Protein AF-A0A2B4SPK2-F1 (afdb_monomer)

pLDDT: mean 70.7, std 15.65, range [29.95, 94.12]

Solvent-accessible surface area (backbone atoms only — not comparable to full-atom values): 32880 Å² total; per-residue (Å²): 144,83,69,70,67,62,54,56,54,51,56,56,54,61,64,68,67,70,82,67,76,73,64,58,62,56,53,53,52,52,55,53,52,59,53,64,71,72,57,80,86,67,84,78,52,84,50,51,77,58,70,80,48,57,71,71,57,49,47,52,50,54,50,73,42,56,50,55,57,51,17,53,50,16,66,75,28,71,66,37,14,53,52,49,52,54,35,64,71,36,79,70,31,50,74,58,72,45,81,90,84,80,86,91,55,89,82,56,76,42,71,68,50,50,53,54,51,51,52,50,46,39,52,51,28,29,27,49,13,40,17,52,35,40,46,34,65,89,47,55,72,73,56,41,49,52,55,50,51,58,52,52,61,70,37,52,78,48,48,61,50,36,30,78,72,66,34,58,69,52,40,54,50,24,53,48,38,16,50,52,42,36,55,58,90,56,55,69,71,56,50,48,54,50,48,54,72,70,47,84,71,58,65,69,70,59,43,55,40,69,89,38,99,62,22,70,63,70,77,62,41,45,70,58,18,53,51,49,43,56,56,59,74,49,31,88,43,99,89,39,36,65,69,56,51,48,50,53,51,50,48,62,46,44,52,97,52,63,46,34,57,36,40,54,22,46,39,36,62,67,39,31,71,70,54,38,41,51,56,50,33,52,32,51,72,70,65,38,43,67,63,46,16,51,39,49,45,35,32,45,48,54,28,30,50,50,22,67,77,70,73,42,73,57,36,53,50,50,49,51,53,44,51,50,54,41,54,70,69,39,94,42,74,66,55,45,52,49,38,54,52,43,27,33,48,47,51,26,55,56,50,51,52,54,54,50,57,74,71,45,99,69,91,87,72,60,73,66,57,55,49,50,51,49,52,50,50,52,50,36,47,54,51,51,51,52,50,49,51,65,69,40,39,82,77,44,67,88,68,56,96,56,50,71,46,69,42,30,54,30,47,54,52,37,50,54,51,51,49,55,37,57,78,66,62,66,66,47,87,50,57,28,75,98,42,89,99,40,36,60,62,60,48,49,54,55,51,53,52,50,52,51,52,38,49,72,71,71,37,46,77,48,78,48,78,45,76,52,82,61,55,55,55,65,37,50,56,72,63,39,54,53,51,40,44,74,74,68,44,52,71,69,64,39,52,49,54,50,54,75,56,46,94,39,67,49,64,54,73,58,97,88,45,69,48,79,74,40,77,49,84,45,27,47,62,84,92,38,64,35,30,62,56,55,49,51,65,62,54,48,63,79,56,74,86,55,92,63,59,65,40,51,43,61,53,82,78,83,80,84,84,77,97,67,86,49,47,32,39,37,39,45,41,79,49,79,84,75,128

Mean predicted aligned error: 20.48 Å

Secondary structure (DSSP, 8-state):
--SHHHHHHHHHHHHHGGG-TTTHHHHHHHHHHHHHHH-TT----TTGGGGGS-HHHHHHHHHHS-HHHHHHHHTS-HHHHHHHHHHHHSGGGHHHHS-------GGG-SHHHHHHHHHHHHHHHHHHHHHHHHHTTTS-HHHHHHHHHHHHHHHHHHHHHHHHHH-HHHHHHHHHHHHHHHHTT--HHHHHHHHHHH-TT--HHHHTS-SSTT-S-HHHHHHHHHHHHHHHHTTTBTTB-HHHHHHHHHHHHHSSSPPPHHHHHHHHHHH-HHHHHHHHHHHHHTT-HHHHHHHHHHHHHHHHHHHHHHS--HHHHHHHHHHHHHHHHSS-HHHHHHHHHHHHHHHHHHHHHHHHHTTS--SSS-HHHHHHHHHHHHHHHHHHHHHHHHHSHHHHTTS-TTHHHHSSHHHHHHHHHHHHHHHTT-S-TTB-TTSTT--HHHHHHHHHHHHHHHHHTT-EEEEEEEE-TTTTTT--HHHHHHHHHHTT--HHHHHHHHHHHSS-EE--EETTEEPPPEE--S-PPTT-SHHHHHHHHHTTTTTTT--SEEEEEEEPPPSSS----EEEEEEEEEE----

InterPro domains:
  IPR000477 Reverse transcriptase domain [PF00078] (410-550)
  IPR000477 Reverse transcriptase domain [PS50878] (385-579)
  IPR036047 F-box-like domain superfamily [SSF81383] (40-81)
  IPR038946 F-box only protein 47 [PTHR34098] (26-198)
  IPR056622 FBXO47, ARM repeats region [PF24467] (219-356)

Radius of gyration: 41.14 Å; Cα contacts (8 Å, |Δi|>4): 568; chains: 1; bounding box: 104×42×143 Å

Organism: Stylophora pistillata (NCBI:txid50429)

Nearest PDB structures (foldseek):
  8ibz-assembly1_C  TM=7.208E-01  e=2.500E-02  Bombyx mori
  8gh6-assembly1_A  TM=3.670E-01  e=8.214E-03  Bombyx mori
  5k7v-assembly1_B  TM=2.434E-01  e=2.716E-01  synthetic construct
  4a1s-assembly1_B  TM=2.429E-01  e=2.716E-01  Drosophila melanogaster
  5vju-assembly1_A  TM=2.795E-01  e=5.148E+00  synthetic construct

Structure (mmCIF, N/CA/C/O backbone):
data_AF-A0A2B4SPK2-F1
#
_entry.id   AF-A0A2B4SPK2-F1
#
loop_
_atom_site.group_PDB
_atom_site.id
_atom_site.type_symbol
_atom_site.label_atom_id
_atom_site.label_alt_id
_atom_site.label_comp_id
_atom_site.label_asym_id
_atom_site.label_entity_id
_atom_site.label_seq_id
_atom_site.pdbx_PDB_ins_code
_atom_site.Cartn_x
_atom_site.Cartn_y
_atom_site.Cartn_z
_atom_site.occupancy
_atom_site.B_iso_or_equiv
_atom_site.auth_seq_id
_atom_site.auth_comp_id
_atom_site.auth_asym_id
_atom_site.auth_atom_id
_atom_site.pdbx_PDB_model_num
ATOM 1 N N . MET A 1 1 ? 28.216 20.676 -61.290 1.00 45.53 1 MET A N 1
ATOM 2 C CA . MET A 1 1 ? 28.957 20.331 -62.527 1.00 45.53 1 MET A CA 1
ATOM 3 C C . MET A 1 1 ? 30.497 20.389 -62.354 1.00 45.53 1 MET A C 1
ATOM 5 O O . MET A 1 1 ? 31.182 20.948 -63.193 1.00 45.53 1 MET A O 1
ATOM 9 N N . SER A 1 2 ? 31.107 19.755 -61.333 1.00 43.44 2 SER A N 1
ATOM 10 C CA . SER A 1 2 ? 32.595 19.683 -61.243 1.00 43.44 2 SER A CA 1
ATOM 11 C C . SER A 1 2 ? 33.184 18.391 -60.641 1.00 43.44 2 SER A C 1
ATOM 13 O O . SER A 1 2 ? 34.337 18.371 -60.224 1.00 43.44 2 SER A O 1
ATOM 15 N N . ARG A 1 3 ? 32.443 17.271 -60.633 1.00 35.19 3 ARG A N 1
ATOM 16 C CA . ARG A 1 3 ? 32.979 15.950 -60.220 1.00 35.19 3 ARG A CA 1
ATOM 17 C C . ARG A 1 3 ? 33.032 14.893 -61.332 1.00 35.19 3 ARG A C 1
ATOM 19 O O . ARG A 1 3 ? 33.661 13.857 -61.148 1.00 35.19 3 ARG A O 1
ATOM 26 N N . SER A 1 4 ? 32.466 15.161 -62.509 1.00 41.94 4 SER A N 1
ATOM 27 C CA . SER A 1 4 ? 32.469 14.228 -63.648 1.00 41.94 4 SER A CA 1
ATOM 28 C C . SER A 1 4 ? 33.742 14.288 -64.512 1.00 41.94 4 SER A C 1
ATOM 30 O O . SER A 1 4 ? 34.087 13.301 -65.156 1.00 41.94 4 SER A O 1
ATOM 32 N N . VAL A 1 5 ? 34.501 15.391 -64.488 1.00 43.84 5 VAL A N 1
ATOM 33 C CA . VAL A 1 5 ? 35.719 15.554 -65.315 1.00 43.84 5 VAL A CA 1
ATOM 34 C C . VAL A 1 5 ? 36.943 14.846 -64.705 1.00 43.84 5 VAL A C 1
ATOM 36 O O . VAL A 1 5 ? 37.802 14.343 -65.433 1.00 43.84 5 VAL A O 1
ATOM 39 N N . THR A 1 6 ? 37.004 14.716 -63.377 1.00 43.03 6 THR A N 1
ATOM 40 C CA . THR A 1 6 ? 38.120 14.061 -62.666 1.00 43.03 6 THR A CA 1
ATOM 41 C C . THR A 1 6 ? 38.068 12.532 -62.791 1.00 43.03 6 THR A C 1
ATOM 43 O O . THR A 1 6 ? 39.099 11.891 -62.998 1.00 43.03 6 THR A O 1
ATOM 46 N N . MET A 1 7 ? 36.864 11.946 -62.785 1.00 37.00 7 MET A N 1
ATOM 47 C CA . MET A 1 7 ? 36.647 10.501 -62.960 1.00 37.00 7 MET A CA 1
ATOM 48 C C . MET A 1 7 ? 37.015 10.033 -64.383 1.00 37.00 7 MET A C 1
ATOM 50 O O . MET A 1 7 ? 37.648 8.990 -64.558 1.00 37.00 7 MET A O 1
ATOM 54 N N . TYR A 1 8 ? 36.705 10.842 -65.408 1.00 37.97 8 TYR A N 1
ATOM 55 C CA . TYR A 1 8 ? 37.015 10.522 -66.809 1.00 37.97 8 TYR A CA 1
ATOM 56 C C . TYR A 1 8 ? 38.527 10.563 -67.105 1.00 37.97 8 TYR A C 1
ATOM 58 O O . TYR A 1 8 ? 39.040 9.743 -67.869 1.00 37.97 8 TYR A O 1
ATOM 66 N N . ARG A 1 9 ? 39.281 11.461 -66.447 1.00 41.50 9 ARG A N 1
ATOM 67 C CA . ARG A 1 9 ? 40.754 11.515 -66.548 1.00 41.50 9 ARG A CA 1
ATOM 68 C C . ARG A 1 9 ? 41.438 10.347 -65.825 1.00 41.50 9 ARG A C 1
ATOM 70 O O . ARG A 1 9 ? 42.398 9.794 -66.361 1.00 41.50 9 ARG A O 1
ATOM 77 N N . TYR A 1 10 ? 40.910 9.907 -64.680 1.00 40.97 10 TYR A N 1
ATOM 78 C CA . TYR A 1 10 ? 41.439 8.749 -63.949 1.00 40.97 10 TYR A CA 1
ATOM 79 C C . TYR A 1 10 ? 41.212 7.429 -64.709 1.00 40.97 10 TYR A C 1
ATOM 81 O O . TYR A 1 10 ? 42.141 6.641 -64.887 1.00 40.97 10 TYR A O 1
ATOM 89 N N . MET A 1 11 ? 40.022 7.220 -65.286 1.00 37.53 11 MET A N 1
ATOM 90 C CA . MET A 1 11 ? 39.736 6.008 -66.069 1.00 37.53 11 MET A CA 1
ATOM 91 C C . MET A 1 11 ? 40.542 5.909 -67.379 1.00 37.53 11 MET A C 1
ATOM 93 O O . MET A 1 11 ? 40.867 4.803 -67.820 1.00 37.53 11 MET A O 1
ATOM 97 N N . ARG A 1 12 ? 40.937 7.042 -67.984 1.00 38.56 12 ARG A N 1
ATOM 98 C CA . ARG A 1 12 ? 41.811 7.063 -69.175 1.00 38.56 12 ARG A CA 1
ATOM 99 C C . ARG A 1 12 ? 43.282 6.774 -68.834 1.00 38.56 12 ARG A C 1
ATOM 101 O O . ARG A 1 12 ? 43.974 6.167 -69.649 1.00 38.56 12 ARG A O 1
ATOM 108 N N . SER A 1 13 ? 43.729 7.128 -67.624 1.00 40.25 13 SER A N 1
ATOM 109 C CA . SER A 1 13 ? 45.048 6.762 -67.076 1.00 40.25 13 SER A CA 1
ATOM 110 C C . SER A 1 13 ? 45.158 5.249 -66.822 1.00 40.25 13 SER A C 1
ATOM 112 O O . SER A 1 13 ? 46.114 4.603 -67.253 1.00 40.25 13 SER A O 1
ATOM 114 N N . VAL A 1 14 ? 44.112 4.636 -66.256 1.00 42.94 14 VAL A N 1
ATOM 115 C CA . VAL A 1 14 ? 44.085 3.191 -65.957 1.00 42.94 14 VAL A CA 1
ATOM 116 C C . VAL A 1 14 ? 44.035 2.319 -67.226 1.00 42.94 14 VAL A C 1
ATOM 118 O O . VAL A 1 14 ? 44.583 1.216 -67.236 1.00 42.94 14 VAL A O 1
ATOM 121 N N . LYS A 1 15 ? 43.458 2.806 -68.338 1.00 38.84 15 LYS A N 1
ATOM 122 C CA . LYS A 1 15 ? 43.468 2.079 -69.625 1.00 38.84 15 LYS A CA 1
ATOM 123 C C . LYS A 1 15 ? 44.820 2.110 -70.361 1.00 38.84 15 LYS A C 1
ATOM 125 O O . LYS A 1 15 ? 45.075 1.188 -71.129 1.00 38.84 15 LYS A O 1
ATOM 130 N N . LYS A 1 16 ? 45.705 3.089 -70.111 1.00 39.69 16 LYS A N 1
ATOM 131 C CA . LYS A 1 16 ? 47.047 3.146 -70.737 1.00 39.69 16 LYS A CA 1
ATOM 132 C C . LYS A 1 16 ? 48.098 2.252 -70.058 1.00 39.69 16 LYS A C 1
ATOM 134 O O . LYS A 1 16 ? 49.048 1.852 -70.718 1.00 39.69 16 LYS A O 1
ATOM 139 N N . ASN A 1 17 ? 47.887 1.833 -68.807 1.00 36.00 17 ASN A N 1
ATOM 140 C CA . ASN A 1 17 ? 48.816 0.951 -68.077 1.00 36.00 17 ASN A CA 1
ATOM 141 C C . ASN A 1 17 ? 48.529 -0.559 -68.218 1.00 36.00 17 ASN A C 1
ATOM 143 O O . ASN A 1 17 ? 49.108 -1.376 -67.501 1.00 36.00 17 ASN A O 1
ATOM 147 N N . LYS A 1 18 ? 47.662 -0.970 -69.156 1.00 40.81 18 LYS A N 1
ATOM 148 C CA . LYS A 1 18 ? 47.345 -2.392 -69.395 1.00 40.81 18 LYS A CA 1
ATOM 149 C C . LYS A 1 18 ? 48.315 -3.144 -70.326 1.00 40.81 18 LYS A C 1
ATOM 151 O O . LYS A 1 18 ? 48.119 -4.339 -70.503 1.00 40.81 18 LYS A O 1
ATOM 156 N N . PHE A 1 19 ? 49.383 -2.520 -70.835 1.00 42.12 19 PHE A N 1
ATOM 157 C CA . PHE A 1 19 ? 50.341 -3.170 -71.755 1.00 42.12 19 PHE A CA 1
ATOM 158 C C . PHE A 1 19 ? 51.736 -3.506 -71.181 1.00 42.12 19 PHE A C 1
ATOM 160 O O . PHE A 1 19 ? 52.626 -3.875 -71.934 1.00 42.12 19 PHE A O 1
ATOM 167 N N . SER A 1 20 ? 51.940 -3.485 -69.855 1.00 43.94 20 SER A N 1
ATOM 168 C CA . SER A 1 20 ? 53.234 -3.861 -69.228 1.00 43.94 20 SER A CA 1
ATOM 169 C C . SER A 1 20 ? 53.117 -4.996 -68.185 1.00 43.94 20 SER A C 1
ATOM 171 O O . SER A 1 20 ? 53.851 -5.079 -67.205 1.00 43.94 20 SER A O 1
ATOM 173 N N . LYS A 1 21 ? 52.150 -5.912 -68.354 1.00 46.25 21 LYS A N 1
ATOM 174 C CA . LYS A 1 21 ? 51.814 -6.948 -67.350 1.00 46.25 21 LYS A CA 1
ATOM 175 C C . LYS A 1 21 ? 52.439 -8.337 -67.562 1.00 46.25 21 LYS A C 1
ATOM 177 O O . LYS A 1 21 ? 51.967 -9.299 -66.964 1.00 46.25 21 LYS A O 1
ATOM 182 N N . HIS A 1 22 ? 53.503 -8.480 -68.355 1.00 42.19 22 HIS A N 1
ATOM 183 C CA . HIS A 1 22 ? 54.199 -9.777 -68.502 1.00 42.19 22 HIS A CA 1
ATOM 184 C C . HIS A 1 22 ? 55.619 -9.836 -67.913 1.00 42.19 22 HIS A C 1
ATOM 186 O O . HIS A 1 22 ? 56.083 -10.929 -67.600 1.00 42.19 22 HIS A O 1
ATOM 192 N N . GLY A 1 23 ? 56.271 -8.699 -67.637 1.00 40.03 23 GLY A N 1
ATOM 193 C CA . GLY A 1 23 ? 57.573 -8.673 -66.946 1.00 40.03 23 GLY A CA 1
ATOM 194 C C . GLY A 1 23 ? 57.468 -8.715 -65.413 1.00 40.03 23 GLY A C 1
ATOM 195 O O . GLY A 1 23 ? 58.182 -9.466 -64.752 1.00 40.03 23 GLY A O 1
ATOM 196 N N . ALA A 1 24 ? 56.518 -7.971 -64.834 1.00 43.28 24 ALA A N 1
ATOM 197 C CA . ALA A 1 24 ? 56.406 -7.806 -63.378 1.00 43.28 24 ALA A CA 1
ATOM 198 C C . ALA A 1 24 ? 55.885 -9.056 -62.635 1.00 43.28 24 ALA A C 1
ATOM 200 O O . ALA A 1 24 ? 56.231 -9.277 -61.477 1.00 43.28 24 ALA A O 1
ATOM 201 N N . LEU A 1 25 ? 55.099 -9.915 -63.297 1.00 44.38 25 LEU A N 1
ATOM 202 C CA . LEU A 1 25 ? 54.556 -11.137 -62.684 1.00 44.38 25 LEU A CA 1
ATOM 203 C C . LEU A 1 25 ? 55.590 -12.271 -62.562 1.00 44.38 25 LEU A C 1
ATOM 205 O O . LEU A 1 25 ? 55.452 -13.117 -61.681 1.00 44.38 25 LEU A O 1
ATOM 209 N N . LYS A 1 26 ? 56.635 -12.284 -63.404 1.00 44.81 26 LYS A N 1
ATOM 210 C CA . LYS A 1 26 ? 57.759 -13.230 -63.273 1.00 44.81 26 LYS A CA 1
ATOM 211 C C . LYS A 1 26 ? 58.747 -12.791 -62.191 1.00 44.81 26 LYS A C 1
ATOM 213 O O . LYS A 1 26 ? 59.196 -13.635 -61.425 1.00 44.81 26 LYS A O 1
ATOM 218 N N . SER A 1 27 ? 59.000 -11.485 -62.072 1.00 41.22 27 SER A N 1
ATOM 219 C CA . SER A 1 27 ? 59.807 -10.917 -60.985 1.00 41.22 27 SER A CA 1
ATOM 220 C C . SER A 1 27 ? 59.162 -11.168 -59.615 1.00 41.22 27 SER A C 1
ATOM 222 O O . SER A 1 27 ? 59.820 -11.730 -58.750 1.00 41.22 27 SER A O 1
ATOM 224 N N . ALA A 1 28 ? 57.858 -10.907 -59.450 1.00 46.81 28 ALA A N 1
ATOM 225 C CA . ALA A 1 28 ? 57.167 -11.124 -58.174 1.00 46.81 28 ALA A CA 1
ATOM 226 C C . ALA A 1 28 ? 57.064 -12.608 -57.759 1.00 46.81 28 ALA A C 1
ATOM 228 O O . ALA A 1 28 ? 57.104 -12.912 -56.569 1.00 46.81 28 ALA A O 1
ATOM 229 N N . LYS A 1 29 ? 56.967 -13.547 -58.717 1.00 45.47 29 LYS A N 1
ATOM 230 C CA . LYS A 1 29 ? 57.002 -14.996 -58.428 1.00 45.47 29 LYS A CA 1
ATOM 231 C C . LYS A 1 29 ? 58.395 -15.490 -58.026 1.00 45.47 29 LYS A C 1
ATOM 233 O O . LYS A 1 29 ? 58.480 -16.382 -57.188 1.00 45.47 29 LYS A O 1
ATOM 238 N N . ALA A 1 30 ? 59.461 -14.912 -58.583 1.00 44.03 30 ALA A N 1
ATOM 239 C CA . ALA A 1 30 ? 60.829 -15.216 -58.165 1.00 44.03 30 ALA A CA 1
ATOM 240 C C . ALA A 1 30 ? 61.093 -14.713 -56.734 1.00 44.03 30 ALA A C 1
ATOM 242 O O . ALA A 1 30 ? 61.578 -15.472 -55.902 1.00 44.03 30 ALA A O 1
ATOM 243 N N . THR A 1 31 ? 60.640 -13.498 -56.396 1.00 49.75 31 THR A N 1
ATOM 244 C CA . THR A 1 31 ? 60.799 -12.943 -55.039 1.00 49.75 31 THR A CA 1
ATOM 245 C C . THR A 1 31 ? 59.979 -13.700 -53.986 1.00 49.75 31 THR A C 1
ATOM 247 O O . THR A 1 31 ? 60.435 -13.852 -52.858 1.00 49.75 31 THR A O 1
ATOM 250 N N . LEU A 1 32 ? 58.793 -14.224 -54.332 1.00 45.28 32 LEU A N 1
ATOM 251 C CA . LEU A 1 32 ? 57.977 -15.018 -53.399 1.00 45.28 32 LEU A CA 1
ATOM 252 C C . LEU A 1 32 ? 58.596 -16.394 -53.090 1.00 45.28 32 LEU A C 1
ATOM 254 O O . LEU A 1 32 ? 58.477 -16.888 -51.970 1.00 45.28 32 LEU A O 1
ATOM 258 N N . ASN A 1 33 ? 59.265 -17.008 -54.070 1.00 43.09 33 ASN A N 1
ATOM 259 C CA . ASN A 1 33 ? 59.943 -18.291 -53.879 1.00 43.09 33 ASN A CA 1
ATOM 260 C C . ASN A 1 33 ? 61.265 -18.140 -53.105 1.00 43.09 33 ASN A C 1
ATOM 262 O O . ASN A 1 33 ? 61.563 -18.998 -52.275 1.00 43.09 33 ASN A O 1
ATOM 266 N N . ASP A 1 34 ? 61.986 -17.026 -53.274 1.00 44.31 34 ASP A N 1
ATOM 267 C CA . ASP A 1 34 ? 63.177 -16.707 -52.470 1.00 44.31 34 ASP A CA 1
ATOM 268 C C . ASP A 1 34 ? 62.840 -16.391 -50.999 1.00 44.31 34 ASP A C 1
ATOM 270 O O . ASP A 1 34 ? 63.615 -16.716 -50.096 1.00 44.31 34 ASP A O 1
ATOM 274 N N . ILE A 1 35 ? 61.658 -15.820 -50.727 1.00 49.25 35 ILE A N 1
ATOM 275 C CA . ILE A 1 35 ? 61.154 -15.616 -49.355 1.00 49.25 35 ILE A CA 1
ATOM 276 C C . ILE A 1 35 ? 60.765 -16.956 -48.707 1.00 49.25 35 ILE A C 1
ATOM 278 O O . ILE A 1 35 ? 61.028 -17.170 -47.523 1.00 49.25 35 ILE A O 1
ATOM 282 N N . ASN A 1 36 ? 60.205 -17.891 -49.481 1.00 44.50 36 ASN A N 1
ATOM 283 C CA . ASN A 1 36 ? 59.768 -19.192 -48.968 1.00 44.50 36 ASN A CA 1
ATOM 284 C C . ASN A 1 36 ? 60.918 -20.166 -48.657 1.00 44.50 36 ASN A C 1
ATOM 286 O O . ASN A 1 36 ? 60.741 -21.030 -47.801 1.00 44.50 36 ASN A O 1
ATOM 290 N N . GLN A 1 37 ? 62.093 -20.039 -49.288 1.00 43.03 37 GLN A N 1
ATOM 291 C CA . GLN A 1 37 ? 63.235 -20.925 -49.004 1.00 43.03 37 GLN A CA 1
ATOM 292 C C . GLN A 1 37 ? 64.166 -20.436 -47.881 1.00 43.03 37 GLN A C 1
ATOM 294 O O . GLN A 1 37 ? 64.918 -21.242 -47.340 1.00 43.03 37 GLN A O 1
ATOM 299 N N . LYS A 1 38 ? 64.103 -19.160 -47.470 1.00 42.66 38 LYS A N 1
ATOM 300 C CA . LYS A 1 38 ? 64.951 -18.614 -46.385 1.00 42.66 38 LYS A CA 1
ATOM 301 C C . LYS A 1 38 ? 64.248 -18.394 -45.038 1.00 42.66 38 LYS A C 1
ATOM 303 O O . LYS A 1 38 ? 64.900 -17.963 -44.094 1.00 42.66 38 LYS A O 1
ATOM 308 N N . GLN A 1 39 ? 62.959 -18.715 -44.905 1.00 41.84 39 GLN A N 1
ATOM 309 C CA . GLN A 1 39 ? 62.208 -18.578 -43.643 1.00 41.84 39 GLN A CA 1
ATOM 310 C C . GLN A 1 39 ? 61.685 -19.913 -43.084 1.00 41.84 39 GLN A C 1
ATOM 312 O O . GLN A 1 39 ? 60.576 -19.995 -42.557 1.00 41.84 39 GLN A O 1
ATOM 317 N N . SER A 1 40 ? 62.494 -20.974 -43.127 1.00 43.00 40 SER A N 1
ATOM 318 C CA . SER A 1 40 ? 62.318 -22.073 -42.174 1.00 43.00 40 SER A CA 1
ATOM 319 C C . SER A 1 40 ? 62.896 -21.642 -40.817 1.00 43.00 40 SER A C 1
ATOM 321 O O . SER A 1 40 ? 64.101 -21.441 -40.711 1.00 43.00 40 SER A O 1
ATOM 323 N N . MET A 1 41 ? 62.036 -21.531 -39.798 1.00 38.38 41 MET A N 1
ATOM 324 C CA . MET A 1 41 ? 62.323 -21.162 -38.394 1.00 38.38 41 MET A CA 1
ATOM 325 C C . MET A 1 41 ? 62.380 -19.669 -38.019 1.00 38.38 41 MET A C 1
ATOM 327 O O . MET A 1 41 ? 63.292 -19.221 -37.332 1.00 38.38 41 MET A O 1
ATOM 331 N N . HIS A 1 42 ? 61.307 -18.923 -38.282 1.00 42.00 42 HIS A N 1
ATOM 332 C CA . HIS A 1 42 ? 60.868 -17.922 -37.303 1.00 42.00 42 HIS A CA 1
ATOM 333 C C . HIS A 1 42 ? 59.430 -18.231 -36.894 1.00 42.00 42 HIS A C 1
ATOM 335 O O . HIS A 1 42 ? 58.549 -18.352 -37.743 1.00 42.00 42 HIS A O 1
ATOM 341 N N . LYS A 1 43 ? 59.211 -18.414 -35.584 1.00 43.44 43 LYS A N 1
ATOM 342 C CA . LYS A 1 43 ? 57.890 -18.529 -34.951 1.00 43.44 43 LYS A CA 1
ATOM 343 C C . LYS A 1 43 ? 56.954 -17.497 -35.588 1.00 43.44 43 LYS A C 1
ATOM 345 O O . LYS A 1 43 ? 57.159 -16.302 -35.389 1.00 43.44 43 LYS A O 1
ATOM 350 N N . ARG A 1 44 ? 55.949 -17.939 -36.355 1.00 51.03 44 ARG A N 1
ATOM 351 C CA . ARG A 1 44 ? 54.852 -17.055 -36.774 1.00 51.03 44 ARG A CA 1
ATOM 352 C C . ARG A 1 44 ? 54.280 -16.465 -35.489 1.00 51.03 44 ARG A C 1
ATOM 354 O O . ARG A 1 44 ? 53.824 -17.218 -34.632 1.00 51.03 44 ARG A O 1
ATOM 361 N N . SER A 1 45 ? 54.396 -15.152 -35.310 1.00 60.97 45 SER A N 1
ATOM 362 C CA . SER A 1 45 ? 53.803 -14.489 -34.152 1.00 60.97 45 SER A CA 1
ATOM 363 C C . SER A 1 45 ? 52.300 -14.788 -34.137 1.00 60.97 45 SER A C 1
ATOM 365 O O . SER A 1 45 ? 51.685 -14.958 -35.193 1.00 60.97 45 SER A O 1
ATOM 367 N N . SER A 1 46 ? 51.676 -14.810 -32.960 1.00 60.44 46 SER A N 1
ATOM 368 C CA . SER A 1 46 ? 50.209 -14.904 -32.822 1.00 60.44 46 SER A CA 1
ATOM 369 C C . SER A 1 46 ? 49.463 -13.708 -33.445 1.00 60.44 46 SER A C 1
ATOM 371 O O . SER A 1 46 ? 48.236 -13.666 -33.458 1.00 60.44 46 SER A O 1
ATOM 373 N N . PHE A 1 47 ? 50.215 -12.747 -33.986 1.00 65.81 47 PHE A N 1
ATOM 374 C CA . PHE A 1 47 ? 49.769 -11.577 -34.728 1.00 65.81 47 PHE A CA 1
ATOM 375 C C . PHE A 1 47 ? 49.833 -11.777 -36.260 1.00 65.81 47 PHE A C 1
ATOM 377 O O . PHE A 1 47 ? 49.400 -10.922 -37.028 1.00 65.81 47 PHE A O 1
ATOM 384 N N . GLY A 1 48 ? 50.373 -12.905 -36.738 1.00 72.31 48 GLY A N 1
ATOM 385 C CA . GLY A 1 48 ? 50.429 -13.251 -38.159 1.00 72.31 48 GLY A CA 1
ATOM 386 C C . GLY A 1 48 ? 51.157 -12.207 -39.017 1.00 72.31 48 GLY A C 1
ATOM 387 O O . GLY A 1 48 ? 52.149 -11.609 -38.602 1.00 72.31 48 GLY A O 1
ATOM 388 N N . LEU A 1 49 ? 50.650 -11.970 -40.232 1.00 69.69 49 LEU A N 1
ATOM 389 C CA . LEU A 1 49 ? 51.210 -10.983 -41.168 1.00 69.69 49 LEU A CA 1
ATOM 390 C C . LEU A 1 49 ? 51.039 -9.528 -40.694 1.00 69.69 49 LEU A C 1
ATOM 392 O O . LEU A 1 49 ? 51.770 -8.659 -41.165 1.00 69.69 49 LEU A O 1
ATOM 396 N N . PHE A 1 50 ? 50.147 -9.252 -39.731 1.00 74.44 50 PHE A N 1
ATOM 397 C CA . PHE A 1 50 ? 50.012 -7.914 -39.140 1.00 74.44 50 PHE A CA 1
ATOM 398 C C . PHE A 1 50 ? 51.267 -7.492 -38.364 1.00 74.44 50 PHE A C 1
ATOM 400 O O . PHE A 1 50 ? 51.492 -6.296 -38.186 1.00 74.44 50 PHE A O 1
ATOM 407 N N . ALA A 1 51 ? 52.123 -8.440 -37.960 1.00 74.62 51 ALA A N 1
ATOM 408 C CA . ALA A 1 51 ? 53.386 -8.134 -37.281 1.00 74.62 51 ALA A CA 1
ATOM 409 C C . ALA A 1 51 ? 54.383 -7.398 -38.183 1.00 74.62 51 ALA A C 1
ATOM 411 O O . ALA A 1 51 ? 55.287 -6.738 -37.682 1.00 74.62 51 ALA A O 1
ATOM 412 N N . LEU A 1 52 ? 54.208 -7.501 -39.503 1.00 78.25 52 LEU A N 1
ATOM 413 C CA . LEU A 1 52 ? 55.051 -6.843 -40.499 1.00 78.25 52 LEU A CA 1
ATOM 414 C C . LEU A 1 52 ? 54.585 -5.414 -40.816 1.00 78.25 52 LEU A C 1
ATOM 416 O O . LEU A 1 52 ? 55.285 -4.688 -41.518 1.00 78.25 52 LEU A O 1
ATOM 420 N N . LEU A 1 53 ? 53.404 -5.011 -40.337 1.00 81.12 53 LEU A N 1
ATOM 421 C CA . LEU A 1 53 ? 52.803 -3.712 -40.632 1.00 81.12 53 LEU A CA 1
ATOM 422 C C . LEU A 1 53 ? 52.993 -2.741 -39.460 1.00 81.12 53 LEU A C 1
ATOM 424 O O . LEU A 1 53 ? 52.710 -3.127 -38.325 1.00 81.12 53 LEU A O 1
ATOM 428 N N . PRO A 1 54 ? 53.378 -1.474 -39.703 1.00 85.75 54 PRO A N 1
ATOM 429 C CA . PRO A 1 54 ? 53.326 -0.418 -38.691 1.00 85.75 54 PRO A CA 1
ATOM 430 C C . PRO A 1 54 ? 51.907 -0.221 -38.142 1.00 85.75 54 PRO A C 1
ATOM 432 O O . PRO A 1 54 ? 50.923 -0.444 -38.856 1.00 85.75 54 PRO A O 1
ATOM 435 N N . ARG A 1 55 ? 51.790 0.225 -36.886 1.00 83.25 55 ARG A N 1
ATOM 436 C CA . ARG A 1 55 ? 50.500 0.392 -36.189 1.00 83.25 55 ARG A CA 1
ATOM 437 C C . ARG A 1 55 ? 49.540 1.301 -36.956 1.00 83.25 55 ARG A C 1
ATOM 439 O O . ARG A 1 55 ? 48.356 0.996 -37.064 1.00 83.25 55 ARG A O 1
ATOM 446 N N . GLU A 1 56 ? 50.062 2.351 -37.575 1.00 84.56 56 GLU A N 1
ATOM 447 C CA . GLU A 1 56 ? 49.309 3.311 -38.382 1.00 84.56 56 GLU A CA 1
ATOM 448 C C . GLU A 1 56 ? 48.656 2.633 -39.594 1.00 84.56 56 GLU 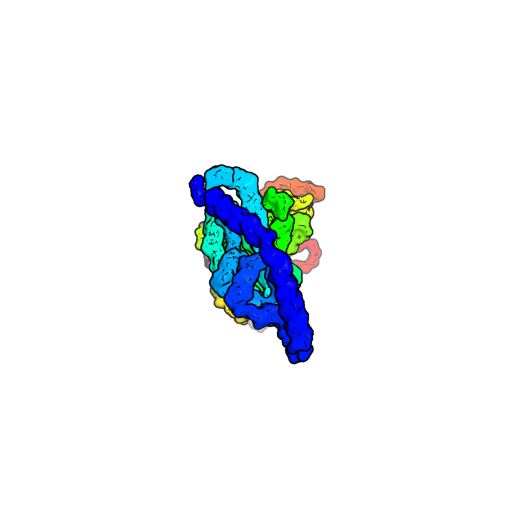A C 1
ATOM 450 O O . GLU A 1 56 ? 47.507 2.916 -39.933 1.00 84.56 56 GLU A O 1
ATOM 455 N N . MET A 1 57 ? 49.362 1.696 -40.239 1.00 82.31 57 MET A N 1
ATOM 456 C CA . MET A 1 57 ? 48.812 0.921 -41.353 1.00 82.31 57 MET A CA 1
ATOM 457 C C . MET A 1 57 ? 47.757 -0.077 -40.877 1.00 82.31 57 MET A C 1
ATOM 459 O O . MET A 1 57 ? 46.750 -0.256 -41.559 1.00 82.31 57 MET A O 1
ATOM 463 N N . ARG A 1 58 ? 47.941 -0.686 -39.700 1.00 86.06 58 ARG A N 1
ATOM 464 C CA . ARG A 1 58 ? 46.937 -1.587 -39.112 1.00 86.06 58 ARG A CA 1
ATOM 465 C C . ARG A 1 58 ? 45.639 -0.850 -38.803 1.00 86.06 58 ARG A C 1
ATOM 467 O O . ARG A 1 58 ? 44.576 -1.305 -39.206 1.00 86.06 58 ARG A O 1
ATOM 474 N N . PHE A 1 59 ? 45.727 0.328 -38.190 1.00 89.38 59 PHE A N 1
ATOM 475 C CA . PHE A 1 59 ? 44.557 1.150 -37.868 1.00 89.38 59 PHE A CA 1
ATOM 476 C C . PHE A 1 59 ? 43.852 1.662 -39.129 1.00 89.38 59 PHE A C 1
ATOM 478 O O . PHE A 1 59 ? 42.623 1.693 -39.181 1.00 89.38 59 PHE A O 1
ATOM 485 N N . ARG A 1 60 ? 44.604 1.970 -40.197 1.00 83.81 60 ARG A N 1
ATOM 486 C CA . ARG A 1 60 ? 44.019 2.255 -41.519 1.00 83.81 60 ARG A CA 1
ATOM 487 C C . ARG A 1 60 ? 43.255 1.057 -42.075 1.00 83.81 60 ARG A C 1
ATOM 489 O O . ARG A 1 60 ? 42.158 1.245 -42.584 1.00 83.81 60 ARG A O 1
ATOM 496 N N . ILE A 1 61 ? 43.816 -0.151 -41.984 1.00 85.94 61 ILE A N 1
ATOM 497 C CA . ILE A 1 61 ? 43.147 -1.383 -42.429 1.00 85.94 61 ILE A CA 1
ATOM 498 C C . ILE A 1 61 ? 41.860 -1.603 -41.631 1.00 85.94 61 ILE A C 1
ATOM 500 O O . ILE A 1 61 ? 40.814 -1.842 -42.232 1.00 85.94 61 ILE A O 1
ATOM 504 N N . PHE A 1 62 ? 41.906 -1.449 -40.305 1.00 89.31 62 PHE A N 1
ATOM 505 C CA . PHE A 1 62 ? 40.721 -1.560 -39.453 1.00 89.31 62 PHE A CA 1
ATOM 506 C C . PHE A 1 62 ? 39.640 -0.548 -39.840 1.00 89.31 62 PHE A C 1
ATOM 508 O O . PHE A 1 62 ? 38.480 -0.926 -39.939 1.00 89.31 62 PHE A O 1
ATOM 515 N N . GLY A 1 63 ? 40.015 0.687 -40.185 1.00 83.50 63 GLY A N 1
ATOM 516 C CA . GLY A 1 63 ? 39.071 1.709 -40.652 1.00 83.50 63 GLY A CA 1
ATOM 517 C C . GLY A 1 63 ? 38.375 1.415 -41.986 1.00 83.50 63 GLY A C 1
ATOM 518 O O . GLY A 1 63 ? 37.344 2.019 -42.268 1.00 83.50 63 GLY A O 1
ATOM 519 N N . PHE A 1 64 ? 38.899 0.495 -42.803 1.00 84.94 64 PHE A N 1
ATOM 520 C CA . PHE A 1 64 ? 38.242 0.014 -44.029 1.00 84.94 64 PHE A CA 1
ATOM 521 C C . PHE A 1 64 ? 37.586 -1.362 -43.866 1.00 84.94 64 PHE A C 1
ATOM 523 O O . PHE A 1 64 ? 36.969 -1.858 -44.808 1.00 84.94 64 PHE A O 1
ATOM 530 N N . THR A 1 65 ? 37.728 -1.986 -42.697 1.00 87.25 65 THR A N 1
ATOM 531 C CA . THR A 1 65 ? 37.158 -3.301 -42.408 1.00 87.25 65 THR A CA 1
ATOM 532 C C . THR A 1 65 ? 35.746 -3.116 -41.845 1.00 87.25 65 THR A C 1
ATOM 534 O O . THR A 1 65 ? 35.572 -2.303 -40.935 1.00 87.25 65 THR A O 1
ATOM 537 N N . PRO A 1 66 ? 34.727 -3.839 -42.345 1.00 89.44 66 PRO A N 1
ATOM 538 C CA . PRO A 1 66 ? 33.394 -3.817 -41.746 1.00 89.44 66 PRO A CA 1
ATOM 539 C C . PRO A 1 66 ? 33.443 -4.135 -40.246 1.00 89.44 66 PRO A C 1
ATOM 541 O O . PRO A 1 66 ? 34.226 -4.978 -39.812 1.00 89.44 66 PRO A O 1
ATOM 544 N N . LEU A 1 67 ? 32.593 -3.487 -39.442 1.00 90.19 67 LEU A N 1
ATOM 545 C CA . LEU A 1 67 ? 32.598 -3.651 -37.978 1.00 90.19 67 LEU A CA 1
ATOM 546 C C . LEU A 1 67 ? 32.374 -5.113 -37.552 1.00 90.19 67 LEU A C 1
ATOM 548 O O . LEU A 1 67 ? 32.998 -5.597 -36.607 1.00 90.19 67 LEU A O 1
ATOM 552 N N . SER A 1 68 ? 31.533 -5.839 -38.289 1.00 85.94 68 SER A N 1
ATOM 553 C CA . SER A 1 68 ? 31.269 -7.264 -38.088 1.00 85.94 68 SER A CA 1
ATOM 554 C C . SER A 1 68 ? 32.520 -8.132 -38.290 1.00 85.94 68 SER A C 1
ATOM 556 O O . SER A 1 68 ? 32.802 -8.993 -37.450 1.00 85.94 68 SER A O 1
ATOM 558 N N . ASP A 1 69 ? 33.285 -7.871 -39.352 1.00 88.50 69 ASP A N 1
ATOM 559 C CA . ASP A 1 69 ? 34.530 -8.567 -39.702 1.00 88.50 69 ASP A CA 1
ATOM 560 C C . ASP A 1 69 ? 35.664 -8.197 -38.742 1.00 88.50 69 ASP A C 1
ATOM 562 O O . ASP A 1 69 ? 36.435 -9.059 -38.321 1.00 88.50 69 ASP A O 1
ATOM 566 N N . LEU A 1 70 ? 35.728 -6.934 -38.311 1.00 89.81 70 LEU A N 1
ATOM 567 C CA . LEU A 1 70 ? 36.668 -6.484 -37.286 1.00 89.81 70 LEU A CA 1
ATOM 568 C C . LEU A 1 70 ? 36.414 -7.201 -35.950 1.00 89.81 70 LEU A C 1
ATOM 570 O O . LEU A 1 70 ? 37.355 -7.590 -35.259 1.00 89.81 70 LEU A O 1
ATOM 574 N N . GLY A 1 71 ? 35.144 -7.452 -35.625 1.00 86.94 71 GLY A N 1
ATOM 575 C CA . GLY A 1 71 ? 34.763 -8.268 -34.477 1.00 86.94 71 GLY A CA 1
ATOM 576 C C . GLY A 1 71 ? 35.128 -9.745 -34.639 1.00 86.94 71 GLY A C 1
ATOM 577 O O . GLY A 1 71 ? 35.426 -10.403 -33.653 1.00 86.94 71 GLY A O 1
ATOM 578 N N . GLN A 1 72 ? 35.118 -10.303 -35.853 1.00 86.31 72 GLN A N 1
ATOM 579 C CA . GLN A 1 72 ? 35.630 -11.666 -36.070 1.00 86.31 72 GLN A CA 1
ATOM 580 C C . GLN A 1 72 ? 37.151 -11.712 -35.922 1.00 86.31 72 GLN A C 1
ATOM 582 O O . GLN A 1 72 ? 37.682 -12.634 -35.306 1.00 86.31 72 GLN A O 1
ATOM 587 N N . LEU A 1 73 ? 37.846 -10.696 -36.437 1.00 85.19 73 LEU A N 1
ATOM 588 C CA . LEU A 1 73 ? 39.294 -10.579 -36.335 1.00 85.19 73 LEU A CA 1
ATOM 589 C C . LEU A 1 73 ? 39.755 -10.505 -34.873 1.00 85.19 73 LEU A C 1
ATOM 591 O O . LEU A 1 73 ? 40.739 -11.155 -34.521 1.00 85.19 73 LEU A O 1
ATOM 595 N N . SER A 1 74 ? 39.027 -9.788 -34.010 1.00 87.81 74 SER A N 1
ATOM 596 C CA . SER A 1 74 ? 39.364 -9.686 -32.584 1.00 87.81 74 SER A CA 1
ATOM 597 C C . SER A 1 74 ? 39.277 -11.020 -31.836 1.00 87.81 74 SER A C 1
ATOM 599 O O . SER A 1 74 ? 39.956 -11.174 -30.828 1.00 87.81 74 SER A O 1
ATOM 601 N N . LEU A 1 75 ? 38.526 -12.008 -32.337 1.00 83.31 75 LEU A N 1
ATOM 602 C CA . LEU A 1 75 ? 38.439 -13.348 -31.738 1.00 83.31 75 LEU A CA 1
ATOM 603 C C . LEU A 1 75 ? 39.597 -14.273 -32.134 1.00 83.31 75 LEU A C 1
ATOM 605 O O . LEU A 1 75 ? 39.749 -15.348 -31.559 1.00 83.31 75 LEU A O 1
ATOM 609 N N . THR A 1 76 ? 40.407 -13.897 -33.128 1.00 83.44 76 THR A N 1
ATOM 610 C CA . THR A 1 76 ? 41.434 -14.797 -33.680 1.00 83.44 76 THR A CA 1
ATOM 611 C C . THR A 1 76 ? 42.663 -14.947 -32.783 1.00 83.44 76 THR A C 1
ATOM 613 O O . THR A 1 76 ? 43.296 -16.003 -32.786 1.00 83.44 76 THR A O 1
ATOM 616 N N . SER A 1 77 ? 43.020 -13.917 -32.009 1.00 82.56 77 SER A N 1
ATOM 617 C CA . SER A 1 77 ? 44.075 -13.990 -30.996 1.00 82.56 77 SER A CA 1
ATOM 618 C C . SER A 1 77 ? 43.972 -12.843 -29.996 1.00 82.56 77 SER A C 1
ATOM 620 O O . SER A 1 77 ? 43.549 -11.748 -30.356 1.00 82.56 77 SER A O 1
ATOM 622 N N . ARG A 1 78 ? 44.458 -13.060 -28.764 1.00 83.06 78 ARG A N 1
ATOM 623 C CA . ARG A 1 78 ? 44.484 -12.028 -27.711 1.00 83.06 78 ARG A CA 1
ATOM 624 C C . ARG A 1 78 ? 45.215 -10.753 -28.141 1.00 83.06 78 ARG A C 1
ATOM 626 O O . ARG A 1 78 ? 44.744 -9.663 -27.864 1.00 83.06 78 ARG A O 1
ATOM 633 N N . LEU A 1 79 ? 46.321 -10.880 -28.880 1.00 83.88 79 LEU A N 1
ATOM 634 C CA . LEU A 1 79 ? 47.052 -9.714 -29.386 1.00 83.88 79 LEU A CA 1
ATOM 635 C C . LEU A 1 79 ? 46.217 -8.898 -30.382 1.00 83.88 79 LEU A C 1
ATOM 637 O O . LEU A 1 79 ? 46.299 -7.674 -30.386 1.00 83.88 79 LEU A O 1
ATOM 641 N N . LEU A 1 80 ? 45.423 -9.557 -31.233 1.00 85.31 80 LEU A N 1
ATOM 642 C CA . LEU A 1 80 ? 44.505 -8.866 -32.140 1.00 85.31 80 LEU A CA 1
ATOM 643 C C . LEU A 1 80 ? 43.304 -8.285 -31.393 1.00 85.31 80 LEU A C 1
ATOM 645 O O . LEU A 1 80 ? 42.868 -7.195 -31.747 1.00 85.31 80 LEU A O 1
ATOM 649 N N . THR A 1 81 ? 42.813 -8.950 -30.344 1.00 88.06 81 THR A N 1
ATOM 650 C CA . THR A 1 81 ? 41.818 -8.378 -29.428 1.00 88.06 81 THR A CA 1
ATOM 651 C C . THR A 1 81 ? 42.322 -7.060 -28.842 1.00 88.06 81 THR A C 1
ATOM 653 O O . THR A 1 81 ? 41.672 -6.029 -29.009 1.00 88.06 81 THR A O 1
ATOM 656 N N . ASP A 1 82 ? 43.517 -7.074 -28.248 1.00 88.06 82 ASP A N 1
ATOM 657 C CA . ASP A 1 82 ? 44.135 -5.905 -27.620 1.00 88.06 82 ASP A CA 1
ATOM 658 C C . ASP A 1 82 ? 44.374 -4.787 -28.647 1.00 88.06 82 ASP A C 1
ATOM 660 O O . ASP A 1 82 ? 44.098 -3.617 -28.385 1.00 88.06 82 ASP A O 1
ATOM 664 N N . GLU A 1 83 ? 44.836 -5.124 -29.855 1.00 89.19 83 GLU A N 1
ATOM 665 C CA . GLU A 1 83 ? 45.060 -4.140 -30.916 1.00 89.19 83 GLU A CA 1
ATOM 666 C C . GLU A 1 83 ? 43.749 -3.523 -31.441 1.00 89.19 83 GLU A C 1
ATOM 668 O O . GLU A 1 83 ? 43.713 -2.327 -31.739 1.00 89.19 83 GLU A O 1
ATOM 673 N N . VAL A 1 84 ? 42.665 -4.302 -31.528 1.00 90.50 84 VAL A N 1
ATOM 674 C CA . VAL A 1 84 ? 41.332 -3.806 -31.911 1.00 90.50 84 VAL A CA 1
ATOM 675 C C . VAL A 1 84 ? 40.751 -2.903 -30.822 1.00 90.50 84 VAL A C 1
ATOM 677 O O . VAL A 1 84 ? 40.217 -1.846 -31.151 1.00 90.50 84 VAL A O 1
ATOM 680 N N . VAL A 1 85 ? 40.901 -3.242 -29.538 1.00 89.56 85 VAL A N 1
ATOM 681 C CA . VAL A 1 85 ? 40.492 -2.366 -28.421 1.00 89.56 85 VAL A CA 1
ATOM 682 C C . VAL A 1 85 ? 41.303 -1.066 -28.433 1.00 89.56 85 VAL A C 1
ATOM 684 O O . VAL A 1 85 ? 40.740 0.028 -28.405 1.00 89.56 85 VAL A O 1
ATOM 687 N N . ASN A 1 86 ? 42.621 -1.158 -28.624 1.00 90.50 86 ASN A N 1
ATOM 688 C CA . ASN A 1 86 ? 43.498 0.003 -28.786 1.00 90.50 86 ASN A CA 1
ATOM 689 C C . ASN A 1 86 ? 43.110 0.881 -29.988 1.00 90.50 86 ASN A C 1
ATOM 691 O O . ASN A 1 86 ? 43.248 2.107 -29.938 1.00 90.50 86 ASN A O 1
ATOM 695 N N . TYR A 1 87 ? 42.642 0.274 -31.081 1.00 90.81 87 TYR A N 1
ATOM 696 C CA . TYR A 1 87 ? 42.079 1.003 -32.211 1.00 90.81 87 TYR A CA 1
ATOM 697 C C . TYR A 1 87 ? 40.783 1.707 -31.814 1.00 90.81 87 TYR A C 1
ATOM 699 O O . TYR A 1 87 ? 40.687 2.914 -32.029 1.00 90.81 87 TYR A O 1
ATOM 707 N N . ILE A 1 88 ? 39.842 1.006 -31.171 1.00 89.81 88 ILE A N 1
ATOM 708 C CA . ILE A 1 88 ? 38.573 1.568 -30.680 1.00 89.81 88 ILE A CA 1
ATOM 709 C C . ILE A 1 88 ? 38.821 2.762 -29.761 1.00 89.81 88 ILE A C 1
ATOM 711 O O . ILE A 1 88 ? 38.071 3.727 -29.844 1.00 89.81 88 ILE A O 1
ATOM 715 N N . HIS A 1 89 ? 39.882 2.765 -28.948 1.00 88.38 89 HIS A N 1
ATOM 716 C CA . HIS A 1 89 ? 40.267 3.901 -28.097 1.00 88.38 89 HIS A CA 1
ATOM 717 C C . HIS A 1 89 ? 40.885 5.070 -28.873 1.00 88.38 89 HIS A C 1
ATOM 719 O O . HIS A 1 89 ? 40.715 6.225 -28.481 1.00 88.38 89 HIS A O 1
ATOM 725 N N . SER A 1 90 ? 41.515 4.819 -30.019 1.00 88.94 90 SER A N 1
ATOM 726 C CA . SER A 1 90 ? 42.171 5.847 -30.836 1.00 88.94 90 SER A CA 1
ATOM 727 C C . SER A 1 90 ? 41.194 6.828 -31.507 1.00 88.94 90 SER A C 1
ATOM 729 O O . SER A 1 90 ? 40.001 6.556 -31.678 1.00 88.94 90 SER A O 1
ATOM 731 N N . LYS A 1 91 ? 41.708 7.983 -31.949 1.00 82.44 91 LYS A N 1
ATOM 732 C CA . LYS A 1 91 ? 40.942 8.932 -32.779 1.00 82.44 91 LYS A CA 1
ATOM 733 C C . LYS A 1 91 ? 40.674 8.389 -34.190 1.00 82.44 91 LYS A C 1
ATOM 735 O O . LYS A 1 91 ? 39.690 8.784 -34.806 1.00 82.44 91 LYS A O 1
ATOM 740 N N . ASP A 1 92 ? 41.489 7.451 -34.675 1.00 81.06 92 ASP A N 1
ATOM 741 C CA . ASP A 1 92 ? 41.342 6.850 -36.008 1.00 81.06 92 ASP A CA 1
ATOM 742 C C . ASP A 1 92 ? 40.078 5.983 -36.127 1.00 81.06 92 ASP A C 1
ATOM 744 O O . ASP A 1 92 ? 39.535 5.819 -37.222 1.00 81.06 92 ASP A O 1
ATOM 748 N N . ALA A 1 93 ? 39.565 5.472 -35.003 1.00 83.25 93 ALA A N 1
ATOM 749 C CA . ALA A 1 93 ? 38.316 4.713 -34.967 1.00 83.25 93 ALA A CA 1
ATOM 750 C C . ALA A 1 93 ? 37.054 5.564 -35.124 1.00 83.25 93 ALA A C 1
ATOM 752 O O . ALA A 1 93 ? 35.988 5.002 -35.364 1.00 83.25 93 ALA A O 1
ATOM 753 N N . LEU A 1 94 ? 37.144 6.899 -35.060 1.00 77.81 94 LEU A N 1
ATOM 754 C CA . LEU A 1 94 ? 35.977 7.770 -35.241 1.00 77.81 94 LEU A CA 1
ATOM 755 C C . LEU A 1 94 ? 35.278 7.518 -36.581 1.00 77.81 94 LEU A C 1
ATOM 757 O O . LEU A 1 94 ? 34.056 7.487 -36.625 1.00 77.81 94 LEU A O 1
ATOM 761 N N . LEU A 1 95 ? 36.036 7.271 -37.654 1.00 73.12 95 LEU A N 1
ATOM 762 C CA . LEU A 1 95 ? 35.478 7.024 -38.989 1.00 73.12 95 LEU A CA 1
ATOM 763 C C . LEU A 1 95 ? 34.748 5.679 -39.114 1.00 73.12 95 LEU A C 1
ATOM 765 O O . LEU A 1 95 ? 33.897 5.541 -39.988 1.00 73.12 95 LEU A O 1
ATOM 769 N N . ALA A 1 96 ? 35.094 4.704 -38.272 1.00 79.69 96 ALA A N 1
ATOM 770 C CA . ALA A 1 96 ? 34.459 3.390 -38.255 1.00 79.69 96 ALA A CA 1
ATOM 771 C C . ALA A 1 96 ? 33.276 3.344 -37.275 1.00 79.69 96 ALA A C 1
ATOM 773 O O . ALA A 1 96 ? 32.244 2.753 -37.577 1.00 79.69 96 ALA A O 1
ATOM 774 N N . ILE A 1 97 ? 33.411 3.986 -36.110 1.00 81.81 97 ILE A N 1
ATOM 775 C CA . ILE A 1 97 ? 32.391 4.009 -35.054 1.00 81.81 97 ILE A CA 1
ATOM 776 C C . ILE A 1 97 ? 31.229 4.927 -35.443 1.00 81.81 97 ILE A C 1
ATOM 778 O O . ILE A 1 97 ? 30.070 4.550 -35.275 1.00 81.81 97 ILE A O 1
ATOM 782 N N . VAL A 1 98 ? 31.518 6.112 -35.988 1.00 81.56 98 VAL A N 1
ATOM 783 C CA . VAL A 1 98 ? 30.491 7.092 -36.348 1.00 81.56 98 VAL A CA 1
ATOM 784 C C . VAL A 1 98 ? 29.847 6.714 -37.689 1.00 81.56 98 VAL A C 1
ATOM 786 O O . VAL A 1 98 ? 30.539 6.723 -38.711 1.00 81.56 98 VAL A O 1
ATOM 789 N N . PRO A 1 99 ? 28.532 6.421 -37.739 1.00 79.75 99 PRO A N 1
ATOM 790 C CA . PRO A 1 99 ? 27.834 6.169 -38.997 1.00 79.75 99 PRO A CA 1
ATOM 791 C C . PRO A 1 99 ? 27.907 7.387 -39.924 1.00 79.75 99 PRO A C 1
ATOM 793 O O . PRO A 1 99 ? 27.648 8.527 -39.529 1.00 79.75 99 PRO A O 1
ATOM 796 N N . ASN A 1 100 ? 28.226 7.148 -41.195 1.00 75.44 100 ASN A N 1
ATOM 797 C CA . ASN A 1 100 ? 28.355 8.213 -42.184 1.00 75.44 100 ASN A CA 1
ATOM 798 C C . ASN A 1 100 ? 26.994 8.556 -42.805 1.00 75.44 100 ASN A C 1
ATOM 800 O O . ASN A 1 100 ? 26.589 7.979 -43.815 1.00 75.44 100 ASN A O 1
ATOM 804 N N . ILE A 1 101 ? 26.293 9.516 -42.204 1.00 67.94 101 ILE A N 1
ATOM 805 C CA . ILE A 1 101 ? 24.973 9.961 -42.655 1.00 67.94 101 ILE A CA 1
ATOM 806 C C . ILE A 1 101 ? 25.128 11.316 -43.361 1.00 67.94 101 ILE A C 1
ATOM 808 O O . ILE A 1 101 ? 25.300 12.348 -42.718 1.00 67.94 101 ILE A O 1
ATOM 812 N N . GLN A 1 102 ? 25.101 11.330 -44.698 1.00 63.12 102 GLN A N 1
ATOM 813 C CA . GLN A 1 102 ? 25.123 12.565 -45.503 1.00 63.12 102 GLN A CA 1
ATOM 814 C C . GLN A 1 102 ? 23.824 12.717 -46.310 1.00 63.12 102 GLN A C 1
ATOM 816 O O . GLN A 1 102 ? 23.384 11.771 -46.966 1.00 63.12 102 GLN A O 1
ATOM 821 N N . PHE A 1 103 ? 23.233 13.916 -46.314 1.00 56.03 103 PHE A N 1
ATOM 822 C CA . PHE A 1 103 ? 22.262 14.358 -47.327 1.00 56.03 103 PHE A CA 1
ATOM 823 C C . PHE A 1 103 ? 22.989 15.213 -48.363 1.00 56.03 103 PHE A C 1
ATOM 825 O O . PHE A 1 103 ? 23.721 16.130 -47.992 1.00 56.03 103 PHE A O 1
ATOM 832 N N . LYS A 1 104 ? 22.838 14.901 -49.656 1.00 50.88 104 LYS A N 1
ATOM 833 C CA . LYS A 1 104 ? 23.512 15.660 -50.726 1.00 50.88 104 LYS A CA 1
ATOM 834 C C . LYS A 1 104 ? 22.573 16.456 -51.629 1.00 50.88 104 LYS A C 1
ATOM 836 O O . LYS A 1 104 ? 23.084 17.226 -52.438 1.00 50.88 104 LYS A O 1
ATOM 841 N N . SER A 1 105 ? 21.246 16.348 -51.501 1.00 52.16 105 SER A N 1
ATOM 842 C CA . SER A 1 105 ? 20.319 17.251 -52.206 1.00 52.16 105 SER A CA 1
ATOM 843 C C . SER A 1 105 ? 18.893 17.244 -51.642 1.00 52.16 105 SER A C 1
ATOM 845 O O . SER A 1 105 ? 18.470 16.255 -51.052 1.00 52.16 105 SER A O 1
AT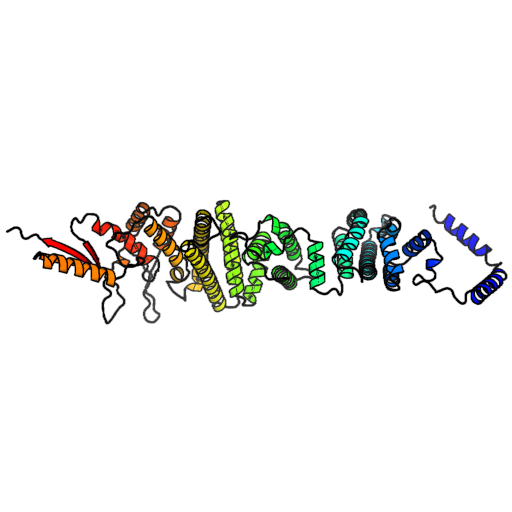OM 847 N N . GLU A 1 106 ? 18.125 18.298 -51.936 1.00 51.78 106 GLU A N 1
ATOM 848 C CA . GLU A 1 106 ? 16.686 18.440 -51.633 1.00 51.78 106 GLU A CA 1
ATOM 849 C C . GLU A 1 106 ? 15.795 17.347 -52.263 1.00 51.78 106 GLU A C 1
ATOM 851 O O . GLU A 1 106 ? 14.659 17.157 -51.841 1.00 51.78 106 GLU A O 1
ATOM 856 N N . ARG A 1 107 ? 16.299 16.575 -53.242 1.00 49.53 107 ARG A N 1
ATOM 857 C CA . ARG A 1 107 ? 15.574 15.433 -53.837 1.00 49.53 107 ARG A CA 1
ATOM 858 C C . ARG A 1 107 ? 15.657 14.145 -53.008 1.00 49.53 107 ARG A C 1
ATOM 860 O O . ARG A 1 107 ? 14.944 13.199 -53.313 1.00 49.53 107 ARG A O 1
ATOM 867 N N . GLU A 1 108 ? 16.512 14.091 -51.985 1.00 51.41 108 GLU A N 1
ATOM 868 C CA . GLU A 1 108 ? 16.710 12.909 -51.125 1.00 51.41 108 GLU A CA 1
ATOM 869 C C . GLU A 1 108 ? 15.834 12.925 -49.858 1.00 51.41 108 GLU A C 1
ATOM 871 O O . GLU A 1 108 ? 15.933 12.011 -49.045 1.00 51.41 108 GLU A O 1
ATOM 876 N N . SER A 1 109 ? 14.957 13.921 -49.690 1.00 52.75 109 SER A N 1
ATOM 877 C CA . SER A 1 109 ? 14.001 14.015 -48.572 1.00 52.75 109 SER A CA 1
ATOM 878 C C . SER A 1 109 ? 12.765 13.116 -48.740 1.00 52.75 109 SER A C 1
ATOM 880 O O . SER A 1 109 ? 11.826 13.191 -47.952 1.00 52.75 109 SER A O 1
ATOM 882 N N . SER A 1 110 ? 12.722 12.275 -49.780 1.00 60.56 110 SER A N 1
ATOM 883 C CA . SER A 1 110 ? 11.626 11.324 -49.991 1.00 60.56 110 SER A CA 1
ATOM 884 C C . SER A 1 110 ? 11.625 10.242 -48.904 1.00 60.56 110 SER A C 1
ATOM 886 O O . SER A 1 110 ? 12.681 9.743 -48.514 1.00 60.56 110 SER A O 1
ATOM 888 N N . GLN A 1 111 ? 10.436 9.798 -48.488 1.00 61.47 111 GLN A N 1
ATOM 889 C CA . GLN A 1 111 ? 10.229 8.789 -47.436 1.00 61.47 111 GLN A CA 1
ATOM 890 C C . GLN A 1 111 ? 11.026 7.484 -47.665 1.00 61.47 111 GLN A C 1
ATOM 892 O O . GLN A 1 111 ? 11.517 6.868 -46.720 1.00 61.47 111 GLN A O 1
ATOM 897 N N . ILE A 1 112 ? 11.254 7.112 -48.931 1.00 65.31 112 ILE A N 1
ATOM 898 C CA . ILE A 1 112 ? 12.082 5.962 -49.329 1.00 65.31 112 ILE A CA 1
ATOM 899 C C . ILE A 1 112 ? 13.541 6.133 -48.874 1.00 65.31 112 ILE A C 1
ATOM 901 O O . ILE A 1 112 ? 14.112 5.223 -48.279 1.00 65.31 112 ILE A O 1
ATOM 905 N N . PHE A 1 113 ? 14.152 7.299 -49.092 1.00 64.06 113 PHE A N 1
ATOM 906 C CA . PHE A 1 113 ? 15.545 7.547 -48.707 1.00 64.06 113 PHE A CA 1
ATOM 907 C C . PHE A 1 113 ? 15.726 7.634 -47.191 1.00 64.06 113 PHE A C 1
ATOM 909 O O . PHE A 1 113 ? 16.762 7.201 -46.683 1.00 64.06 113 PHE A O 1
ATOM 916 N N . ILE A 1 114 ? 14.714 8.131 -46.473 1.00 66.62 114 ILE A N 1
ATOM 917 C CA . ILE A 1 114 ? 14.679 8.108 -45.006 1.00 66.62 114 ILE A CA 1
ATOM 918 C C . ILE A 1 114 ? 14.671 6.653 -44.523 1.00 66.62 114 ILE A C 1
ATOM 920 O O . ILE A 1 114 ? 15.544 6.278 -43.748 1.00 66.62 114 ILE A O 1
ATOM 924 N N . SER A 1 115 ? 13.795 5.799 -45.068 1.00 70.00 115 SER A N 1
ATOM 925 C CA . SER A 1 115 ? 13.722 4.380 -44.678 1.00 70.00 115 SER A CA 1
ATOM 926 C C . SER A 1 115 ? 15.031 3.609 -44.921 1.00 70.00 115 SER A C 1
ATOM 928 O O . SER A 1 115 ? 15.482 2.855 -44.059 1.00 70.00 115 SER A O 1
ATOM 930 N N . VAL A 1 116 ? 15.704 3.853 -46.053 1.00 73.56 116 VAL A N 1
ATOM 931 C CA . VAL A 1 116 ? 16.989 3.215 -46.386 1.00 73.56 116 VAL A CA 1
ATOM 932 C C . VAL A 1 116 ? 18.102 3.684 -45.443 1.00 73.56 116 VAL A C 1
ATOM 934 O O . VAL A 1 116 ? 18.919 2.874 -45.002 1.00 73.56 116 VAL A O 1
ATOM 937 N N . LYS A 1 117 ? 18.137 4.977 -45.095 1.00 74.38 117 LYS A N 1
ATOM 938 C CA . LYS A 1 117 ? 19.123 5.531 -44.153 1.00 74.38 117 LYS A CA 1
ATOM 939 C C . LYS A 1 117 ? 18.879 5.068 -42.718 1.00 74.38 117 LYS A C 1
ATOM 941 O O . LYS A 1 117 ? 19.848 4.757 -42.026 1.00 74.38 117 LYS A O 1
ATOM 946 N N . THR A 1 118 ? 17.621 4.954 -42.300 1.00 77.75 118 THR A N 1
ATOM 947 C CA . THR A 1 118 ? 17.233 4.346 -41.022 1.00 77.75 118 THR A CA 1
ATOM 948 C C . THR A 1 118 ? 17.710 2.895 -40.946 1.00 77.75 118 THR A C 1
ATOM 950 O O . THR A 1 118 ? 18.394 2.529 -39.993 1.00 77.75 118 THR A O 1
ATOM 953 N N . GLY A 1 119 ? 17.473 2.098 -41.996 1.00 79.19 119 GLY A N 1
ATOM 954 C CA . GLY A 1 119 ? 17.961 0.717 -42.076 1.00 79.19 119 GLY A CA 1
ATOM 955 C C . GLY A 1 119 ? 19.491 0.601 -42.034 1.00 79.19 119 GLY A C 1
ATOM 956 O O . GLY A 1 119 ? 20.025 -0.272 -41.350 1.00 79.19 119 GLY A O 1
ATOM 957 N N . TYR A 1 120 ? 20.214 1.504 -42.707 1.00 84.81 120 TYR A N 1
ATOM 958 C CA . TYR A 1 120 ? 21.677 1.576 -42.609 1.00 84.81 120 TYR A CA 1
ATOM 959 C C . TYR A 1 120 ? 22.142 1.866 -41.175 1.00 84.81 120 TYR A C 1
ATOM 961 O O . TYR A 1 120 ? 23.017 1.163 -40.671 1.00 84.81 120 TYR A O 1
ATOM 969 N N . CYS A 1 121 ? 21.542 2.851 -40.497 1.00 83.25 121 CYS A N 1
ATOM 970 C CA . CYS A 1 121 ? 21.919 3.204 -39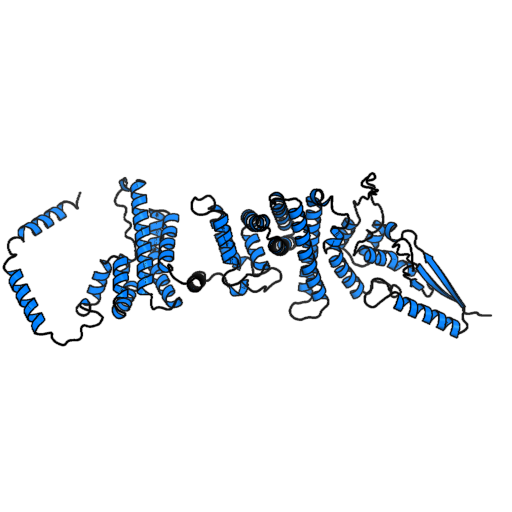.127 1.00 83.25 121 CYS A CA 1
ATOM 971 C C . CYS A 1 121 ? 21.643 2.056 -38.152 1.00 83.25 121 CYS A C 1
ATOM 973 O O . CYS A 1 121 ? 22.504 1.725 -37.341 1.00 83.25 121 CYS A O 1
ATOM 975 N N . TRP A 1 122 ? 20.494 1.387 -38.269 1.00 83.81 122 TRP A N 1
ATOM 976 C CA . TRP A 1 122 ? 20.177 0.221 -37.443 1.00 83.81 122 TRP A CA 1
ATOM 977 C C . TRP A 1 122 ? 21.201 -0.902 -37.602 1.00 83.81 122 TRP A C 1
ATOM 979 O O . TRP A 1 122 ? 21.678 -1.442 -36.603 1.00 83.81 122 TRP A O 1
ATOM 989 N N . ASN A 1 123 ? 21.572 -1.228 -38.843 1.00 85.94 123 ASN A N 1
ATOM 990 C CA . ASN A 1 123 ? 22.578 -2.253 -39.109 1.00 85.94 123 ASN A CA 1
ATOM 991 C C . ASN A 1 123 ? 23.961 -1.836 -38.595 1.00 85.94 123 ASN A C 1
ATOM 993 O O . ASN A 1 123 ? 24.641 -2.640 -37.965 1.00 85.94 123 ASN A O 1
ATOM 997 N N . HIS A 1 124 ? 24.342 -0.568 -38.766 1.00 89.94 124 HIS A N 1
ATOM 998 C CA . HIS A 1 124 ? 25.617 -0.047 -38.269 1.00 89.94 124 HIS A CA 1
ATOM 999 C C . HIS A 1 124 ? 25.732 -0.150 -36.743 1.00 89.94 124 HIS A C 1
ATOM 1001 O O . HIS A 1 124 ? 26.730 -0.650 -36.232 1.00 89.94 124 HIS A O 1
ATOM 1007 N N . PHE A 1 125 ? 24.701 0.261 -35.998 1.00 88.88 125 PHE A N 1
ATOM 1008 C CA . PHE A 1 125 ? 24.696 0.162 -34.533 1.00 88.88 125 PHE A CA 1
ATOM 1009 C C . PHE A 1 125 ? 24.629 -1.292 -34.039 1.00 88.88 125 PHE A C 1
ATOM 1011 O O . PHE A 1 125 ? 25.272 -1.634 -33.045 1.00 88.88 125 PHE A O 1
ATOM 1018 N N . LYS A 1 126 ? 23.922 -2.176 -34.754 1.00 88.00 126 LYS A N 1
ATOM 1019 C CA . LYS A 1 126 ? 23.939 -3.625 -34.498 1.00 88.00 126 LYS A CA 1
ATOM 1020 C C . LYS A 1 126 ? 25.344 -4.218 -34.668 1.00 88.00 126 LYS A C 1
ATOM 1022 O O . LYS A 1 126 ? 25.809 -4.974 -33.808 1.00 88.00 126 LYS A O 1
ATOM 1027 N N . ASP A 1 127 ? 26.036 -3.866 -35.749 1.00 91.00 127 ASP A N 1
ATOM 1028 C CA . ASP A 1 127 ? 27.394 -4.344 -36.019 1.00 91.00 127 ASP A CA 1
ATOM 1029 C C . ASP A 1 127 ? 28.404 -3.763 -35.023 1.00 91.00 127 ASP A C 1
ATOM 1031 O O . ASP A 1 127 ? 29.308 -4.471 -34.580 1.00 91.00 127 ASP A O 1
ATOM 1035 N N . LEU A 1 128 ? 28.205 -2.516 -34.587 1.00 91.62 128 LEU A N 1
ATOM 1036 C CA . LEU A 1 128 ? 28.988 -1.888 -33.523 1.00 91.62 128 LEU A CA 1
ATOM 1037 C C . LEU A 1 128 ? 28.822 -2.616 -32.179 1.00 91.62 128 LEU A C 1
ATOM 1039 O O . LEU A 1 128 ? 29.811 -2.882 -31.494 1.00 91.62 128 LEU A O 1
ATOM 1043 N N . GLY A 1 129 ? 27.591 -2.998 -31.822 1.00 85.75 129 GLY A N 1
ATOM 1044 C CA . GLY A 1 129 ? 27.325 -3.795 -30.619 1.00 85.75 129 GLY A CA 1
ATOM 1045 C C . GLY A 1 129 ? 27.968 -5.181 -30.705 1.00 85.75 129 GLY A C 1
ATOM 1046 O O . GLY A 1 129 ? 28.571 -5.660 -29.744 1.00 85.75 129 GLY A O 1
ATOM 1047 N N . THR A 1 130 ? 27.933 -5.792 -31.893 1.00 87.62 130 THR A N 1
ATOM 1048 C CA . THR A 1 130 ? 28.584 -7.082 -32.172 1.00 87.62 130 THR A CA 1
ATOM 1049 C C . THR A 1 130 ? 30.111 -6.994 -32.075 1.00 87.62 130 THR A C 1
ATOM 1051 O O . THR A 1 130 ? 30.740 -7.891 -31.510 1.00 87.62 130 THR A O 1
ATOM 1054 N N . LEU A 1 131 ? 30.717 -5.919 -32.589 1.00 93.06 131 LEU A N 1
ATOM 1055 C CA . LEU A 1 131 ? 32.151 -5.653 -32.471 1.00 93.06 131 LEU A CA 1
ATOM 1056 C C . LEU A 1 131 ? 32.571 -5.572 -31.003 1.00 93.06 131 LEU A C 1
ATOM 1058 O O . LEU A 1 131 ? 33.466 -6.313 -30.598 1.00 93.06 131 LEU A O 1
ATOM 1062 N N . LEU A 1 132 ? 31.910 -4.727 -30.202 1.00 90.56 132 LEU A N 1
ATOM 1063 C CA . LEU A 1 132 ? 32.234 -4.588 -28.779 1.00 90.56 132 LEU A CA 1
ATOM 1064 C C . LEU A 1 132 ? 32.020 -5.891 -28.021 1.00 90.56 132 LEU A C 1
ATOM 1066 O O . LEU A 1 132 ? 32.871 -6.270 -27.219 1.00 90.56 132 LEU A O 1
ATOM 1070 N N . LYS A 1 133 ? 30.940 -6.624 -28.304 1.00 86.75 133 LYS A N 1
ATOM 1071 C CA . LYS A 1 133 ? 30.692 -7.928 -27.682 1.00 86.75 133 LYS A CA 1
ATOM 1072 C C . LYS A 1 133 ? 31.867 -8.882 -27.891 1.00 86.75 133 LYS A C 1
ATOM 1074 O O . LYS A 1 133 ? 32.295 -9.535 -26.945 1.00 86.75 133 LYS A O 1
ATOM 1079 N N . ARG A 1 134 ? 32.385 -8.962 -29.120 1.00 89.12 134 ARG A N 1
ATOM 1080 C CA . ARG A 1 134 ? 33.485 -9.867 -29.482 1.00 89.12 134 ARG A CA 1
ATOM 1081 C C . ARG A 1 134 ? 34.837 -9.370 -28.975 1.00 89.12 134 ARG A C 1
ATOM 1083 O O . ARG A 1 134 ? 35.587 -10.147 -28.397 1.00 89.12 134 ARG A O 1
ATOM 1090 N N . ALA A 1 135 ? 35.126 -8.079 -29.128 1.00 88.75 135 ALA A N 1
ATOM 1091 C CA . ALA A 1 135 ? 36.378 -7.476 -28.671 1.00 88.75 135 ALA A CA 1
ATOM 1092 C C . ALA A 1 135 ? 36.531 -7.491 -27.140 1.00 88.75 135 ALA A C 1
ATOM 1094 O O . ALA A 1 135 ? 37.649 -7.516 -26.644 1.00 88.75 135 ALA A O 1
ATOM 1095 N N . THR A 1 136 ? 35.425 -7.522 -26.395 1.00 86.69 136 THR A N 1
ATOM 1096 C CA . THR A 1 136 ? 35.431 -7.511 -24.923 1.00 86.69 136 THR A CA 1
ATOM 1097 C C . THR A 1 136 ? 35.027 -8.851 -24.302 1.00 86.69 136 THR A C 1
ATOM 1099 O O . THR A 1 136 ? 34.740 -8.923 -23.113 1.00 86.69 136 THR A O 1
ATOM 1102 N N . CYS A 1 137 ? 34.991 -9.938 -25.080 1.00 83.06 137 CYS A N 1
ATOM 1103 C CA . CYS A 1 137 ? 34.494 -11.237 -24.607 1.00 83.06 137 CYS A CA 1
ATOM 1104 C C . CYS A 1 137 ? 35.276 -11.836 -23.423 1.00 83.06 137 CYS A C 1
ATOM 1106 O O . CYS A 1 137 ? 34.721 -12.641 -22.685 1.00 83.06 137 CYS A O 1
ATOM 1108 N N . LEU A 1 138 ? 36.540 -11.447 -23.238 1.00 80.81 138 LEU A N 1
ATOM 1109 C CA . LEU A 1 138 ? 37.400 -11.906 -22.140 1.00 80.81 138 LEU A CA 1
ATOM 1110 C C . LEU A 1 138 ? 37.445 -10.924 -20.959 1.00 80.81 138 LEU A C 1
ATOM 1112 O O . LEU A 1 138 ? 38.202 -11.140 -20.016 1.00 80.81 138 LEU A O 1
ATOM 1116 N N . PHE A 1 139 ? 36.707 -9.816 -21.035 1.00 79.25 139 PHE A N 1
ATOM 1117 C CA . PHE A 1 139 ? 36.713 -8.770 -20.016 1.00 79.25 139 PHE A CA 1
ATOM 1118 C C . PHE A 1 139 ? 35.673 -9.079 -18.940 1.00 79.25 139 PHE A C 1
ATOM 1120 O O . PHE A 1 139 ? 34.628 -9.667 -19.222 1.00 79.25 139 PHE A O 1
ATOM 1127 N N . SER A 1 140 ? 35.918 -8.617 -17.714 1.00 74.75 140 SER A N 1
ATOM 1128 C CA . SER A 1 140 ? 34.874 -8.607 -16.686 1.00 74.75 140 SER A CA 1
ATOM 1129 C C . SER A 1 140 ? 33.714 -7.696 -17.101 1.00 74.75 140 SER A C 1
ATOM 1131 O O . SER A 1 140 ? 33.916 -6.719 -17.822 1.00 74.75 140 SER A O 1
ATOM 1133 N N . THR A 1 141 ? 32.499 -7.933 -16.601 1.00 69.75 141 THR A N 1
ATOM 1134 C CA . THR A 1 141 ? 31.316 -7.094 -16.890 1.00 69.75 141 THR A CA 1
ATOM 1135 C C . THR A 1 141 ? 31.596 -5.597 -16.702 1.00 69.75 141 THR A C 1
ATOM 1137 O O . THR A 1 141 ? 31.241 -4.781 -17.548 1.00 69.75 141 THR A O 1
ATOM 1140 N N . LYS A 1 142 ? 32.330 -5.231 -15.644 1.00 69.38 142 LYS A N 1
ATOM 1141 C CA . LYS A 1 142 ? 32.728 -3.846 -15.349 1.00 69.38 142 LYS A CA 1
ATOM 1142 C C . LYS A 1 142 ? 33.640 -3.241 -16.423 1.00 69.38 142 LYS A C 1
ATOM 1144 O O . LYS A 1 142 ? 33.485 -2.078 -16.789 1.00 69.38 142 LYS A O 1
ATOM 1149 N N . GLU A 1 143 ? 34.602 -4.009 -16.921 1.00 76.31 143 GLU A N 1
ATOM 1150 C CA . GLU A 1 143 ? 35.510 -3.578 -17.989 1.00 76.31 143 GLU A CA 1
ATOM 1151 C C . GLU A 1 143 ? 34.783 -3.497 -19.334 1.00 76.31 143 GLU A C 1
ATOM 1153 O O . GLU A 1 143 ? 34.952 -2.523 -20.060 1.00 76.31 143 GLU A O 1
ATOM 1158 N N . ARG A 1 144 ? 33.886 -4.448 -19.621 1.00 80.31 144 ARG A N 1
ATOM 1159 C CA . ARG A 1 144 ? 33.019 -4.429 -20.810 1.00 80.31 144 ARG A CA 1
ATOM 1160 C C . ARG A 1 144 ? 32.180 -3.147 -20.881 1.00 80.31 144 ARG A C 1
ATOM 1162 O O . ARG A 1 144 ? 32.042 -2.561 -21.950 1.00 80.31 144 ARG A O 1
ATOM 1169 N N . LEU A 1 145 ? 31.666 -2.671 -19.747 1.00 77.00 145 LEU A N 1
ATOM 1170 C CA . LEU A 1 145 ? 30.882 -1.432 -19.669 1.00 77.00 145 LEU A CA 1
ATOM 1171 C C . LEU A 1 145 ? 31.722 -0.158 -19.805 1.00 77.00 145 LEU A C 1
ATOM 1173 O O . LEU A 1 145 ? 31.256 0.815 -20.397 1.00 77.00 145 LEU A O 1
ATOM 1177 N N . LYS A 1 146 ? 32.974 -0.158 -19.325 1.00 78.62 146 LYS A N 1
ATOM 1178 C CA . LYS A 1 146 ? 33.909 0.951 -19.593 1.00 78.62 146 LYS A CA 1
ATOM 1179 C C . LYS A 1 146 ? 34.110 1.159 -21.093 1.00 78.62 146 LYS A C 1
ATOM 1181 O O . LYS A 1 146 ? 34.091 2.296 -21.558 1.00 78.62 146 LYS A O 1
ATOM 1186 N N . GLU A 1 147 ? 34.242 0.070 -21.844 1.00 82.50 147 GLU A N 1
ATOM 1187 C CA . GLU A 1 147 ? 34.388 0.114 -23.302 1.00 82.50 147 GLU A CA 1
ATOM 1188 C C . GLU A 1 147 ? 33.147 0.686 -23.996 1.00 82.50 147 GLU A C 1
ATOM 1190 O O . GLU A 1 147 ? 33.264 1.509 -24.908 1.00 82.50 147 GLU A O 1
ATOM 1195 N N . VAL A 1 148 ? 31.950 0.328 -23.518 1.00 82.75 148 VAL A N 1
ATOM 1196 C CA . VAL A 1 148 ? 30.694 0.940 -23.979 1.00 82.75 148 VAL A CA 1
ATOM 1197 C C . VAL A 1 148 ? 30.701 2.449 -23.735 1.00 82.75 148 VAL A C 1
ATOM 1199 O O . VAL A 1 148 ? 30.390 3.207 -24.652 1.00 82.75 148 VAL A O 1
ATOM 1202 N N . GLY A 1 149 ? 31.117 2.900 -22.549 1.00 77.38 149 GLY A N 1
ATOM 1203 C CA . GLY A 1 149 ? 31.221 4.325 -22.224 1.00 77.38 149 GLY A CA 1
ATOM 1204 C C . GLY A 1 149 ? 32.132 5.100 -23.184 1.00 77.38 149 GLY A C 1
ATOM 1205 O O . GLY A 1 149 ? 31.754 6.169 -23.661 1.00 77.38 149 GLY A O 1
ATOM 1206 N N . ILE A 1 150 ? 33.292 4.534 -23.541 1.00 8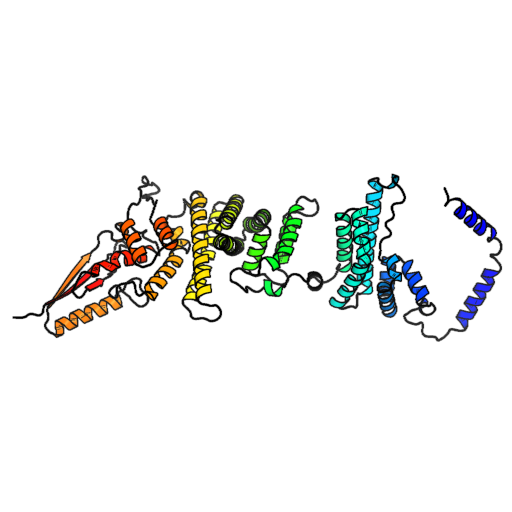3.62 150 ILE A N 1
ATOM 1207 C CA . ILE A 1 150 ? 34.235 5.139 -24.501 1.00 83.62 150 ILE A CA 1
ATOM 1208 C C . ILE A 1 150 ? 33.604 5.272 -25.894 1.00 83.62 150 ILE A C 1
ATOM 1210 O O . ILE A 1 150 ? 33.783 6.289 -26.570 1.00 83.62 150 ILE A O 1
ATOM 1214 N N . VAL A 1 151 ? 32.858 4.259 -26.341 1.00 85.19 151 VAL A N 1
ATOM 1215 C CA . VAL A 1 151 ? 32.172 4.296 -27.641 1.00 85.19 151 VAL A CA 1
ATOM 1216 C C . VAL A 1 151 ? 31.018 5.299 -27.637 1.00 85.19 151 VAL A C 1
ATOM 1218 O O . VAL A 1 151 ? 30.880 6.061 -28.595 1.00 85.19 151 VAL A O 1
ATOM 1221 N N . LEU A 1 152 ? 30.226 5.358 -26.565 1.00 84.12 152 LEU A N 1
ATOM 1222 C CA . LEU A 1 152 ? 29.137 6.329 -26.429 1.00 84.12 152 LEU A CA 1
ATOM 1223 C C . LEU A 1 152 ? 29.652 7.773 -26.397 1.00 84.12 152 LEU A C 1
ATOM 1225 O O . LEU A 1 152 ? 29.050 8.640 -27.029 1.00 84.12 152 LEU A O 1
ATOM 1229 N N . ASP A 1 153 ? 30.790 8.027 -25.746 1.00 82.12 153 ASP A N 1
ATOM 1230 C CA . ASP A 1 153 ? 31.429 9.347 -25.727 1.00 82.12 153 ASP A CA 1
ATOM 1231 C C . ASP A 1 153 ? 31.778 9.833 -27.143 1.00 82.12 153 ASP A C 1
ATOM 1233 O O . ASP A 1 153 ? 31.456 10.958 -27.526 1.00 82.12 153 ASP A O 1
ATOM 1237 N N . LYS A 1 154 ? 32.310 8.937 -27.982 1.00 83.94 154 LYS A N 1
ATOM 1238 C CA . LYS A 1 154 ? 32.606 9.216 -29.400 1.00 83.94 154 LYS A CA 1
ATOM 1239 C C . LYS A 1 154 ? 31.361 9.422 -30.261 1.00 83.94 154 LYS A C 1
ATOM 1241 O O . LYS A 1 154 ? 31.444 10.025 -31.331 1.00 83.94 154 LYS A O 1
ATOM 1246 N N . LEU A 1 155 ? 30.211 8.925 -29.815 1.00 82.44 155 LEU A N 1
ATOM 1247 C CA . LEU A 1 155 ? 28.933 9.057 -30.507 1.00 82.44 155 LEU A CA 1
ATOM 1248 C C . LEU A 1 155 ? 28.141 10.308 -30.095 1.00 82.44 155 LEU A C 1
ATOM 1250 O O . LEU A 1 155 ? 27.140 10.597 -30.750 1.00 82.44 155 LEU A O 1
ATOM 1254 N N . LYS A 1 156 ? 28.577 11.083 -29.089 1.00 78.06 156 LYS A N 1
ATOM 1255 C CA . LYS A 1 156 ? 27.861 12.281 -28.596 1.00 78.06 156 LYS A CA 1
ATOM 1256 C C . LYS A 1 156 ? 27.518 13.279 -29.707 1.00 78.06 156 LYS A C 1
ATOM 1258 O O . LYS A 1 156 ? 26.353 13.624 -29.894 1.00 78.06 156 LYS A O 1
ATOM 1263 N N . ASP A 1 157 ? 28.499 13.653 -30.526 1.00 71.62 157 ASP A N 1
ATOM 1264 C CA . ASP A 1 157 ? 28.296 14.582 -31.652 1.00 71.62 157 ASP A CA 1
ATOM 1265 C C . ASP A 1 157 ? 27.448 13.982 -32.783 1.00 71.62 157 ASP A C 1
ATOM 1267 O O . ASP A 1 157 ? 26.902 14.689 -33.635 1.00 71.62 157 ASP A O 1
ATOM 1271 N N . THR A 1 158 ? 27.358 12.654 -32.820 1.00 72.50 158 THR A N 1
ATOM 1272 C CA . THR A 1 158 ? 26.580 11.916 -33.816 1.00 72.50 158 THR A CA 1
ATOM 1273 C C . THR A 1 158 ? 25.115 11.836 -33.413 1.00 72.50 158 THR A C 1
ATOM 1275 O O . THR A 1 158 ? 24.257 11.916 -34.285 1.00 72.50 158 THR A O 1
ATOM 1278 N N . HIS A 1 159 ? 24.820 11.760 -32.113 1.00 76.69 159 HIS A N 1
ATOM 1279 C CA . HIS A 1 159 ? 23.458 11.752 -31.585 1.00 76.69 159 HIS A CA 1
ATOM 1280 C C . HIS A 1 159 ? 22.656 12.952 -32.106 1.00 76.69 159 HIS A C 1
ATOM 1282 O O . HIS A 1 159 ? 21.632 12.775 -32.759 1.00 76.69 159 HIS A O 1
ATOM 1288 N N . SER A 1 160 ? 23.187 14.170 -31.938 1.00 75.31 160 SER A N 1
ATOM 1289 C CA . SER A 1 160 ? 22.548 15.401 -32.431 1.00 75.31 160 SER A CA 1
ATOM 1290 C C . SER A 1 160 ? 22.319 15.378 -33.952 1.00 75.31 160 SER A C 1
ATOM 1292 O O . SER A 1 160 ? 21.259 15.773 -34.444 1.00 75.31 160 SER A O 1
ATOM 1294 N N . LYS A 1 161 ? 23.267 14.822 -34.718 1.00 74.50 161 LYS A N 1
ATOM 1295 C CA . LYS A 1 161 ? 23.123 14.650 -36.173 1.00 74.50 161 LYS A CA 1
ATOM 1296 C C . LYS A 1 161 ? 22.041 13.634 -36.529 1.00 74.50 161 LYS A C 1
ATOM 1298 O O . LYS A 1 161 ? 21.260 13.907 -37.429 1.00 74.50 161 LYS A O 1
ATOM 1303 N N . ILE A 1 162 ? 21.954 12.493 -35.848 1.00 74.38 162 ILE A N 1
ATOM 1304 C CA . ILE A 1 162 ? 20.912 11.489 -36.112 1.00 74.38 162 ILE A CA 1
ATOM 1305 C C . ILE A 1 162 ? 19.537 12.062 -35.763 1.00 74.38 162 ILE A C 1
ATOM 1307 O O . ILE A 1 162 ? 18.634 11.970 -36.589 1.00 74.38 162 ILE A O 1
ATOM 1311 N N . CYS A 1 163 ? 19.397 12.732 -34.617 1.00 76.50 163 CYS A N 1
ATOM 1312 C CA . CYS A 1 163 ? 18.138 13.350 -34.200 1.00 76.50 163 CYS A CA 1
ATOM 1313 C C . CYS A 1 163 ? 17.651 14.404 -35.204 1.00 76.50 163 CYS A C 1
ATOM 1315 O O . CYS A 1 163 ? 16.493 14.380 -35.607 1.00 76.50 163 CYS A O 1
ATOM 1317 N N . THR A 1 164 ? 18.542 15.283 -35.675 1.00 76.12 164 THR A N 1
ATOM 1318 C CA . THR A 1 164 ? 18.200 16.315 -36.676 1.00 76.12 164 THR A CA 1
ATOM 1319 C C . THR A 1 164 ? 17.909 15.751 -38.070 1.00 76.12 164 THR A C 1
ATOM 1321 O O . THR A 1 164 ? 17.208 16.383 -38.854 1.00 76.12 164 THR A O 1
ATOM 1324 N N . THR A 1 165 ? 18.440 14.570 -38.394 1.00 70.94 165 THR A N 1
ATOM 1325 C CA . THR A 1 165 ? 18.439 14.001 -39.754 1.00 70.94 165 THR A CA 1
ATOM 1326 C C . THR A 1 165 ? 17.385 12.905 -39.948 1.00 70.94 165 THR A C 1
ATOM 1328 O O . THR A 1 165 ? 16.849 12.764 -41.044 1.00 70.94 165 THR A O 1
ATOM 1331 N N . LEU A 1 166 ? 17.115 12.106 -38.912 1.00 74.56 166 LEU A N 1
ATOM 1332 C CA . LEU A 1 166 ? 16.271 10.901 -38.941 1.00 74.56 166 LEU A CA 1
ATOM 1333 C C . LEU A 1 166 ? 15.238 10.854 -37.795 1.00 74.56 166 LEU A C 1
ATOM 1335 O O . LEU A 1 166 ? 14.460 9.902 -37.728 1.00 74.56 166 LEU A O 1
ATOM 1339 N N . GLY A 1 167 ? 15.225 11.853 -36.905 1.00 76.12 167 GLY A N 1
ATOM 1340 C CA . GLY A 1 167 ? 14.344 11.919 -35.736 1.00 76.12 167 GLY A CA 1
ATOM 1341 C C . GLY A 1 167 ? 14.951 11.310 -34.467 1.00 76.12 167 GLY A C 1
ATOM 1342 O O . GLY A 1 167 ? 15.830 10.444 -34.524 1.00 76.12 167 GLY A O 1
ATOM 1343 N N . SER A 1 168 ? 14.469 11.776 -33.311 1.00 74.06 168 SER A N 1
ATOM 1344 C CA . SER A 1 168 ? 14.852 11.289 -31.977 1.00 74.06 168 SER A CA 1
ATOM 1345 C C . SER A 1 168 ? 14.598 9.794 -31.819 1.00 74.06 168 SER A C 1
ATOM 1347 O O . SER A 1 168 ? 15.469 9.062 -31.355 1.00 74.06 168 SER A O 1
ATOM 1349 N N . ASP A 1 169 ? 13.448 9.319 -32.287 1.00 71.88 169 ASP A N 1
ATOM 1350 C CA . ASP A 1 169 ? 13.000 7.938 -32.076 1.00 71.88 169 ASP A CA 1
ATOM 1351 C C . ASP A 1 169 ? 13.909 6.952 -32.813 1.00 71.88 169 ASP A C 1
ATOM 1353 O O . ASP A 1 169 ? 14.300 5.908 -32.282 1.00 71.88 169 ASP A O 1
ATOM 1357 N N . THR A 1 170 ? 14.349 7.332 -34.016 1.00 73.62 170 THR A N 1
ATOM 1358 C CA . THR A 1 170 ? 15.347 6.582 -34.780 1.00 73.62 170 THR A CA 1
ATOM 1359 C C . THR A 1 170 ? 16.695 6.568 -34.063 1.00 73.62 170 THR A C 1
ATOM 1361 O O . THR A 1 170 ? 17.360 5.529 -34.050 1.00 73.62 170 THR A O 1
ATOM 1364 N N . ALA A 1 171 ? 17.107 7.686 -33.455 1.00 74.12 171 ALA A N 1
ATOM 1365 C CA . ALA A 1 171 ? 18.354 7.762 -32.703 1.00 74.12 171 ALA A CA 1
ATOM 1366 C C . ALA A 1 171 ? 18.334 6.804 -31.507 1.00 74.12 171 ALA A C 1
ATOM 1368 O O . ALA A 1 171 ? 19.208 5.943 -31.410 1.00 74.12 171 ALA A O 1
ATOM 1369 N N . TYR A 1 172 ? 17.313 6.881 -30.652 1.00 78.00 172 TYR A N 1
ATOM 1370 C CA . TYR A 1 172 ? 17.175 5.987 -29.499 1.00 78.00 172 TYR A CA 1
ATOM 1371 C C . TYR A 1 172 ? 17.045 4.518 -29.919 1.00 78.00 172 TYR A C 1
ATOM 1373 O O . TYR A 1 172 ? 17.710 3.659 -29.339 1.00 78.00 172 TYR A O 1
ATOM 1381 N N . SER A 1 173 ? 16.319 4.228 -31.004 1.00 74.75 173 SER A N 1
ATOM 1382 C CA . SER A 1 173 ? 16.238 2.877 -31.578 1.00 74.75 173 SER A CA 1
ATOM 1383 C C . SER A 1 173 ? 17.604 2.337 -32.019 1.00 74.75 173 SER A C 1
ATOM 1385 O O . SER A 1 173 ? 17.895 1.154 -31.833 1.00 74.75 173 SER A O 1
ATOM 1387 N N . CYS A 1 174 ? 18.480 3.185 -32.570 1.00 79.19 174 CYS A N 1
ATOM 1388 C CA . CYS A 1 174 ? 19.849 2.797 -32.917 1.00 79.19 174 CYS A CA 1
ATOM 1389 C C . CYS A 1 174 ? 20.655 2.402 -31.669 1.00 79.19 174 CYS A C 1
ATOM 1391 O O . CYS A 1 174 ? 21.289 1.345 -31.661 1.00 79.19 174 CYS A O 1
ATOM 1393 N N . TYR A 1 175 ? 20.596 3.200 -30.598 1.00 82.25 175 TYR A N 1
ATOM 1394 C CA . TYR A 1 175 ? 21.262 2.865 -29.332 1.00 82.25 175 TYR A CA 1
ATOM 1395 C C . TYR A 1 175 ? 20.684 1.594 -28.698 1.00 82.25 175 TYR A C 1
ATOM 1397 O O . TYR A 1 175 ? 21.449 0.753 -28.226 1.00 82.25 175 TYR A O 1
ATOM 1405 N N . GLY A 1 176 ? 19.366 1.391 -28.783 1.00 74.06 176 GLY A N 1
ATOM 1406 C CA . GLY A 1 176 ? 18.709 0.150 -28.372 1.00 74.06 176 GLY A CA 1
ATOM 1407 C C . GLY A 1 176 ? 19.230 -1.070 -29.137 1.00 74.06 176 GLY A C 1
ATOM 1408 O O . GLY A 1 176 ? 19.608 -2.068 -28.526 1.00 74.06 176 GLY A O 1
ATOM 1409 N N . LYS A 1 177 ? 19.357 -0.989 -30.472 1.00 79.69 177 LYS A N 1
ATOM 1410 C CA . LYS A 1 177 ? 19.938 -2.072 -31.295 1.00 79.69 177 LYS A CA 1
ATOM 1411 C C . LYS A 1 177 ? 21.401 -2.355 -30.957 1.00 79.69 177 LYS A C 1
ATOM 1413 O O . LYS A 1 177 ? 21.809 -3.520 -30.977 1.00 79.69 177 LYS A O 1
ATOM 1418 N N . PHE A 1 178 ? 22.176 -1.322 -30.641 1.00 85.00 178 PHE A N 1
ATOM 1419 C CA . PHE A 1 178 ? 23.554 -1.462 -30.180 1.00 85.00 178 PHE A CA 1
ATOM 1420 C C . PHE A 1 178 ? 23.637 -2.204 -28.843 1.00 85.00 178 PHE A C 1
ATOM 1422 O O . PHE A 1 178 ? 24.317 -3.229 -28.770 1.00 85.00 178 PHE A O 1
ATOM 1429 N N . LEU A 1 179 ? 22.901 -1.744 -27.825 1.00 81.75 179 LEU A N 1
ATOM 1430 C CA . LEU A 1 179 ? 22.897 -2.361 -26.497 1.00 81.75 179 LEU A CA 1
ATOM 1431 C C . LEU A 1 179 ? 22.392 -3.799 -26.560 1.00 81.75 179 LEU A C 1
ATOM 1433 O O . LEU A 1 179 ? 23.084 -4.699 -26.094 1.00 81.75 179 LEU A O 1
ATOM 1437 N N . HIS A 1 180 ? 21.262 -4.034 -27.230 1.00 80.06 180 HIS A N 1
ATOM 1438 C CA . HIS A 1 180 ? 20.694 -5.368 -27.417 1.00 80.06 180 HIS A CA 1
ATOM 1439 C C . HIS A 1 180 ? 21.704 -6.338 -28.049 1.00 80.06 180 HIS A C 1
ATOM 1441 O O . HIS A 1 180 ? 21.874 -7.462 -27.587 1.00 80.06 180 HIS A O 1
ATOM 1447 N N . SER A 1 181 ? 22.426 -5.907 -29.089 1.00 83.38 181 SER A N 1
ATOM 1448 C CA . SER A 1 181 ? 23.431 -6.753 -29.753 1.00 83.38 181 SER A CA 1
ATOM 1449 C C . SER A 1 181 ? 24.660 -7.015 -28.876 1.00 83.38 181 SER A C 1
ATOM 1451 O O . SER A 1 181 ? 25.280 -8.074 -28.987 1.00 83.38 181 SER A O 1
ATOM 1453 N N . PHE A 1 182 ? 25.004 -6.068 -28.003 1.00 85.19 182 PHE A N 1
ATOM 1454 C CA . PHE A 1 182 ? 26.124 -6.171 -27.076 1.00 85.19 182 PHE A CA 1
ATOM 1455 C C . PHE A 1 182 ? 25.855 -7.150 -25.920 1.00 85.19 182 PHE A C 1
ATOM 1457 O O . PHE A 1 182 ? 26.698 -8.009 -25.637 1.00 85.19 182 PHE A O 1
ATOM 1464 N N . VAL A 1 183 ? 24.670 -7.058 -25.303 1.00 80.44 183 VAL A N 1
ATOM 1465 C CA . VAL A 1 183 ? 24.251 -7.913 -24.172 1.00 80.44 183 VAL A CA 1
ATOM 1466 C C . VAL A 1 183 ? 23.650 -9.253 -24.601 1.00 80.44 183 VAL A C 1
ATOM 1468 O O . VAL A 1 183 ? 23.412 -10.124 -23.769 1.00 80.44 183 VAL A O 1
ATOM 1471 N N . ALA A 1 184 ? 23.401 -9.456 -25.899 1.00 79.12 184 ALA A N 1
ATOM 1472 C CA . ALA A 1 184 ? 22.829 -10.700 -26.405 1.00 79.12 184 ALA A CA 1
ATOM 1473 C C . ALA A 1 184 ? 23.644 -11.920 -25.940 1.00 79.12 184 ALA A C 1
ATOM 1475 O O . ALA A 1 184 ? 24.849 -11.994 -26.197 1.00 79.12 184 ALA A O 1
ATOM 1476 N N . GLY A 1 185 ? 22.987 -12.903 -25.322 1.00 71.94 185 GLY A N 1
ATOM 1477 C CA . GLY A 1 185 ? 23.617 -14.138 -24.838 1.00 71.94 185 GLY A CA 1
ATOM 1478 C C . GLY A 1 185 ? 24.418 -14.003 -23.540 1.00 71.94 185 GLY A C 1
ATOM 1479 O O . GLY A 1 185 ? 25.167 -14.919 -23.223 1.00 71.94 185 GLY A O 1
ATOM 1480 N N . TRP A 1 186 ? 24.308 -12.879 -22.830 1.00 76.81 186 TRP A N 1
ATOM 1481 C CA . TRP A 1 186 ? 24.712 -12.802 -21.424 1.00 76.81 186 TRP A CA 1
ATOM 1482 C C . TRP A 1 186 ? 23.682 -13.546 -20.568 1.00 76.81 186 TRP A C 1
ATOM 1484 O O . TRP A 1 186 ? 22.509 -13.617 -20.948 1.00 76.81 186 TRP A O 1
ATOM 1494 N N . GLU A 1 187 ? 24.113 -14.076 -19.428 1.00 72.12 187 GLU A N 1
ATOM 1495 C CA . GLU A 1 187 ? 23.200 -14.588 -18.401 1.00 72.12 187 GLU A CA 1
ATOM 1496 C C . GLU A 1 187 ? 22.413 -13.427 -17.774 1.00 72.12 187 GLU A C 1
ATOM 1498 O O . GLU A 1 187 ? 22.870 -12.278 -17.790 1.00 72.12 187 GLU A O 1
ATOM 1503 N N . ASP A 1 188 ? 21.222 -13.701 -17.243 1.00 66.94 188 ASP A N 1
ATOM 1504 C CA . ASP A 1 188 ? 20.324 -12.648 -16.749 1.00 66.94 188 ASP A CA 1
ATOM 1505 C C . ASP A 1 188 ? 20.943 -11.864 -15.577 1.00 66.94 188 ASP A C 1
ATOM 1507 O O . ASP A 1 188 ? 20.883 -10.633 -15.565 1.00 66.94 188 ASP A O 1
ATOM 1511 N N . ASP A 1 189 ? 21.716 -12.530 -14.713 1.00 57.91 189 ASP A N 1
ATOM 1512 C CA . ASP A 1 189 ? 22.521 -11.894 -13.659 1.00 57.91 189 ASP A CA 1
ATOM 1513 C C . ASP A 1 189 ? 23.572 -10.911 -14.204 1.00 57.91 189 ASP A C 1
ATOM 1515 O O . ASP A 1 189 ? 23.868 -9.878 -13.594 1.00 57.91 189 ASP A O 1
ATOM 1519 N N . GLU A 1 190 ? 24.179 -11.213 -15.355 1.00 59.75 190 GLU A N 1
ATOM 1520 C CA . GLU A 1 190 ? 25.156 -10.325 -15.986 1.00 59.75 190 GLU A CA 1
ATOM 1521 C C . GLU A 1 190 ? 24.480 -9.133 -16.661 1.00 59.75 190 GLU A C 1
ATOM 1523 O O . GLU A 1 190 ? 25.004 -8.017 -16.582 1.00 59.75 190 GLU A O 1
ATOM 1528 N N . LYS A 1 191 ? 23.323 -9.343 -17.307 1.00 66.75 191 LYS A N 1
ATOM 1529 C CA . LYS A 1 191 ? 22.511 -8.254 -17.875 1.00 66.75 191 LYS A CA 1
ATOM 1530 C C . LYS A 1 191 ? 22.056 -7.302 -16.777 1.00 66.75 191 LYS A C 1
ATOM 1532 O O . LYS A 1 191 ? 22.165 -6.089 -16.952 1.00 66.75 191 LYS A O 1
ATOM 1537 N N . PHE A 1 192 ? 21.635 -7.845 -15.637 1.00 61.69 192 PHE A N 1
ATOM 1538 C CA . PHE A 1 192 ? 21.234 -7.075 -14.470 1.00 61.69 192 PHE A CA 1
ATOM 1539 C C . PHE A 1 192 ? 22.402 -6.251 -13.904 1.00 61.69 192 PHE A C 1
ATOM 1541 O O . PHE A 1 192 ? 22.286 -5.037 -13.749 1.00 61.69 192 PHE A O 1
ATOM 1548 N N . LYS A 1 193 ? 23.591 -6.847 -13.725 1.00 60.56 193 LYS A N 1
ATOM 1549 C CA . LYS A 1 193 ? 24.812 -6.103 -13.340 1.00 60.56 193 LYS A CA 1
ATOM 1550 C C . LYS A 1 193 ? 25.182 -5.006 -14.344 1.00 60.56 193 LYS A C 1
ATOM 1552 O O . LYS A 1 193 ? 25.653 -3.942 -13.941 1.00 60.56 193 LYS A O 1
ATOM 1557 N N . ALA A 1 194 ? 24.979 -5.249 -15.640 1.00 57.50 194 ALA A N 1
ATOM 1558 C CA . ALA A 1 194 ? 25.166 -4.244 -16.685 1.00 57.50 194 ALA A CA 1
ATOM 1559 C C . ALA A 1 194 ? 24.187 -3.081 -16.545 1.00 57.50 194 ALA A C 1
ATOM 1561 O O . ALA A 1 194 ? 24.598 -1.924 -16.597 1.00 57.50 194 ALA A O 1
ATOM 1562 N N . TYR A 1 195 ? 22.913 -3.395 -16.337 1.00 63.78 195 TYR A N 1
ATOM 1563 C CA . TYR A 1 195 ? 21.861 -2.417 -16.129 1.00 63.78 195 TYR A CA 1
ATOM 1564 C C . TYR A 1 195 ? 22.132 -1.554 -14.893 1.00 63.78 195 TYR A C 1
ATOM 1566 O O . TYR A 1 195 ? 22.134 -0.333 -15.015 1.00 63.78 195 TYR A O 1
ATOM 1574 N N . LEU A 1 196 ? 22.485 -2.157 -13.753 1.00 56.47 196 LEU A N 1
ATOM 1575 C CA . LEU A 1 196 ? 22.864 -1.443 -12.527 1.00 56.47 196 LEU A CA 1
ATOM 1576 C C . LEU A 1 196 ? 24.022 -0.462 -12.732 1.00 56.47 196 LEU A C 1
ATOM 1578 O O . LEU A 1 196 ? 23.988 0.671 -12.263 1.00 56.47 196 LEU A O 1
ATOM 1582 N N . ALA A 1 197 ? 25.057 -0.889 -13.453 1.00 55.75 197 ALA A N 1
ATOM 1583 C CA . ALA A 1 197 ? 26.233 -0.065 -13.703 1.00 55.75 197 ALA A CA 1
ATOM 1584 C C . ALA A 1 197 ? 26.004 1.032 -14.764 1.00 55.75 197 ALA A C 1
ATOM 1586 O O . ALA A 1 197 ? 26.771 1.992 -14.811 1.00 55.75 197 ALA A O 1
ATOM 1587 N N . ILE A 1 198 ? 24.969 0.905 -15.603 1.00 53.31 198 ILE A N 1
ATOM 1588 C CA . ILE A 1 198 ? 24.535 1.941 -16.556 1.00 53.31 198 ILE A CA 1
ATOM 1589 C C . ILE A 1 198 ? 23.549 2.916 -15.890 1.00 53.31 198 ILE A C 1
ATOM 1591 O O . ILE A 1 198 ? 23.607 4.118 -16.141 1.00 53.31 198 ILE A O 1
ATOM 1595 N N . LYS A 1 199 ? 22.666 2.412 -15.026 1.00 57.09 199 LYS A N 1
ATOM 1596 C CA . LYS A 1 199 ? 21.588 3.144 -14.355 1.00 57.09 199 LYS A CA 1
ATOM 1597 C C . LYS A 1 199 ? 22.022 3.608 -12.967 1.00 57.09 199 LYS A C 1
ATOM 1599 O O . LYS A 1 199 ? 21.373 3.292 -11.973 1.00 57.09 199 LYS A O 1
ATOM 1604 N N . GLY A 1 200 ? 23.132 4.343 -12.897 1.00 54.16 200 GLY A N 1
ATOM 1605 C CA . GLY A 1 200 ? 23.672 4.911 -11.656 1.00 54.16 200 GLY A CA 1
ATOM 1606 C C . GLY A 1 200 ? 22.788 5.986 -11.000 1.00 54.16 200 GLY A C 1
ATOM 1607 O O . GLY A 1 200 ? 23.318 7.004 -10.573 1.00 54.16 200 GLY A O 1
ATOM 1608 N N . THR A 1 201 ? 21.469 5.792 -10.955 1.00 54.75 201 THR A N 1
ATOM 1609 C CA . THR A 1 201 ? 20.473 6.726 -10.417 1.00 54.75 201 THR A CA 1
ATOM 1610 C C . THR A 1 201 ? 19.518 6.098 -9.400 1.00 54.75 201 THR A C 1
ATOM 1612 O O . THR A 1 201 ? 18.863 6.842 -8.685 1.00 54.75 201 THR A O 1
ATOM 1615 N N . VAL A 1 202 ? 19.468 4.764 -9.260 1.00 54.81 202 VAL A N 1
ATOM 1616 C CA . VAL A 1 202 ? 18.599 4.084 -8.278 1.00 54.81 202 VAL A CA 1
ATOM 1617 C C . VAL A 1 202 ? 19.442 3.192 -7.367 1.00 54.81 202 VAL A C 1
ATOM 1619 O O . VAL A 1 202 ? 20.174 2.332 -7.863 1.00 54.81 202 VAL A O 1
ATOM 1622 N N . ASP A 1 203 ? 19.356 3.388 -6.048 1.00 65.00 203 ASP A N 1
ATOM 1623 C CA . ASP A 1 203 ? 19.974 2.493 -5.064 1.00 65.00 203 ASP A CA 1
ATOM 1624 C C . ASP A 1 203 ? 19.069 1.280 -4.817 1.00 65.00 203 ASP A C 1
ATOM 1626 O O . ASP A 1 203 ? 18.139 1.295 -4.026 1.00 65.00 203 ASP A O 1
ATOM 1630 N N . TRP A 1 204 ? 19.334 0.183 -5.514 1.00 65.88 204 TRP A N 1
ATOM 1631 C CA . TRP A 1 204 ? 18.507 -1.024 -5.426 1.00 65.88 204 TRP A CA 1
ATOM 1632 C C . TRP A 1 204 ? 18.551 -1.697 -4.056 1.00 65.88 204 TRP A C 1
ATOM 1634 O O . TRP A 1 204 ? 17.632 -2.438 -3.721 1.00 65.88 204 TRP A O 1
ATOM 1644 N N . ASN A 1 205 ? 19.584 -1.419 -3.254 1.00 67.19 205 ASN A N 1
ATOM 1645 C CA . ASN A 1 205 ? 19.644 -1.912 -1.884 1.00 67.19 205 ASN A CA 1
ATOM 1646 C C . ASN A 1 205 ? 18.685 -1.127 -0.977 1.00 67.19 205 ASN A C 1
ATOM 1648 O O . ASN A 1 205 ? 18.096 -1.717 -0.073 1.00 67.19 205 ASN A O 1
ATOM 1652 N N . SER A 1 206 ? 18.480 0.176 -1.230 1.00 67.69 206 SER A N 1
ATOM 1653 C CA . SER A 1 206 ? 17.501 0.971 -0.478 1.00 67.69 206 SER A CA 1
ATOM 1654 C C . SER A 1 206 ? 16.077 0.488 -0.755 1.00 67.69 206 SER A C 1
ATOM 1656 O O . SER A 1 206 ? 15.273 0.444 0.165 1.00 67.69 206 SER A O 1
ATOM 1658 N N . LEU A 1 207 ? 15.794 -0.004 -1.966 1.00 71.44 207 LEU A N 1
ATOM 1659 C CA . LEU A 1 207 ? 14.471 -0.495 -2.374 1.00 71.44 207 LEU A CA 1
ATOM 1660 C C . LEU A 1 207 ? 14.053 -1.836 -1.744 1.00 71.44 207 LEU A C 1
ATOM 1662 O O . LEU A 1 207 ? 12.855 -2.128 -1.658 1.00 71.44 207 LEU A O 1
ATOM 1666 N N . GLN A 1 208 ? 15.027 -2.615 -1.267 1.00 71.12 208 GLN A N 1
ATOM 1667 C CA . GLN A 1 208 ? 14.826 -3.836 -0.470 1.00 71.12 208 GLN A CA 1
ATOM 1668 C C . GLN A 1 208 ? 14.615 -3.546 1.019 1.00 71.12 208 GLN A C 1
ATOM 1670 O O . GLN A 1 208 ? 14.239 -4.434 1.780 1.00 71.12 208 GLN A O 1
ATOM 1675 N N . SER A 1 209 ? 14.919 -2.325 1.455 1.00 67.06 209 SER A N 1
ATOM 1676 C CA . SER A 1 209 ? 14.759 -1.901 2.840 1.00 67.06 209 SER A CA 1
ATOM 1677 C C . SER A 1 209 ? 13.633 -0.877 2.944 1.00 67.06 209 SER A C 1
ATOM 1679 O O . SER A 1 209 ? 13.277 -0.194 1.985 1.00 67.06 209 SER A O 1
ATOM 1681 N N . CYS A 1 210 ? 13.014 -0.803 4.116 1.00 63.81 210 CYS A N 1
ATOM 1682 C CA . CYS A 1 210 ? 11.992 0.190 4.411 1.00 63.81 210 CYS A CA 1
ATOM 1683 C C . CYS A 1 210 ? 12.601 1.199 5.399 1.00 63.81 210 CYS A C 1
ATOM 1685 O O . CYS A 1 210 ? 12.462 1.020 6.609 1.00 63.81 210 CYS A O 1
ATOM 1687 N N . PRO A 1 211 ? 13.375 2.201 4.927 1.00 55.25 211 PRO A N 1
ATOM 1688 C CA . PRO A 1 211 ? 14.060 3.143 5.817 1.00 55.25 211 PRO A CA 1
ATOM 1689 C C . PRO A 1 211 ? 13.080 4.054 6.568 1.00 55.25 211 PRO A C 1
ATOM 1691 O O . PRO A 1 211 ? 13.414 4.580 7.626 1.00 55.25 211 PRO A O 1
ATOM 1694 N N . THR A 1 212 ? 11.863 4.225 6.042 1.00 60.97 212 THR A N 1
ATOM 1695 C CA . THR A 1 212 ? 10.752 4.920 6.699 1.00 60.97 212 THR A CA 1
ATOM 1696 C C . THR A 1 212 ? 9.473 4.116 6.523 1.00 60.97 212 THR A C 1
ATOM 1698 O O . THR A 1 212 ? 9.355 3.368 5.559 1.00 60.97 212 THR A O 1
ATOM 1701 N N . TYR A 1 213 ? 8.472 4.342 7.376 1.00 63.91 213 TYR A N 1
ATOM 1702 C CA . TYR A 1 213 ? 7.153 3.702 7.267 1.00 63.91 213 TYR A CA 1
ATOM 1703 C C . TYR A 1 213 ? 6.441 3.932 5.911 1.00 63.91 213 TYR A C 1
ATOM 1705 O O . TYR A 1 213 ? 5.481 3.245 5.584 1.00 63.91 213 TYR A O 1
ATOM 1713 N N . PHE A 1 214 ? 6.912 4.894 5.109 1.00 67.38 214 PHE A N 1
ATOM 1714 C CA . PHE A 1 214 ? 6.344 5.263 3.811 1.00 67.38 214 PHE A CA 1
ATOM 1715 C C . PHE A 1 214 ? 7.319 5.028 2.643 1.00 67.38 214 PHE A C 1
ATOM 1717 O O . PHE A 1 214 ? 7.161 5.639 1.583 1.00 67.38 214 PHE A O 1
ATOM 1724 N N . GLY A 1 215 ? 8.345 4.193 2.835 1.00 74.56 215 GLY A N 1
ATOM 1725 C CA . GLY A 1 215 ? 9.343 3.859 1.816 1.00 74.56 215 GLY A CA 1
ATOM 1726 C C . GLY A 1 215 ? 10.407 4.939 1.574 1.00 74.56 215 GLY A C 1
ATOM 1727 O O . GLY A 1 215 ? 10.606 5.841 2.392 1.00 74.56 215 GLY A O 1
ATOM 1728 N N . VAL A 1 216 ? 11.111 4.831 0.446 1.00 81.88 216 VAL A N 1
ATOM 1729 C CA . VAL A 1 216 ? 12.167 5.764 -0.011 1.00 81.88 216 VAL A CA 1
ATOM 1730 C C . VAL A 1 216 ? 11.623 7.144 -0.408 1.00 81.88 216 VAL A C 1
ATOM 1732 O O . VAL A 1 216 ? 10.414 7.308 -0.556 1.00 81.88 216 VAL A O 1
ATOM 1735 N N . GLU A 1 217 ? 12.466 8.164 -0.585 1.00 81.56 217 GLU A N 1
ATOM 1736 C CA . GLU A 1 217 ? 12.005 9.496 -1.018 1.00 81.56 217 GLU A CA 1
ATOM 1737 C C . GLU A 1 217 ? 11.447 9.497 -2.455 1.00 81.56 217 GLU A C 1
ATOM 1739 O O . GLU A 1 217 ? 11.933 8.776 -3.326 1.00 81.56 217 GLU A O 1
ATOM 1744 N N . ASP A 1 218 ? 10.459 10.361 -2.741 1.00 83.00 218 ASP A N 1
ATOM 1745 C CA . ASP A 1 218 ? 9.845 10.474 -4.080 1.00 83.00 218 ASP A CA 1
ATOM 1746 C C . ASP A 1 218 ? 10.896 10.739 -5.179 1.00 83.00 218 ASP A C 1
ATOM 1748 O O . ASP A 1 218 ? 10.766 10.249 -6.302 1.00 83.00 218 ASP A O 1
ATOM 1752 N N . ALA A 1 219 ? 11.961 11.482 -4.853 1.00 79.81 219 ALA A N 1
ATOM 1753 C CA . ALA A 1 219 ? 13.045 11.810 -5.777 1.00 79.81 219 ALA A CA 1
ATOM 1754 C C . ALA A 1 219 ? 13.828 10.576 -6.263 1.00 79.81 219 ALA A C 1
ATOM 1756 O O . ALA A 1 219 ? 14.283 10.571 -7.405 1.00 79.81 219 ALA A O 1
ATOM 1757 N N . GLU A 1 220 ? 13.948 9.526 -5.441 1.00 76.06 220 GLU A N 1
ATOM 1758 C CA . GLU A 1 220 ? 14.681 8.297 -5.788 1.00 76.06 220 GLU A CA 1
ATOM 1759 C C . GLU A 1 220 ? 13.949 7.458 -6.847 1.00 76.06 220 GLU A C 1
ATOM 1761 O O . GLU A 1 220 ? 14.573 6.727 -7.618 1.00 76.06 220 GLU A O 1
ATOM 1766 N N . LEU A 1 221 ? 12.619 7.575 -6.910 1.00 83.25 221 LEU A N 1
ATOM 1767 C CA . LEU A 1 221 ? 11.768 6.795 -7.811 1.00 83.25 221 LEU A CA 1
ATOM 1768 C C . LEU A 1 221 ? 11.227 7.601 -8.997 1.00 83.25 221 LEU A C 1
ATOM 1770 O O . LEU A 1 221 ? 10.708 7.002 -9.940 1.00 83.25 221 LEU A O 1
ATOM 1774 N N . MET A 1 222 ? 11.360 8.931 -8.993 1.00 80.94 222 MET A N 1
ATOM 1775 C CA . MET A 1 222 ? 10.740 9.811 -9.992 1.00 80.94 222 MET A CA 1
ATOM 1776 C C . MET A 1 222 ? 11.171 9.489 -11.430 1.00 80.94 222 MET A C 1
ATOM 1778 O O . MET A 1 222 ? 10.322 9.324 -12.303 1.00 80.94 222 MET A O 1
ATOM 1782 N N . GLU A 1 223 ? 12.475 9.329 -11.680 1.00 74.00 223 GLU A N 1
ATOM 1783 C CA . GLU A 1 223 ? 12.983 9.013 -13.026 1.00 74.00 223 GLU A CA 1
ATOM 1784 C C . GLU A 1 223 ? 12.464 7.662 -13.536 1.00 74.00 223 GLU A C 1
ATOM 1786 O O . GLU A 1 223 ? 12.168 7.496 -14.721 1.00 74.00 223 GLU A O 1
ATOM 1791 N N . LEU A 1 224 ? 12.341 6.685 -12.633 1.00 76.62 224 LEU A N 1
ATOM 1792 C CA . LEU A 1 224 ? 11.815 5.365 -12.956 1.00 76.62 224 LEU A CA 1
ATOM 1793 C C . LEU A 1 224 ? 10.312 5.419 -13.234 1.00 76.62 224 LEU A C 1
ATOM 1795 O O . LEU A 1 224 ? 9.851 4.816 -14.202 1.00 76.62 224 LEU A O 1
ATOM 1799 N N . ALA A 1 225 ? 9.564 6.167 -12.424 1.00 82.44 225 ALA A N 1
ATOM 1800 C CA . ALA A 1 225 ? 8.141 6.384 -12.626 1.00 82.44 225 ALA A CA 1
ATOM 1801 C C . ALA A 1 225 ? 7.867 7.071 -13.971 1.00 82.44 225 ALA A C 1
ATOM 1803 O O . ALA A 1 225 ? 6.979 6.650 -14.708 1.00 82.44 225 ALA A O 1
ATOM 1804 N N . ASP A 1 226 ? 8.654 8.084 -14.336 1.00 76.44 226 ASP A N 1
ATOM 1805 C CA . ASP A 1 226 ? 8.512 8.770 -15.620 1.00 76.44 226 ASP A CA 1
ATOM 1806 C C . ASP A 1 226 ? 8.844 7.853 -16.804 1.00 76.44 226 ASP A C 1
ATOM 1808 O O . ASP A 1 226 ? 8.134 7.869 -17.812 1.00 76.44 226 ASP A O 1
ATOM 1812 N N . ALA A 1 227 ? 9.850 6.984 -16.674 1.00 73.56 227 ALA A N 1
ATOM 1813 C CA . ALA A 1 227 ? 10.135 5.966 -17.682 1.00 73.56 227 ALA A CA 1
ATOM 1814 C C . ALA A 1 227 ? 8.967 4.974 -17.851 1.00 73.56 227 ALA A C 1
ATOM 1816 O O . ALA A 1 227 ? 8.579 4.672 -18.981 1.00 73.56 227 ALA A O 1
ATOM 1817 N N . LEU A 1 228 ? 8.373 4.504 -16.750 1.00 75.69 228 LEU A N 1
ATOM 1818 C CA . LEU A 1 228 ? 7.223 3.596 -16.781 1.00 75.69 228 LEU A CA 1
ATOM 1819 C C . LEU A 1 228 ? 5.975 4.259 -17.375 1.00 75.69 228 LEU A C 1
ATOM 1821 O O . LEU A 1 228 ? 5.291 3.631 -18.177 1.00 75.69 228 LEU A O 1
ATOM 1825 N N . LYS A 1 229 ? 5.713 5.537 -17.073 1.00 80.38 229 LYS A N 1
ATOM 1826 C CA . LYS A 1 229 ? 4.632 6.304 -17.719 1.00 80.38 229 LYS A CA 1
ATOM 1827 C C . LYS A 1 229 ? 4.801 6.349 -19.230 1.00 80.38 229 LYS A C 1
ATOM 1829 O O . LYS A 1 229 ? 3.839 6.139 -19.961 1.00 80.38 229 LYS A O 1
ATOM 1834 N N . ILE A 1 230 ? 6.020 6.622 -19.700 1.00 75.25 230 ILE A N 1
ATOM 1835 C CA . ILE A 1 230 ? 6.320 6.664 -21.133 1.00 75.25 230 ILE A CA 1
ATOM 1836 C C . ILE A 1 230 ? 6.055 5.292 -21.755 1.00 75.25 230 ILE A C 1
ATOM 1838 O O . ILE A 1 230 ? 5.371 5.223 -22.770 1.00 75.25 230 ILE A O 1
ATOM 1842 N N . LEU A 1 231 ? 6.539 4.208 -21.139 1.00 71.19 231 LEU A N 1
ATOM 1843 C CA . LEU A 1 231 ? 6.303 2.844 -21.625 1.00 71.19 231 LEU A CA 1
ATOM 1844 C C . LEU A 1 231 ? 4.812 2.488 -21.668 1.00 71.19 231 LEU A C 1
ATOM 1846 O O . LEU A 1 231 ? 4.357 1.906 -22.649 1.00 71.19 231 LEU A O 1
ATOM 1850 N N . HIS A 1 232 ? 4.050 2.888 -20.649 1.00 81.00 232 HIS A N 1
ATOM 1851 C CA . HIS A 1 232 ? 2.612 2.657 -20.588 1.00 81.00 232 HIS A CA 1
ATOM 1852 C C . HIS A 1 232 ? 1.858 3.374 -21.723 1.00 81.00 232 HIS A C 1
ATOM 1854 O O . HIS A 1 232 ? 0.965 2.796 -22.332 1.00 81.00 232 HIS A O 1
ATOM 1860 N N . VAL A 1 233 ? 2.238 4.611 -22.070 1.00 78.38 233 VAL A N 1
ATOM 1861 C CA . VAL A 1 233 ? 1.604 5.385 -23.162 1.00 78.38 233 VAL A CA 1
ATOM 1862 C C . VAL A 1 233 ? 1.720 4.697 -24.533 1.00 78.38 233 VAL A C 1
ATOM 1864 O O . VAL A 1 233 ? 0.904 4.958 -25.413 1.00 78.38 233 VAL A O 1
ATOM 1867 N N . TYR A 1 234 ? 2.697 3.807 -24.731 1.00 71.00 234 TYR A N 1
ATOM 1868 C CA . TYR A 1 234 ? 2.916 3.112 -26.005 1.00 71.00 234 TYR A CA 1
ATOM 1869 C C . TYR A 1 234 ? 2.321 1.690 -26.074 1.00 71.00 234 TYR A C 1
ATOM 1871 O O . TYR A 1 234 ? 2.596 0.987 -27.049 1.00 71.00 234 TYR A O 1
ATOM 1879 N N . CYS A 1 235 ? 1.499 1.263 -25.102 1.00 68.38 235 CYS A N 1
ATOM 1880 C CA . CYS A 1 235 ? 0.893 -0.086 -25.058 1.00 68.38 235 CYS A CA 1
ATOM 1881 C C . CYS A 1 235 ? -0.088 -0.407 -26.206 1.00 68.38 235 CYS A C 1
ATOM 1883 O O . CYS A 1 235 ? -0.483 -1.554 -26.370 1.00 68.38 235 CYS A O 1
ATOM 1885 N N . ASP A 1 236 ? -0.422 0.559 -27.064 1.00 59.94 236 ASP A N 1
ATOM 1886 C CA . ASP A 1 236 ? -1.272 0.346 -28.247 1.00 59.94 236 ASP A CA 1
ATOM 1887 C C . ASP A 1 236 ? -0.492 -0.092 -29.507 1.00 59.94 236 ASP A C 1
ATOM 1889 O O . ASP A 1 236 ? -1.012 -0.074 -30.630 1.00 59.94 236 ASP A O 1
ATOM 1893 N N . SER A 1 237 ? 0.790 -0.445 -29.369 1.00 63.28 237 SER A N 1
ATOM 1894 C CA . SER A 1 237 ? 1.626 -0.841 -30.503 1.00 63.28 237 SER A CA 1
ATOM 1895 C C . SER A 1 237 ? 1.568 -2.350 -30.768 1.00 63.28 237 SER A C 1
ATOM 1897 O O . SER A 1 237 ? 1.354 -3.166 -29.880 1.00 63.28 237 SER A O 1
ATOM 1899 N N . LYS A 1 238 ? 1.810 -2.758 -32.018 1.00 55.22 238 LYS A N 1
ATOM 1900 C CA . LYS A 1 238 ? 1.718 -4.170 -32.432 1.00 55.22 238 LYS A CA 1
ATOM 1901 C C . LYS A 1 238 ? 2.744 -5.097 -31.751 1.00 55.22 238 LYS A C 1
ATOM 1903 O O . LYS A 1 238 ? 2.555 -6.308 -31.786 1.00 55.22 238 LYS A O 1
ATOM 1908 N N . ASP A 1 239 ? 3.806 -4.525 -31.181 1.00 58.88 239 ASP A N 1
ATOM 1909 C CA . ASP A 1 239 ? 4.955 -5.236 -30.602 1.00 58.88 239 ASP A CA 1
ATOM 1910 C C . ASP A 1 239 ? 5.126 -4.980 -29.084 1.00 58.88 239 ASP A C 1
ATOM 1912 O O . ASP A 1 239 ? 6.108 -5.443 -28.509 1.00 58.88 239 ASP A O 1
ATOM 1916 N N . TRP A 1 240 ? 4.227 -4.211 -28.454 1.00 70.69 240 TRP A N 1
ATOM 1917 C CA . TRP A 1 240 ? 4.264 -3.871 -27.025 1.00 70.69 240 TRP A CA 1
ATOM 1918 C C . TRP A 1 240 ? 2.843 -3.600 -26.529 1.00 70.69 240 TRP A C 1
ATOM 1920 O O . TRP A 1 240 ? 2.245 -2.611 -26.959 1.00 70.69 240 TRP A O 1
ATOM 1930 N N . ASN A 1 241 ? 2.329 -4.480 -25.669 1.00 78.69 241 ASN A N 1
ATOM 1931 C CA . ASN A 1 241 ? 0.969 -4.444 -25.122 1.00 78.69 241 ASN A CA 1
ATOM 1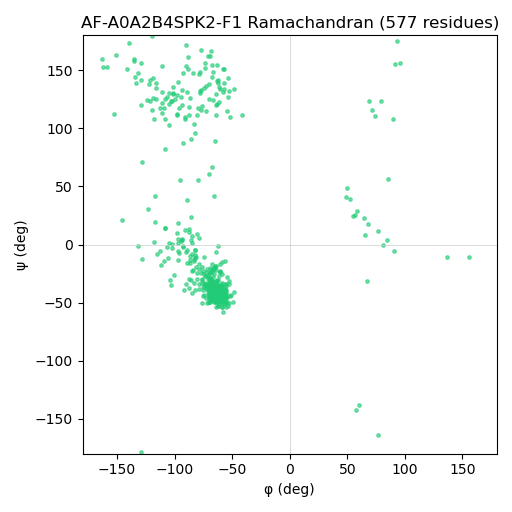932 C C . ASN A 1 241 ? 0.947 -4.315 -23.582 1.00 78.69 241 ASN A C 1
ATOM 1934 O O . ASN A 1 241 ? 1.991 -4.254 -22.931 1.00 78.69 241 ASN A O 1
ATOM 1938 N N . GLU A 1 242 ? -0.255 -4.265 -23.001 1.00 80.12 242 GLU A N 1
ATOM 1939 C CA . GLU A 1 242 ? -0.468 -4.183 -21.546 1.00 80.12 242 GLU A CA 1
ATOM 1940 C C . GLU A 1 242 ? 0.181 -5.360 -20.793 1.00 80.12 242 GLU A C 1
ATOM 1942 O O . GLU A 1 242 ? 0.846 -5.139 -19.783 1.00 80.12 242 GLU A O 1
ATOM 1947 N N . ASP A 1 243 ? 0.099 -6.591 -21.310 1.00 79.88 243 ASP A N 1
ATOM 1948 C CA . ASP A 1 243 ? 0.729 -7.767 -20.690 1.00 79.88 243 ASP A CA 1
ATOM 1949 C C . ASP A 1 243 ? 2.268 -7.673 -20.691 1.00 79.88 243 ASP A C 1
ATOM 1951 O O . ASP A 1 243 ? 2.920 -8.062 -19.715 1.00 79.88 243 ASP A O 1
ATOM 1955 N N . ASP A 1 244 ? 2.864 -7.123 -21.756 1.00 76.31 244 ASP A N 1
ATOM 1956 C CA . ASP A 1 244 ? 4.307 -6.872 -21.845 1.00 76.31 244 ASP A CA 1
ATOM 1957 C C . ASP A 1 244 ? 4.738 -5.813 -20.818 1.00 76.31 244 ASP A C 1
ATOM 1959 O O . ASP A 1 244 ? 5.749 -5.975 -20.126 1.00 76.31 244 ASP A O 1
ATOM 1963 N N . PHE A 1 245 ? 3.944 -4.747 -20.669 1.00 79.81 245 PHE A N 1
ATOM 1964 C CA . PHE A 1 245 ? 4.171 -3.715 -19.659 1.00 79.81 245 PHE A CA 1
ATOM 1965 C C . PHE A 1 245 ? 4.086 -4.283 -18.238 1.00 79.81 245 PHE A C 1
ATOM 1967 O O . PHE A 1 245 ? 4.987 -4.037 -17.432 1.00 79.81 245 PHE A O 1
ATOM 1974 N N . ILE A 1 246 ? 3.048 -5.070 -17.937 1.00 83.38 246 ILE A N 1
ATOM 1975 C CA . ILE A 1 246 ? 2.884 -5.729 -16.637 1.00 83.38 246 ILE A CA 1
ATOM 1976 C C . ILE A 1 246 ? 4.058 -6.664 -16.356 1.00 83.38 246 ILE A C 1
ATOM 1978 O O . ILE A 1 246 ? 4.601 -6.633 -15.255 1.00 83.38 246 ILE A O 1
ATOM 1982 N N . SER A 1 247 ? 4.500 -7.439 -17.348 1.00 76.69 247 SER A N 1
ATOM 1983 C CA . SER A 1 247 ? 5.647 -8.342 -17.203 1.00 76.69 247 SER A CA 1
ATOM 1984 C C . SER A 1 247 ? 6.922 -7.579 -16.838 1.00 76.69 247 SER A C 1
ATOM 1986 O O . SER A 1 247 ? 7.627 -7.964 -15.907 1.00 76.69 247 SER A O 1
ATOM 1988 N N . VAL A 1 248 ? 7.187 -6.451 -17.508 1.00 73.69 248 VAL A N 1
ATOM 1989 C CA . VAL A 1 248 ? 8.336 -5.590 -17.186 1.00 73.69 248 VAL A CA 1
ATOM 1990 C C . VAL A 1 248 ? 8.195 -4.942 -15.812 1.00 73.69 248 VAL A C 1
ATOM 1992 O O . VAL A 1 248 ? 9.185 -4.841 -15.090 1.00 73.69 248 VAL A O 1
ATOM 1995 N N . PHE A 1 249 ? 6.991 -4.516 -15.428 1.00 81.31 249 PHE A N 1
ATOM 1996 C CA . PHE A 1 249 ? 6.743 -3.964 -14.098 1.00 81.31 249 PHE A CA 1
ATOM 1997 C C . PHE A 1 249 ? 6.999 -5.011 -13.002 1.00 81.31 249 PHE A C 1
ATOM 1999 O O . PHE A 1 249 ? 7.702 -4.728 -12.034 1.00 81.31 249 PHE A O 1
ATOM 2006 N N . GLU A 1 250 ? 6.486 -6.233 -13.164 1.00 80.00 250 GLU A N 1
ATOM 2007 C CA . GLU A 1 250 ? 6.690 -7.321 -12.204 1.00 80.00 250 GLU A CA 1
ATOM 2008 C C . GLU A 1 250 ? 8.164 -7.714 -12.101 1.00 80.00 250 GLU A C 1
ATOM 2010 O O . GLU A 1 250 ? 8.697 -7.769 -10.993 1.00 80.00 250 GLU A O 1
ATOM 2015 N N . GLU A 1 251 ? 8.850 -7.896 -13.232 1.00 73.88 251 GLU A N 1
ATOM 2016 C CA . GLU A 1 251 ? 10.274 -8.237 -13.252 1.00 73.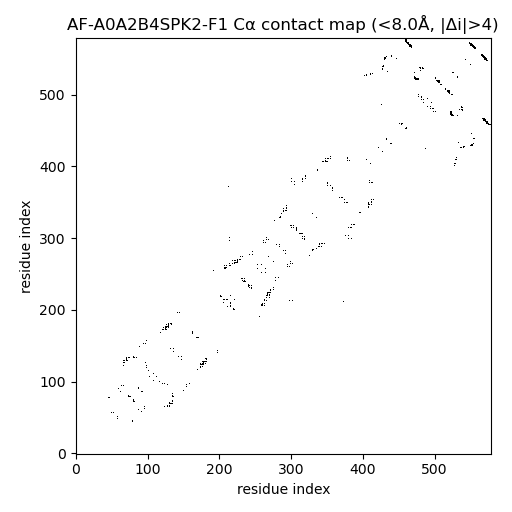88 251 GLU A CA 1
ATOM 2017 C C . GLU A 1 251 ? 11.125 -7.142 -12.592 1.00 73.88 251 GLU A C 1
ATOM 2019 O O . GLU A 1 251 ? 12.032 -7.451 -11.822 1.00 73.88 251 GLU A O 1
ATOM 2024 N N . LEU A 1 252 ? 10.790 -5.867 -12.809 1.00 73.88 252 LEU A N 1
ATOM 2025 C CA . LEU A 1 252 ? 11.454 -4.718 -12.187 1.00 73.88 252 LEU A CA 1
ATOM 2026 C C . LEU A 1 252 ? 11.310 -4.703 -10.658 1.00 73.88 252 LEU A C 1
ATOM 2028 O O . LEU A 1 252 ? 12.261 -4.350 -9.959 1.00 73.88 252 LEU A O 1
ATOM 2032 N N . THR A 1 253 ? 10.127 -5.054 -10.149 1.00 80.31 253 THR A N 1
ATOM 2033 C CA . THR A 1 253 ? 9.828 -5.061 -8.704 1.00 80.31 253 THR A CA 1
ATOM 2034 C C . THR A 1 253 ? 10.215 -6.362 -7.992 1.00 80.31 253 THR A C 1
ATOM 2036 O O . THR A 1 253 ? 10.295 -6.373 -6.765 1.00 80.31 253 THR A O 1
ATOM 2039 N N . GLY A 1 254 ? 10.469 -7.443 -8.740 1.00 67.12 254 GLY A N 1
ATOM 2040 C CA . GLY A 1 254 ? 10.838 -8.764 -8.209 1.00 67.12 254 GLY A CA 1
ATOM 2041 C C . GLY A 1 254 ? 12.293 -9.183 -8.457 1.00 67.12 254 GLY A C 1
ATOM 2042 O O . GLY A 1 254 ? 12.779 -10.121 -7.829 1.00 67.12 254 GLY A O 1
ATOM 2043 N N . THR A 1 255 ? 13.019 -8.504 -9.352 1.00 55.50 255 THR A N 1
ATOM 2044 C CA . THR A 1 255 ? 14.389 -8.882 -9.748 1.00 55.50 255 THR A CA 1
ATOM 2045 C C . THR A 1 255 ? 15.367 -7.760 -9.405 1.00 55.50 255 THR A C 1
ATOM 2047 O O . THR A 1 255 ? 15.157 -6.613 -9.807 1.00 55.50 255 THR A O 1
ATOM 2050 N N . PRO A 1 256 ? 16.449 -8.041 -8.654 1.00 50.25 256 PRO A N 1
ATOM 2051 C CA . PRO A 1 256 ? 17.044 -9.345 -8.324 1.00 50.25 256 PRO A CA 1
ATOM 2052 C C . PRO A 1 256 ? 16.463 -9.988 -7.052 1.00 50.25 256 PRO A C 1
ATOM 2054 O O . PRO A 1 256 ? 16.849 -11.092 -6.680 1.00 50.25 256 PRO A O 1
ATOM 2057 N N . SER A 1 257 ? 15.591 -9.265 -6.361 1.00 64.56 257 SER A N 1
ATOM 2058 C CA . SER A 1 257 ? 14.930 -9.643 -5.119 1.00 64.56 257 SER A CA 1
ATOM 2059 C C . SER A 1 257 ? 13.674 -8.794 -4.971 1.00 64.56 257 SER A C 1
ATOM 2061 O O . SER A 1 257 ? 13.667 -7.645 -5.428 1.00 64.56 257 SER A O 1
ATOM 2063 N N . ASP A 1 258 ? 12.677 -9.315 -4.267 1.00 76.56 258 ASP A N 1
ATOM 2064 C CA . ASP A 1 258 ? 11.419 -8.612 -4.032 1.00 76.56 258 ASP A CA 1
ATOM 2065 C C . ASP A 1 258 ? 11.641 -7.265 -3.331 1.00 76.56 258 ASP A C 1
ATOM 2067 O O . ASP A 1 258 ? 12.364 -7.163 -2.334 1.00 76.56 258 ASP A O 1
ATOM 2071 N N . TRP A 1 259 ? 11.027 -6.215 -3.872 1.00 85.44 259 TRP A N 1
ATOM 2072 C CA . TRP A 1 259 ? 10.994 -4.901 -3.238 1.00 85.44 259 TRP A CA 1
ATOM 2073 C C . TRP A 1 259 ? 10.034 -4.893 -2.044 1.00 85.44 259 TRP A C 1
ATOM 2075 O O . TRP A 1 259 ? 9.050 -5.635 -2.008 1.00 85.44 259 TRP A O 1
ATOM 2085 N N . CYS A 1 260 ? 10.258 -3.974 -1.101 1.00 87.38 260 CYS A N 1
ATOM 2086 C CA . CYS A 1 260 ? 9.273 -3.686 -0.060 1.00 87.38 260 CYS A CA 1
ATOM 2087 C C . CYS A 1 260 ? 7.967 -3.153 -0.668 1.00 87.38 260 CYS A C 1
ATOM 2089 O O . CYS A 1 260 ? 7.983 -2.327 -1.589 1.00 87.38 260 CYS A O 1
ATOM 2091 N N . TRP A 1 261 ? 6.830 -3.569 -0.110 1.00 86.31 261 TRP A N 1
ATOM 2092 C CA . TRP A 1 261 ? 5.503 -3.169 -0.582 1.00 86.31 261 TRP A CA 1
ATOM 2093 C C . TRP A 1 261 ? 5.290 -1.649 -0.553 1.00 86.31 261 TRP A C 1
ATOM 2095 O O . TRP A 1 261 ? 4.634 -1.105 -1.440 1.00 86.31 261 TRP A O 1
ATOM 2105 N N . GLU A 1 262 ? 5.889 -0.959 0.416 1.00 86.12 262 GLU A N 1
ATOM 2106 C CA . GLU A 1 262 ? 5.903 0.496 0.558 1.00 86.12 262 GLU A CA 1
ATOM 2107 C C . GLU A 1 262 ? 6.524 1.173 -0.670 1.00 86.12 262 GLU A C 1
ATOM 2109 O O . GLU A 1 262 ? 5.966 2.126 -1.214 1.00 86.12 262 GLU A O 1
ATOM 2114 N N . ASN A 1 263 ? 7.654 0.647 -1.149 1.00 87.94 263 ASN A N 1
ATOM 2115 C CA . ASN A 1 263 ? 8.379 1.197 -2.293 1.00 87.94 263 ASN A CA 1
ATOM 2116 C C . ASN A 1 263 ? 7.631 0.927 -3.608 1.00 87.94 263 ASN A C 1
ATOM 2118 O O . ASN A 1 263 ? 7.578 1.802 -4.474 1.00 87.94 263 ASN A O 1
ATOM 2122 N N . ILE A 1 264 ? 6.989 -0.241 -3.741 1.00 90.50 264 ILE A N 1
ATOM 2123 C CA . ILE A 1 264 ? 6.122 -0.551 -4.892 1.00 90.50 264 ILE A CA 1
ATOM 2124 C C . ILE A 1 264 ? 4.902 0.382 -4.901 1.00 90.50 264 ILE A C 1
ATOM 2126 O O . ILE A 1 264 ? 4.582 0.978 -5.930 1.00 90.50 264 ILE A O 1
ATOM 2130 N N . ALA A 1 265 ? 4.243 0.565 -3.754 1.00 89.81 265 ALA A N 1
ATOM 2131 C CA . ALA A 1 265 ? 3.117 1.483 -3.608 1.00 89.81 265 ALA A CA 1
ATOM 2132 C C . ALA A 1 265 ? 3.501 2.929 -3.957 1.00 89.81 265 ALA A C 1
ATOM 2134 O O . ALA A 1 265 ? 2.749 3.635 -4.634 1.00 89.81 265 ALA A O 1
ATOM 2135 N N . LYS A 1 266 ? 4.698 3.361 -3.551 1.00 89.75 266 LYS A N 1
ATOM 2136 C CA . LYS A 1 266 ? 5.234 4.687 -3.869 1.00 89.75 266 LYS A CA 1
ATOM 2137 C C . LYS A 1 266 ? 5.535 4.859 -5.352 1.00 89.75 266 LYS A C 1
ATOM 2139 O O . LYS A 1 266 ? 5.163 5.875 -5.935 1.00 89.75 266 LYS A O 1
ATOM 2144 N N . LEU A 1 267 ? 6.127 3.848 -5.987 1.00 89.94 267 LEU A N 1
ATOM 2145 C CA . LEU A 1 267 ? 6.347 3.838 -7.432 1.00 89.94 267 LEU A CA 1
ATOM 2146 C C . LEU A 1 267 ? 5.021 3.955 -8.194 1.00 89.94 267 LEU A C 1
ATOM 2148 O O . LEU A 1 267 ? 4.912 4.765 -9.113 1.00 89.94 267 LEU A O 1
ATOM 2152 N N . LEU A 1 268 ? 4.001 3.199 -7.783 1.00 91.69 268 LEU A N 1
ATOM 2153 C CA . LEU A 1 268 ? 2.664 3.256 -8.373 1.00 91.69 268 LEU A CA 1
ATOM 2154 C C . LEU A 1 268 ? 2.027 4.640 -8.218 1.00 91.69 268 LEU A C 1
ATOM 2156 O O . LEU A 1 268 ? 1.603 5.220 -9.219 1.00 91.69 268 LEU A O 1
ATOM 2160 N N . LYS A 1 269 ? 2.055 5.225 -7.008 1.00 90.31 269 LYS A N 1
ATOM 2161 C CA . LYS A 1 269 ? 1.626 6.617 -6.773 1.00 90.31 269 LYS A CA 1
ATOM 2162 C C . LYS A 1 269 ? 2.269 7.566 -7.787 1.00 90.31 269 LYS A C 1
ATOM 2164 O O . LYS A 1 269 ? 1.572 8.380 -8.390 1.00 90.31 269 LYS A O 1
ATOM 2169 N N . LEU A 1 270 ? 3.587 7.469 -7.969 1.00 88.19 270 LEU A N 1
ATOM 2170 C CA . LEU A 1 270 ? 4.327 8.352 -8.867 1.00 88.19 270 LEU A CA 1
ATOM 2171 C C . LEU A 1 270 ? 3.990 8.109 -10.339 1.00 88.19 270 LEU A C 1
ATOM 2173 O O . LEU A 1 270 ? 3.998 9.070 -11.106 1.00 88.19 270 LEU A O 1
ATOM 2177 N N . CYS A 1 271 ? 3.679 6.870 -10.736 1.00 89.12 271 CYS A N 1
ATOM 2178 C CA . CYS A 1 271 ? 3.254 6.515 -12.094 1.00 89.12 271 CYS A CA 1
ATOM 2179 C C . CYS A 1 271 ? 1.862 7.069 -12.445 1.00 89.12 271 CYS A C 1
ATOM 2181 O O . CYS A 1 271 ? 1.613 7.409 -13.603 1.00 89.12 271 CYS A O 1
ATOM 2183 N N . GLY A 1 272 ? 0.989 7.237 -11.450 1.00 87.81 272 GLY A N 1
ATOM 2184 C CA . GLY A 1 272 ? -0.341 7.827 -11.597 1.00 87.81 272 GLY A CA 1
ATOM 2185 C C . GLY A 1 272 ? -1.460 6.806 -11.833 1.00 87.81 272 GLY A C 1
ATOM 2186 O O . GLY A 1 272 ? -1.224 5.608 -11.979 1.00 87.81 272 GLY A O 1
ATOM 2187 N N . GLU A 1 273 ? -2.702 7.303 -11.875 1.00 85.19 273 GLU A N 1
ATOM 2188 C CA . GLU A 1 273 ? -3.935 6.492 -11.830 1.00 85.19 273 GLU A CA 1
ATOM 2189 C C . GLU A 1 273 ? -4.019 5.405 -12.907 1.00 85.19 273 GLU A C 1
ATOM 2191 O O . GLU A 1 273 ? -4.426 4.290 -12.602 1.00 85.19 273 GLU A O 1
ATOM 2196 N N . SER A 1 274 ? -3.608 5.703 -14.144 1.00 85.81 274 SER A N 1
ATOM 2197 C CA . SER A 1 274 ? -3.713 4.750 -15.259 1.00 85.81 274 SER A CA 1
ATOM 2198 C C . SER A 1 274 ? -2.849 3.509 -15.035 1.00 85.81 274 SER A C 1
ATOM 2200 O O . SER A 1 274 ? -3.338 2.392 -15.146 1.00 85.81 274 SER A O 1
ATOM 2202 N N . VAL A 1 275 ? -1.580 3.707 -14.664 1.00 88.00 275 VAL A N 1
ATOM 2203 C CA . VAL A 1 275 ? -0.645 2.606 -14.393 1.00 88.00 275 VAL A CA 1
ATOM 2204 C C . VAL A 1 275 ? -1.061 1.850 -13.132 1.00 88.00 275 VAL A C 1
ATOM 2206 O O . VAL A 1 275 ? -1.010 0.623 -13.107 1.00 88.00 275 VAL A O 1
ATOM 2209 N N . CYS A 1 276 ? -1.509 2.568 -12.094 1.00 90.31 276 CYS A N 1
ATOM 2210 C CA . CYS A 1 276 ? -2.070 1.953 -10.891 1.00 90.31 276 CYS A CA 1
ATOM 2211 C C . CYS A 1 276 ? -3.234 1.019 -11.222 1.00 90.31 276 CYS A C 1
ATOM 2213 O O . CYS A 1 276 ? -3.254 -0.114 -10.748 1.00 90.31 276 CYS A O 1
ATOM 2215 N N . PHE A 1 277 ? -4.200 1.492 -12.013 1.00 89.94 277 PHE A N 1
ATOM 2216 C CA . PHE A 1 277 ? -5.357 0.698 -12.403 1.00 89.94 277 PHE A CA 1
ATOM 2217 C C . PHE A 1 277 ? -4.938 -0.557 -13.170 1.00 89.94 277 PHE A C 1
ATOM 2219 O O . PHE A 1 277 ? -5.419 -1.635 -12.837 1.00 89.94 277 PHE A O 1
ATOM 2226 N N . GLU A 1 278 ? -3.999 -0.440 -14.108 1.00 89.00 278 GLU A N 1
ATOM 2227 C CA . GLU A 1 278 ? -3.550 -1.566 -14.929 1.00 89.00 278 GLU A CA 1
ATOM 2228 C C . GLU A 1 278 ? -2.845 -2.644 -14.093 1.00 89.00 278 GLU A C 1
ATOM 2230 O O . GLU A 1 278 ? -3.211 -3.822 -14.115 1.00 89.00 278 GLU A O 1
ATOM 2235 N N . VAL A 1 279 ? -1.887 -2.236 -13.251 1.00 89.38 279 VAL A N 1
ATOM 2236 C CA . VAL A 1 279 ? -1.135 -3.160 -12.389 1.00 89.38 279 VAL A CA 1
ATOM 2237 C C . VAL A 1 279 ? -2.051 -3.845 -11.379 1.00 89.38 279 VAL A C 1
ATOM 2239 O O . VAL A 1 279 ? -2.037 -5.071 -11.247 1.00 89.38 279 VAL A O 1
ATOM 2242 N N . LEU A 1 280 ? -2.876 -3.077 -10.666 1.00 90.00 280 LEU A N 1
ATOM 2243 C CA . LEU A 1 280 ? -3.775 -3.624 -9.651 1.00 90.00 280 LEU A CA 1
ATOM 2244 C C . LEU A 1 280 ? -4.924 -4.431 -10.275 1.00 90.00 280 LEU A C 1
ATOM 2246 O O . LEU A 1 280 ? -5.323 -5.462 -9.728 1.00 90.00 280 LEU A O 1
ATOM 2250 N N . GLY A 1 281 ? -5.428 -3.994 -11.429 1.00 87.50 281 GLY A N 1
ATOM 2251 C CA . GLY A 1 281 ? -6.443 -4.681 -12.220 1.00 87.50 281 GLY A CA 1
ATOM 2252 C C . GLY A 1 281 ? -5.955 -6.047 -12.687 1.00 87.50 281 GLY A C 1
ATOM 2253 O O . GLY A 1 281 ? -6.646 -7.043 -12.470 1.00 87.50 281 GLY A O 1
ATOM 2254 N N . ASN A 1 282 ? -4.724 -6.141 -13.200 1.00 87.94 282 ASN A N 1
ATOM 2255 C CA . ASN A 1 282 ? -4.115 -7.420 -13.562 1.00 87.94 282 ASN A CA 1
ATOM 2256 C C . ASN A 1 282 ? -4.025 -8.380 -12.358 1.00 87.94 282 ASN A C 1
ATOM 2258 O O . ASN A 1 282 ? -4.370 -9.561 -12.474 1.00 87.94 282 ASN A O 1
ATOM 2262 N N . LYS A 1 283 ? -3.622 -7.892 -11.173 1.00 87.62 283 LYS A N 1
ATOM 2263 C CA . LYS A 1 283 ? -3.624 -8.708 -9.940 1.00 87.62 283 LYS A CA 1
ATOM 2264 C C . LYS A 1 283 ? -5.032 -9.189 -9.579 1.00 87.62 283 LYS A C 1
ATOM 2266 O O . LYS A 1 283 ? -5.195 -10.354 -9.208 1.00 87.62 283 LYS A O 1
ATOM 2271 N N . ALA A 1 284 ? -6.038 -8.323 -9.709 1.00 85.00 284 ALA A N 1
ATOM 2272 C CA . ALA A 1 284 ? -7.432 -8.647 -9.419 1.00 85.00 284 ALA A CA 1
ATOM 2273 C C . ALA A 1 284 ? -7.987 -9.721 -10.368 1.00 85.00 284 ALA A C 1
ATOM 2275 O O . ALA A 1 284 ? -8.564 -10.705 -9.904 1.00 85.00 284 ALA A O 1
ATOM 2276 N N . MET A 1 285 ? -7.761 -9.569 -11.676 1.00 83.25 285 MET A N 1
ATOM 2277 C CA . MET A 1 285 ? -8.220 -10.504 -12.711 1.00 83.25 285 MET A CA 1
ATOM 2278 C C . MET A 1 285 ? -7.576 -11.886 -12.579 1.00 83.25 285 MET A C 1
ATOM 2280 O O . MET A 1 285 ? -8.230 -12.900 -12.812 1.00 83.25 285 MET A O 1
ATOM 2284 N N . ASN A 1 286 ? -6.320 -11.934 -12.134 1.00 83.88 286 ASN A N 1
ATOM 2285 C CA . ASN A 1 286 ? -5.587 -13.175 -11.890 1.00 83.88 286 ASN A CA 1
ATOM 2286 C C . ASN A 1 286 ? -5.848 -13.790 -10.501 1.00 83.88 286 ASN A C 1
ATOM 2288 O O . ASN A 1 286 ? -5.180 -14.749 -10.115 1.00 83.88 286 ASN A O 1
ATOM 2292 N N . GLY A 1 287 ? -6.790 -13.249 -9.720 1.00 78.25 287 GLY A N 1
ATOM 2293 C CA . GLY A 1 287 ? -7.151 -13.792 -8.407 1.00 78.25 287 GLY A CA 1
ATOM 2294 C C . GLY A 1 287 ? -6.061 -13.650 -7.338 1.00 78.25 287 GLY A C 1
ATOM 2295 O O . GLY A 1 287 ? -6.126 -14.317 -6.303 1.00 78.25 287 GLY A O 1
ATOM 2296 N N . ARG A 1 288 ? -5.073 -12.765 -7.535 1.00 83.44 288 ARG A N 1
ATOM 2297 C CA . ARG A 1 288 ? -3.988 -12.474 -6.577 1.00 83.44 288 ARG A CA 1
ATOM 2298 C C . ARG A 1 288 ? -4.467 -11.527 -5.470 1.00 83.44 288 ARG A C 1
ATOM 2300 O O . ARG A 1 288 ? -3.905 -10.462 -5.231 1.00 83.44 288 ARG A O 1
ATOM 2307 N N . VAL A 1 289 ? -5.540 -11.928 -4.784 1.00 82.44 289 VAL A N 1
ATOM 2308 C CA . VAL A 1 289 ? -6.276 -11.111 -3.802 1.00 82.44 289 VAL A CA 1
ATOM 2309 C C . VAL A 1 289 ? -5.396 -10.667 -2.631 1.00 82.44 289 VAL A C 1
ATOM 2311 O O . VAL A 1 289 ? -5.523 -9.538 -2.158 1.00 82.44 289 VAL A O 1
ATOM 2314 N N . HIS A 1 290 ? -4.488 -11.529 -2.174 1.00 84.25 290 HIS A N 1
ATOM 2315 C CA . HIS A 1 290 ? -3.606 -11.230 -1.048 1.00 84.25 290 HIS A CA 1
ATOM 2316 C C . HIS A 1 290 ? -2.569 -10.152 -1.400 1.00 84.25 290 HIS A C 1
ATOM 2318 O O . HIS A 1 290 ? -2.467 -9.157 -0.689 1.00 84.25 290 HIS A O 1
ATOM 2324 N N . GLU A 1 291 ? -1.864 -10.290 -2.531 1.00 85.88 291 GLU A N 1
ATOM 2325 C CA . GLU A 1 291 ? -0.926 -9.266 -3.032 1.00 85.88 291 GLU A CA 1
ATOM 2326 C C . GLU A 1 291 ? -1.636 -7.925 -3.243 1.00 85.88 291 GLU A C 1
ATOM 2328 O O . GLU A 1 291 ? -1.161 -6.886 -2.794 1.00 85.88 291 GLU A O 1
ATOM 2333 N N . LEU A 1 292 ? -2.821 -7.961 -3.859 1.00 88.00 292 LEU A N 1
ATOM 2334 C CA . LEU A 1 292 ? -3.650 -6.780 -4.084 1.00 88.00 292 LEU A CA 1
ATOM 2335 C C . LEU A 1 292 ? -4.071 -6.100 -2.771 1.00 88.00 292 LEU A C 1
ATOM 2337 O O . LEU A 1 292 ? -4.139 -4.876 -2.706 1.00 88.00 292 LEU A O 1
ATOM 2341 N N . SER A 1 293 ? -4.323 -6.878 -1.716 1.00 84.81 293 SER A N 1
ATOM 2342 C CA . SER A 1 293 ? -4.691 -6.360 -0.393 1.00 84.81 293 SER A CA 1
ATOM 2343 C C . SER A 1 293 ? -3.526 -5.639 0.288 1.00 84.81 293 SER A C 1
ATOM 2345 O O . SER A 1 293 ? -3.712 -4.540 0.805 1.00 84.81 293 SER A O 1
ATOM 2347 N N . TYR A 1 294 ? -2.321 -6.217 0.250 1.00 86.94 294 TYR A N 1
ATOM 2348 C CA . TYR A 1 294 ? -1.111 -5.581 0.784 1.00 86.94 294 TYR A CA 1
ATOM 2349 C C . TYR A 1 294 ? -0.733 -4.334 -0.006 1.00 86.94 294 TYR A C 1
ATOM 2351 O O . TYR A 1 294 ? -0.552 -3.263 0.567 1.00 86.94 294 TYR A O 1
ATOM 2359 N N . LEU A 1 295 ? -0.695 -4.433 -1.330 1.00 88.19 295 LEU A N 1
ATOM 2360 C CA . LEU A 1 295 ? -0.369 -3.294 -2.174 1.00 88.19 295 LEU A CA 1
ATOM 2361 C C . LEU A 1 295 ? -1.417 -2.176 -2.048 1.00 88.19 295 LEU A C 1
ATOM 2363 O O . LEU A 1 295 ? -1.062 -1.002 -1.986 1.00 88.19 295 LEU A O 1
ATOM 2367 N N . GLY A 1 296 ? -2.698 -2.536 -1.916 1.00 85.06 296 GLY A N 1
ATOM 2368 C CA . GLY A 1 296 ? -3.784 -1.602 -1.629 1.00 85.06 296 GLY A CA 1
ATOM 2369 C C . GLY A 1 296 ? -3.654 -0.918 -0.263 1.00 85.06 296 GLY A C 1
ATOM 2370 O O . GLY A 1 296 ? -3.930 0.276 -0.157 1.00 85.06 296 GLY A O 1
ATOM 2371 N N . TYR A 1 297 ? -3.203 -1.635 0.773 1.00 81.56 297 TYR A N 1
ATOM 2372 C CA . TYR A 1 297 ? -2.889 -1.057 2.084 1.00 81.56 297 TYR A CA 1
ATOM 2373 C C . TYR A 1 297 ? -1.827 0.035 1.982 1.00 81.56 297 TYR A C 1
ATOM 2375 O O . TYR A 1 297 ? -2.096 1.193 2.306 1.00 81.56 297 TYR A O 1
ATOM 2383 N N . TYR A 1 298 ? -0.653 -0.311 1.460 1.00 85.00 298 TYR A N 1
ATOM 2384 C CA . TYR A 1 298 ? 0.470 0.618 1.391 1.00 85.00 298 TYR A CA 1
ATOM 2385 C C . TYR A 1 298 ? 0.212 1.780 0.433 1.00 85.00 298 TYR A C 1
ATOM 2387 O O . TYR A 1 298 ? 0.556 2.918 0.744 1.00 85.00 298 TYR A O 1
ATOM 2395 N N . LEU A 1 299 ? -0.481 1.546 -0.686 1.00 86.69 299 LEU A N 1
ATOM 2396 C CA . LEU A 1 299 ? -0.888 2.622 -1.592 1.00 86.69 299 LEU A CA 1
ATOM 2397 C C . LEU A 1 299 ? -1.839 3.606 -0.902 1.00 86.69 299 LEU A C 1
ATOM 2399 O O . LEU A 1 299 ? -1.654 4.818 -1.010 1.00 86.69 299 LEU A O 1
ATOM 2403 N N . GLY A 1 300 ? -2.814 3.100 -0.141 1.00 79.62 300 GLY A N 1
ATOM 2404 C CA . GLY A 1 300 ? -3.709 3.932 0.660 1.00 79.62 300 GLY A CA 1
ATOM 2405 C C . GLY A 1 300 ? -2.973 4.752 1.724 1.00 79.62 300 GLY A C 1
ATOM 2406 O O . GLY A 1 300 ? -3.337 5.902 1.965 1.00 79.62 300 GLY A O 1
ATOM 2407 N N . GLN A 1 301 ? -1.915 4.203 2.328 1.00 77.06 301 GLN A N 1
ATOM 2408 C CA . GLN A 1 301 ? -1.088 4.924 3.298 1.00 77.06 301 GLN A CA 1
ATOM 2409 C C . GLN A 1 301 ? -0.242 6.027 2.665 1.00 77.06 301 GLN A C 1
ATOM 2411 O O . GLN A 1 301 ? -0.278 7.159 3.147 1.00 77.06 301 GLN A O 1
ATOM 2416 N N . VAL A 1 302 ? 0.484 5.728 1.584 1.00 81.62 302 VAL A N 1
ATOM 2417 C CA . VAL A 1 302 ? 1.345 6.712 0.908 1.00 81.62 302 VAL A CA 1
ATOM 2418 C C . VAL A 1 302 ? 0.501 7.857 0.329 1.00 81.62 302 VAL A C 1
ATOM 2420 O O . VAL A 1 302 ? 0.880 9.021 0.441 1.00 81.62 302 VAL A O 1
ATOM 2423 N N . LEU A 1 303 ? -0.681 7.563 -0.225 1.00 81.19 303 LEU A N 1
ATOM 2424 C CA . LEU A 1 303 ? -1.617 8.591 -0.701 1.00 81.19 303 LEU A CA 1
ATOM 2425 C C . LEU A 1 303 ? -2.273 9.375 0.449 1.00 81.19 303 LEU A C 1
ATOM 2427 O O . LEU A 1 303 ? -2.486 10.580 0.332 1.00 81.19 303 LEU A O 1
ATOM 2431 N N . GLY A 1 304 ? -2.583 8.715 1.568 1.00 73.44 304 GLY A N 1
ATOM 2432 C CA . GLY A 1 304 ? -3.138 9.365 2.758 1.00 73.44 304 GLY A CA 1
ATOM 2433 C C . GLY A 1 304 ? -2.148 10.293 3.466 1.00 73.44 304 GLY A C 1
ATOM 2434 O O . GLY A 1 304 ? -2.557 11.307 4.034 1.00 73.44 304 GLY A O 1
ATOM 2435 N N . GLN A 1 305 ? -0.849 9.987 3.404 1.00 74.25 305 GLN A N 1
ATOM 2436 C CA . GLN A 1 305 ? 0.210 10.829 3.956 1.00 74.25 305 GLN A CA 1
ATOM 2437 C C . GLN A 1 305 ? 0.259 12.198 3.263 1.00 74.25 305 GLN A C 1
ATOM 2439 O O . GLN A 1 305 ? 0.287 13.225 3.945 1.00 74.25 305 GLN A O 1
ATOM 2444 N N . ASP A 1 306 ? 0.194 12.228 1.930 1.00 70.88 306 ASP A N 1
ATOM 2445 C CA . ASP A 1 306 ? 0.126 13.471 1.156 1.00 70.88 306 ASP A CA 1
ATOM 2446 C C . ASP A 1 306 ? -1.093 14.311 1.558 1.00 70.88 306 ASP A C 1
ATOM 2448 O O . ASP A 1 306 ? -0.985 15.521 1.754 1.00 70.88 306 ASP A O 1
ATOM 2452 N N . ASP A 1 307 ? -2.252 13.679 1.749 1.00 71.38 307 ASP A N 1
ATOM 2453 C CA . ASP A 1 307 ? -3.472 14.388 2.140 1.00 71.38 307 ASP A CA 1
ATOM 2454 C C . ASP A 1 307 ? -3.345 15.047 3.527 1.00 71.38 307 ASP A C 1
ATOM 2456 O O . ASP A 1 307 ? -3.885 16.134 3.756 1.00 71.38 307 ASP A O 1
ATOM 2460 N N . ILE A 1 308 ? -2.605 14.419 4.449 1.00 65.50 308 ILE A N 1
ATOM 2461 C CA . ILE A 1 308 ? -2.291 14.977 5.774 1.00 65.50 308 ILE A CA 1
ATOM 2462 C C . ILE A 1 308 ? -1.310 16.149 5.650 1.00 65.50 308 ILE A C 1
ATOM 2464 O O . ILE A 1 308 ? -1.523 17.184 6.282 1.00 65.50 308 ILE A O 1
ATOM 2468 N N . ILE A 1 309 ? -0.265 16.009 4.829 1.00 65.69 309 ILE A N 1
ATOM 2469 C CA . ILE A 1 309 ? 0.776 17.032 4.641 1.00 65.69 309 ILE A CA 1
ATOM 2470 C C . ILE A 1 309 ? 0.215 18.270 3.929 1.00 65.69 309 ILE A C 1
ATOM 2472 O O . ILE A 1 309 ? 0.473 19.402 4.338 1.00 65.69 309 ILE A O 1
ATOM 2476 N N . TYR A 1 310 ? -0.560 18.070 2.862 1.00 68.44 310 TYR A N 1
ATOM 2477 C CA . TYR A 1 310 ? -1.034 19.142 1.985 1.00 68.44 310 TYR A CA 1
ATOM 2478 C C . TYR A 1 310 ? -2.448 19.637 2.320 1.00 68.44 310 TYR A C 1
ATOM 2480 O O . TYR A 1 310 ? -2.904 20.622 1.732 1.00 68.44 310 TYR A O 1
ATOM 2488 N N . GLY A 1 311 ? -3.154 18.978 3.246 1.00 57.81 311 GLY A N 1
ATOM 2489 C CA . GLY A 1 311 ? -4.490 19.372 3.701 1.00 57.81 311 GLY A CA 1
ATOM 2490 C C . GLY A 1 311 ? -5.574 19.300 2.618 1.00 57.81 311 GLY A C 1
ATOM 2491 O O . GLY A 1 311 ? -6.581 20.005 2.706 1.00 57.81 311 GLY A O 1
ATOM 2492 N N . LYS A 1 312 ? -5.367 18.490 1.575 1.00 64.00 312 LYS A N 1
ATOM 2493 C CA . LYS A 1 312 ? -6.306 18.266 0.464 1.00 64.00 312 LYS A CA 1
ATOM 2494 C C . LYS A 1 312 ? -6.627 16.782 0.397 1.00 64.00 312 LYS A C 1
ATOM 2496 O O . LYS A 1 312 ? -5.717 15.992 0.523 1.00 64.00 312 LYS A O 1
ATOM 2501 N N . GLU A 1 313 ? -7.882 16.402 0.183 1.00 64.56 313 GLU A N 1
ATOM 2502 C CA . GLU A 1 313 ? -8.316 14.988 0.171 1.00 64.56 313 GLU A CA 1
ATOM 2503 C C . GLU A 1 313 ? -8.207 14.340 -1.222 1.00 64.56 313 GLU A C 1
ATOM 2505 O O . GLU A 1 313 ? -9.097 13.609 -1.658 1.00 64.56 313 GLU A O 1
ATOM 2510 N N . ASN A 1 314 ? -7.155 14.665 -1.973 1.00 74.19 314 ASN A N 1
ATOM 2511 C CA . ASN A 1 314 ? -7.059 14.257 -3.374 1.00 74.19 314 ASN A CA 1
ATOM 2512 C C . ASN A 1 314 ? -6.545 12.816 -3.514 1.00 74.19 314 ASN A C 1
ATOM 2514 O O . ASN A 1 314 ? -7.048 12.074 -4.358 1.00 74.19 314 ASN A O 1
ATOM 2518 N N . GLY A 1 315 ? -5.581 12.407 -2.686 1.00 76.06 315 GLY A N 1
ATOM 2519 C CA . GLY A 1 315 ? -4.951 11.090 -2.727 1.00 76.06 315 GLY A CA 1
ATOM 2520 C C . GLY A 1 315 ? -5.899 9.974 -2.297 1.00 76.06 315 GLY A C 1
ATOM 2521 O O . GLY A 1 315 ? -6.045 8.975 -3.000 1.00 76.06 315 GLY A O 1
ATOM 2522 N N . ILE A 1 316 ? -6.626 10.156 -1.194 1.00 74.19 316 ILE A N 1
ATOM 2523 C CA . ILE A 1 316 ? -7.604 9.166 -0.719 1.00 74.19 316 ILE A CA 1
ATOM 2524 C C . ILE A 1 316 ? -8.781 9.031 -1.700 1.00 74.19 316 ILE A C 1
ATOM 2526 O O . ILE A 1 316 ? -9.292 7.926 -1.920 1.00 74.19 316 ILE A O 1
ATOM 2530 N N . GLN A 1 317 ? -9.208 10.131 -2.328 1.00 75.69 317 GLN A N 1
ATOM 2531 C CA . GLN A 1 317 ? -10.269 10.094 -3.335 1.00 75.69 317 GLN A CA 1
ATOM 2532 C C . GLN A 1 317 ? -9.817 9.374 -4.616 1.00 75.69 317 GLN A C 1
ATOM 2534 O O . GLN A 1 317 ? -10.581 8.581 -5.173 1.00 75.69 317 GLN A O 1
ATOM 2539 N N . CYS A 1 318 ? -8.575 9.610 -5.047 1.00 80.06 318 CYS A N 1
ATOM 2540 C CA . CYS A 1 318 ? -7.904 8.909 -6.145 1.00 80.06 318 CYS A CA 1
ATOM 2541 C C . CYS A 1 318 ? -7.824 7.393 -5.886 1.00 80.06 318 CYS A C 1
ATOM 2543 O O . CYS A 1 318 ? -8.283 6.590 -6.706 1.00 80.06 318 CYS A O 1
ATOM 2545 N N . PHE A 1 319 ? -7.348 6.996 -4.701 1.00 83.44 319 PHE A N 1
ATOM 2546 C CA . PHE A 1 319 ? -7.306 5.594 -4.277 1.00 83.44 319 PHE A CA 1
ATOM 2547 C C . PHE A 1 319 ? -8.690 4.942 -4.338 1.00 83.44 319 PHE A C 1
ATOM 2549 O O . PHE A 1 319 ? -8.864 3.869 -4.913 1.00 83.44 319 PHE A O 1
ATOM 2556 N N . SER A 1 320 ? -9.699 5.626 -3.796 1.00 75.62 320 SER A N 1
ATOM 2557 C CA . SER A 1 320 ? -11.073 5.121 -3.761 1.00 75.62 320 SER A CA 1
ATOM 2558 C C . SER A 1 320 ? -11.652 4.926 -5.164 1.00 75.62 320 SER A C 1
ATOM 2560 O O . SER A 1 320 ? -12.282 3.907 -5.438 1.00 75.62 320 SER A O 1
ATOM 2562 N N . ASN A 1 321 ? -11.394 5.861 -6.084 1.00 79.94 321 ASN A N 1
ATOM 2563 C CA . ASN A 1 321 ? -11.813 5.733 -7.480 1.00 79.94 321 ASN A CA 1
ATOM 2564 C C . ASN A 1 321 ? -11.136 4.542 -8.173 1.00 79.94 321 ASN A C 1
ATOM 2566 O O . ASN A 1 321 ? -11.815 3.783 -8.861 1.00 79.94 321 ASN A O 1
ATOM 2570 N N . THR A 1 322 ? -9.833 4.352 -7.952 1.00 83.69 322 THR A N 1
ATOM 2571 C CA . THR A 1 322 ? -9.064 3.232 -8.519 1.00 83.69 322 THR A CA 1
ATOM 2572 C C . THR A 1 322 ? -9.609 1.894 -8.022 1.00 83.69 322 THR A C 1
ATOM 2574 O O . THR A 1 322 ? -9.912 0.999 -8.807 1.00 83.69 322 THR A O 1
ATOM 2577 N N . MET A 1 323 ? -9.842 1.777 -6.714 1.00 81.50 323 MET A N 1
ATOM 2578 C CA . MET A 1 323 ? -10.399 0.566 -6.110 1.00 81.50 323 MET A CA 1
ATOM 2579 C C . MET A 1 323 ? -11.824 0.274 -6.587 1.00 81.50 323 MET A C 1
ATOM 2581 O O . MET A 1 323 ? -12.166 -0.888 -6.801 1.00 81.50 323 MET A O 1
ATOM 2585 N N . ARG A 1 324 ? -12.636 1.308 -6.843 1.00 79.06 324 ARG A N 1
ATOM 2586 C CA . ARG A 1 324 ? -13.959 1.152 -7.466 1.00 79.06 324 ARG A CA 1
ATOM 2587 C C . ARG A 1 324 ? -13.856 0.555 -8.867 1.00 79.06 324 ARG A C 1
ATOM 2589 O O . ARG A 1 324 ? -14.622 -0.346 -9.199 1.00 79.06 324 ARG A O 1
ATOM 2596 N N . GLN A 1 325 ? -12.924 1.046 -9.680 1.00 82.88 325 GLN A N 1
ATOM 2597 C CA . GLN A 1 325 ? -12.701 0.518 -11.025 1.00 82.88 325 GLN A CA 1
ATOM 2598 C C . GLN A 1 325 ? -12.216 -0.936 -10.973 1.00 82.88 325 GLN A C 1
ATOM 2600 O O . GLN A 1 325 ? -12.730 -1.763 -11.719 1.00 82.88 325 GLN A O 1
ATOM 2605 N N . ILE A 1 326 ? -11.310 -1.272 -10.046 1.00 84.88 326 ILE A N 1
ATOM 2606 C CA . ILE A 1 326 ? -10.834 -2.649 -9.840 1.00 84.88 326 ILE A CA 1
ATOM 2607 C C . ILE A 1 326 ? -11.995 -3.577 -9.471 1.00 84.88 326 ILE A C 1
ATOM 2609 O O . ILE A 1 326 ? -12.179 -4.616 -10.097 1.00 84.88 326 ILE A O 1
ATOM 2613 N N . LEU A 1 327 ? -12.822 -3.194 -8.496 1.00 80.50 327 LEU A N 1
ATOM 2614 C CA . LEU A 1 327 ? -13.990 -3.983 -8.094 1.00 80.50 327 LEU A CA 1
ATOM 2615 C C . LEU A 1 327 ? -14.976 -4.183 -9.254 1.00 80.50 327 LEU A C 1
ATOM 2617 O O . LEU A 1 327 ? -15.560 -5.259 -9.374 1.00 80.50 327 LEU A O 1
ATOM 2621 N N . ALA A 1 328 ? -15.137 -3.176 -10.118 1.00 80.81 328 ALA A N 1
ATOM 2622 C CA . ALA A 1 328 ? -16.026 -3.237 -11.274 1.00 80.81 328 ALA A CA 1
ATOM 2623 C C . ALA A 1 328 ? -15.555 -4.216 -12.363 1.00 80.81 328 ALA A C 1
ATOM 2625 O O . ALA A 1 328 ? -16.401 -4.776 -13.059 1.00 80.81 328 ALA A O 1
ATOM 2626 N N . VAL A 1 329 ? -14.243 -4.437 -12.509 1.00 83.19 329 VAL A N 1
ATOM 2627 C CA . VAL A 1 329 ? -13.698 -5.398 -13.487 1.00 83.19 329 VAL A CA 1
ATOM 2628 C C . VAL A 1 329 ? -13.619 -6.830 -12.956 1.00 83.19 329 VAL A C 1
ATOM 2630 O O . VAL A 1 329 ? -13.473 -7.759 -13.746 1.00 83.19 329 VAL A O 1
ATOM 2633 N N . MET A 1 330 ? -13.762 -7.042 -11.642 1.00 81.06 330 MET A N 1
ATOM 2634 C CA . MET A 1 330 ? -13.712 -8.387 -11.063 1.00 81.06 330 MET A CA 1
ATOM 2635 C C . MET A 1 330 ? -14.855 -9.286 -11.574 1.00 81.06 330 MET A C 1
ATOM 2637 O O . MET A 1 330 ? -16.003 -8.845 -11.665 1.00 81.06 330 MET A O 1
ATOM 2641 N N . PRO A 1 331 ? -14.579 -10.578 -11.836 1.00 74.88 331 PRO A N 1
ATOM 2642 C CA . PRO A 1 331 ? -15.503 -11.465 -12.541 1.00 74.88 331 PRO A CA 1
ATOM 2643 C C . PRO A 1 331 ? -16.730 -11.894 -11.721 1.00 74.88 331 PRO A C 1
ATOM 2645 O O . PRO A 1 331 ? -17.746 -12.265 -12.310 1.00 74.88 331 PRO A O 1
ATOM 2648 N N . SER A 1 332 ? -16.668 -11.880 -10.382 1.00 77.69 332 SER A N 1
ATOM 2649 C CA . SER A 1 332 ? -17.783 -12.316 -9.532 1.00 77.69 332 SER A CA 1
ATOM 2650 C C . SER A 1 332 ? -17.971 -11.469 -8.268 1.00 77.69 332 SER A C 1
ATOM 2652 O O . SER A 1 332 ? -17.015 -10.964 -7.679 1.00 77.69 332 SER A O 1
ATOM 2654 N N . SER A 1 333 ? -19.220 -11.382 -7.791 1.00 70.81 333 SER A N 1
ATOM 2655 C CA . SER A 1 333 ? -19.565 -10.732 -6.514 1.00 70.81 333 SER A CA 1
ATOM 2656 C C . SER A 1 333 ? -18.904 -11.409 -5.308 1.00 70.81 333 SER A C 1
ATOM 2658 O O . SER A 1 333 ? -18.610 -10.765 -4.301 1.00 70.81 333 SER A O 1
ATOM 2660 N N . ARG A 1 334 ? -18.614 -12.711 -5.418 1.00 72.50 334 ARG A N 1
ATOM 2661 C CA . ARG A 1 334 ? -17.870 -13.466 -4.407 1.00 72.50 334 ARG A CA 1
ATOM 2662 C C . ARG A 1 334 ? -16.416 -13.006 -4.324 1.00 72.50 334 ARG A C 1
ATOM 2664 O O . ARG A 1 334 ? -15.910 -12.853 -3.216 1.00 72.50 334 ARG A O 1
ATOM 2671 N N . ASP A 1 335 ? -15.771 -12.758 -5.461 1.00 75.44 335 ASP A N 1
ATOM 2672 C CA . ASP A 1 335 ? -14.382 -12.289 -5.499 1.00 75.44 335 ASP A CA 1
ATOM 2673 C C . ASP A 1 335 ? -14.277 -10.836 -5.019 1.00 75.44 335 ASP A C 1
ATOM 2675 O O . ASP A 1 335 ? -13.361 -10.504 -4.270 1.00 75.44 335 ASP A O 1
ATOM 2679 N N . GLN A 1 336 ? -15.271 -9.998 -5.337 1.00 75.38 336 GLN A N 1
ATOM 2680 C CA . GLN A 1 336 ? -15.394 -8.643 -4.782 1.00 75.38 336 GLN A CA 1
ATOM 2681 C C . GLN A 1 336 ? -15.503 -8.666 -3.247 1.00 75.38 336 GLN A C 1
ATOM 2683 O O . GLN A 1 336 ? -14.807 -7.917 -2.554 1.00 75.38 336 GLN A O 1
ATOM 2688 N N . ALA A 1 337 ? -16.332 -9.556 -2.690 1.00 71.62 337 ALA A N 1
ATOM 2689 C CA . ALA A 1 337 ? -16.461 -9.729 -1.243 1.00 71.62 337 ALA A CA 1
ATOM 2690 C C . ALA A 1 337 ? -15.180 -10.297 -0.600 1.00 71.62 337 ALA A C 1
ATOM 2692 O O . ALA A 1 337 ? -14.806 -9.885 0.504 1.00 71.62 337 ALA A O 1
ATOM 2693 N N . ALA A 1 338 ? -14.488 -11.211 -1.288 1.00 74.56 338 ALA A N 1
ATOM 2694 C CA . ALA A 1 338 ? -13.219 -11.780 -0.841 1.00 74.56 338 ALA A CA 1
ATOM 2695 C C . ALA A 1 338 ? -12.103 -10.728 -0.808 1.00 74.56 338 ALA A C 1
ATOM 2697 O O . ALA A 1 338 ? -11.419 -10.614 0.208 1.00 74.56 338 ALA A O 1
ATOM 2698 N N . LEU A 1 339 ? -11.967 -9.915 -1.862 1.00 77.94 339 LEU A N 1
ATOM 2699 C CA . LEU A 1 339 ? -11.023 -8.798 -1.904 1.00 77.94 339 LEU A CA 1
ATOM 2700 C C . LEU A 1 339 ? -11.311 -7.786 -0.806 1.00 77.94 339 LEU A C 1
ATOM 2702 O O . LEU A 1 339 ? -10.408 -7.406 -0.071 1.00 77.94 339 LEU A O 1
ATOM 2706 N N . THR A 1 340 ? -12.573 -7.399 -0.653 1.00 72.50 340 THR A N 1
ATOM 2707 C CA . THR A 1 340 ? -12.983 -6.467 0.399 1.00 72.50 340 THR A CA 1
ATOM 2708 C C . THR A 1 340 ? -12.591 -6.992 1.780 1.00 72.50 340 THR A C 1
ATOM 2710 O O . THR A 1 340 ? -11.979 -6.277 2.568 1.00 72.50 340 THR A O 1
ATOM 2713 N N . SER A 1 341 ? -12.901 -8.259 2.069 1.00 73.00 341 SER A N 1
ATOM 2714 C CA . SER A 1 341 ? -12.571 -8.878 3.356 1.00 73.00 341 SER A CA 1
ATOM 2715 C C . SER A 1 341 ? -11.060 -8.977 3.571 1.00 73.00 341 SER A C 1
ATOM 2717 O O . SER A 1 341 ? -10.572 -8.643 4.645 1.00 73.00 341 SER A O 1
ATOM 2719 N N . SER A 1 342 ? -10.316 -9.404 2.548 1.00 80.25 342 SER A N 1
ATOM 2720 C CA . SER A 1 342 ? -8.859 -9.546 2.597 1.00 80.25 342 SER A CA 1
ATOM 2721 C C . SER A 1 342 ? -8.162 -8.202 2.800 1.00 80.25 342 SER A C 1
ATOM 2723 O O . SER A 1 342 ? -7.310 -8.091 3.675 1.00 80.25 342 SER A O 1
ATOM 2725 N N . LEU A 1 343 ? -8.572 -7.163 2.065 1.00 76.06 343 LEU A N 1
ATOM 2726 C CA . LEU A 1 343 ? -8.051 -5.808 2.221 1.00 76.06 343 LEU A CA 1
ATOM 2727 C C . LEU A 1 343 ? -8.225 -5.340 3.667 1.00 76.06 343 LEU A C 1
ATOM 2729 O O . LEU A 1 343 ? -7.258 -4.917 4.291 1.00 76.06 343 LEU A O 1
ATOM 2733 N N . PHE A 1 344 ? -9.423 -5.480 4.239 1.00 71.88 344 PHE A N 1
ATOM 2734 C CA . PHE A 1 344 ? -9.654 -5.056 5.621 1.00 71.88 344 PHE A CA 1
ATOM 2735 C C . PHE A 1 344 ? -8.902 -5.882 6.662 1.00 71.88 344 PHE A C 1
ATOM 2737 O O . PHE A 1 344 ? -8.444 -5.303 7.642 1.00 71.88 344 PHE A O 1
ATOM 2744 N N . ASN A 1 345 ? -8.727 -7.186 6.446 1.00 73.19 345 ASN A N 1
ATOM 2745 C CA . ASN A 1 345 ? -7.916 -8.017 7.335 1.00 73.19 345 ASN A CA 1
ATOM 2746 C C . ASN A 1 345 ? -6.447 -7.571 7.323 1.00 73.19 345 ASN A C 1
ATOM 2748 O O . ASN A 1 345 ? -5.867 -7.372 8.383 1.00 73.19 345 ASN A O 1
ATOM 2752 N N . VAL A 1 346 ? -5.870 -7.324 6.141 1.00 75.69 346 VAL A N 1
ATOM 2753 C CA . VAL A 1 346 ? -4.488 -6.827 6.019 1.00 75.69 346 VAL A CA 1
ATOM 2754 C C . VAL A 1 346 ? -4.330 -5.472 6.709 1.00 75.69 346 VAL A C 1
ATOM 2756 O O . VAL A 1 346 ? -3.354 -5.249 7.423 1.00 75.69 346 VAL A O 1
ATOM 2759 N N . TRP A 1 347 ? -5.298 -4.569 6.545 1.00 71.88 347 TRP A N 1
ATOM 2760 C CA . TRP A 1 347 ? -5.315 -3.298 7.270 1.00 71.88 347 TRP A CA 1
ATOM 2761 C C . TRP A 1 347 ? -5.386 -3.493 8.793 1.00 71.88 347 TRP A C 1
ATOM 2763 O O . TRP A 1 347 ? -4.686 -2.799 9.530 1.00 71.88 347 TRP A O 1
ATOM 2773 N N . GLU A 1 348 ? -6.230 -4.411 9.272 1.00 67.12 348 GLU A N 1
ATOM 2774 C CA . GLU A 1 348 ? -6.360 -4.729 10.696 1.00 67.12 348 GLU A CA 1
ATOM 2775 C C . GLU A 1 348 ? -5.044 -5.259 11.272 1.00 67.12 348 GLU A C 1
ATOM 2777 O O . GLU A 1 348 ? -4.561 -4.712 12.263 1.00 67.12 348 GLU A O 1
ATOM 2782 N N . ASP A 1 349 ? -4.445 -6.262 10.633 1.00 70.50 349 ASP A N 1
ATOM 2783 C CA . ASP A 1 349 ? -3.224 -6.916 11.106 1.00 70.50 349 ASP A CA 1
ATOM 2784 C C . ASP A 1 349 ? -2.052 -5.928 11.194 1.00 70.50 349 ASP A C 1
ATOM 2786 O O . ASP A 1 349 ? -1.360 -5.866 12.215 1.00 70.50 349 ASP A O 1
ATOM 2790 N N . ASN A 1 350 ? -1.866 -5.085 10.172 1.00 69.56 350 ASN A N 1
ATOM 2791 C CA . ASN A 1 350 ? -0.776 -4.108 10.164 1.00 69.56 350 ASN A CA 1
ATOM 2792 C C . ASN A 1 350 ? -0.958 -2.997 11.216 1.00 69.56 350 ASN A C 1
ATOM 2794 O O . ASN A 1 350 ? 0.020 -2.546 11.813 1.00 69.56 350 ASN A O 1
ATOM 2798 N N . ILE A 1 351 ? -2.191 -2.561 11.497 1.00 62.88 351 ILE A N 1
ATOM 2799 C CA . ILE A 1 351 ? -2.433 -1.531 12.523 1.00 62.88 351 ILE A CA 1
ATOM 2800 C C . ILE A 1 351 ? -2.384 -2.119 13.936 1.00 62.88 351 ILE A C 1
ATOM 2802 O O . ILE A 1 351 ? -1.932 -1.439 14.859 1.00 62.88 351 ILE A O 1
ATOM 2806 N N . LEU A 1 352 ? -2.815 -3.369 14.129 1.00 63.12 352 LEU A N 1
ATOM 2807 C CA . LEU A 1 352 ? -2.621 -4.070 15.399 1.00 63.12 352 LEU A CA 1
ATOM 2808 C C . LEU A 1 352 ? -1.130 -4.220 15.706 1.00 63.12 352 LEU A C 1
ATOM 2810 O O . LEU A 1 352 ? -0.722 -3.872 16.809 1.00 63.12 352 LEU A O 1
ATOM 2814 N N . SER A 1 353 ? -0.324 -4.607 14.714 1.00 65.44 353 SER A N 1
ATOM 2815 C CA . SER A 1 353 ? 1.136 -4.672 14.844 1.00 65.44 353 SER A CA 1
ATOM 2816 C C . SER A 1 353 ? 1.749 -3.312 15.215 1.00 65.44 353 SER A C 1
ATOM 2818 O O . SER A 1 353 ? 2.537 -3.230 16.157 1.00 65.44 353 SER A O 1
ATOM 2820 N N . LEU A 1 354 ? 1.316 -2.216 14.577 1.00 61.88 354 LEU A N 1
ATOM 2821 C CA . LEU A 1 354 ? 1.701 -0.858 14.988 1.00 61.88 354 LEU A CA 1
ATOM 2822 C C . LEU A 1 354 ? 1.282 -0.524 16.432 1.00 61.88 354 LEU A C 1
ATOM 2824 O O . LEU A 1 354 ? 2.014 0.138 17.165 1.00 61.88 354 LEU A O 1
ATOM 2828 N N . GLY A 1 355 ? 0.083 -0.945 16.840 1.00 54.91 355 GLY A N 1
ATOM 2829 C CA . GLY A 1 355 ? -0.458 -0.705 18.178 1.00 54.91 355 GLY A CA 1
ATOM 2830 C C . GLY A 1 355 ? 0.255 -1.494 19.280 1.00 54.91 355 GLY A C 1
ATOM 2831 O O . GLY A 1 355 ? 0.394 -0.983 20.392 1.00 54.91 355 GLY A O 1
ATOM 2832 N N . GLU A 1 356 ? 0.713 -2.709 18.979 1.00 61.38 356 GLU A N 1
ATOM 2833 C CA . GLU A 1 356 ? 1.551 -3.539 19.854 1.00 61.38 356 GLU A CA 1
ATOM 2834 C C . GLU A 1 356 ? 2.963 -2.953 19.979 1.00 61.38 356 GLU A C 1
ATOM 2836 O O . GLU A 1 356 ? 3.454 -2.794 21.096 1.00 61.38 356 GLU A O 1
ATOM 2841 N N . GLY A 1 357 ? 3.555 -2.489 18.872 1.00 54.66 357 GLY A N 1
ATOM 2842 C CA . GLY A 1 357 ? 4.835 -1.768 18.886 1.00 54.66 357 GLY A CA 1
ATOM 2843 C C . GLY A 1 357 ? 4.808 -0.467 19.703 1.00 54.66 357 GLY A C 1
ATOM 2844 O O . GLY A 1 357 ? 5.831 -0.035 20.211 1.00 54.66 357 GLY A O 1
ATOM 2845 N N . LEU A 1 358 ? 3.629 0.134 19.905 1.00 52.06 358 LEU A N 1
ATOM 2846 C CA . LEU A 1 358 ? 3.420 1.283 20.797 1.00 52.06 358 LEU A CA 1
ATOM 2847 C C . LEU A 1 358 ? 3.247 0.917 22.286 1.00 52.06 358 LEU A C 1
ATOM 2849 O O . LEU A 1 358 ? 3.113 1.831 23.114 1.00 52.06 358 LEU A O 1
ATOM 2853 N N . GLN A 1 359 ? 3.118 -0.373 22.615 1.00 46.59 359 GLN A N 1
ATOM 2854 C CA . GLN A 1 359 ? 3.039 -0.904 23.984 1.00 46.59 359 GLN A CA 1
ATOM 2855 C C . GLN A 1 359 ? 4.371 -1.486 24.464 1.00 46.59 359 GLN A C 1
ATOM 2857 O O . GLN A 1 359 ? 4.604 -1.513 25.674 1.00 46.59 359 GLN A O 1
ATOM 2862 N N . GLU A 1 360 ? 5.218 -1.945 23.545 1.00 45.38 360 GLU A N 1
ATOM 2863 C CA . GLU A 1 360 ? 6.559 -2.439 23.836 1.00 45.38 360 GLU A CA 1
ATOM 2864 C C . GLU A 1 360 ? 7.572 -1.295 23.663 1.00 45.38 360 GLU A C 1
ATOM 2866 O O . GLU A 1 360 ? 7.691 -0.733 22.581 1.00 45.38 360 GLU A O 1
ATOM 2871 N N . ASP A 1 361 ? 8.301 -0.934 24.728 1.00 40.25 361 ASP A N 1
ATOM 2872 C CA . ASP A 1 361 ? 9.469 -0.035 24.666 1.00 40.25 361 ASP A CA 1
ATOM 2873 C C . ASP A 1 361 ? 10.614 -0.740 23.902 1.00 40.25 361 ASP A C 1
ATOM 2875 O O . ASP A 1 361 ? 11.618 -1.137 24.497 1.00 40.25 361 ASP A O 1
ATOM 2879 N N . LEU A 1 362 ? 10.444 -0.989 22.602 1.00 41.25 362 LEU A N 1
ATOM 2880 C CA . LEU A 1 362 ? 11.456 -1.611 21.752 1.00 41.25 362 LEU A CA 1
ATOM 2881 C C . LEU A 1 362 ? 12.048 -0.590 20.778 1.00 41.25 362 LEU A C 1
ATOM 2883 O O . LEU A 1 362 ? 11.354 0.114 20.045 1.00 41.25 362 LEU A O 1
ATOM 2887 N N . ASP A 1 363 ? 13.374 -0.523 20.850 1.00 43.31 363 ASP A N 1
ATOM 2888 C CA . ASP A 1 363 ? 14.291 0.427 20.231 1.00 43.31 363 ASP A CA 1
ATOM 2889 C C . ASP A 1 363 ? 14.062 0.666 18.726 1.00 43.31 363 ASP A C 1
ATOM 2891 O O . ASP A 1 363 ? 13.976 -0.289 17.957 1.00 43.31 363 ASP A O 1
ATOM 2895 N N . ALA A 1 364 ? 14.055 1.948 18.314 1.00 40.00 364 ALA A N 1
ATOM 2896 C CA . ALA A 1 364 ? 14.792 2.515 17.156 1.00 40.00 364 ALA A CA 1
ATOM 2897 C C . ALA A 1 364 ? 14.179 3.809 16.566 1.00 40.00 364 ALA A C 1
ATOM 2899 O O . ALA A 1 364 ? 14.842 4.482 15.781 1.00 40.00 364 ALA A O 1
ATOM 2900 N N . THR A 1 365 ? 12.970 4.215 16.956 1.00 47.41 365 THR A N 1
ATOM 2901 C CA . THR A 1 365 ? 12.316 5.458 16.478 1.00 47.41 365 THR A CA 1
ATOM 2902 C C . THR A 1 365 ? 11.756 6.257 17.643 1.00 47.41 365 THR A C 1
ATOM 2904 O O . THR A 1 365 ? 11.354 5.675 18.650 1.00 47.41 365 THR A O 1
ATOM 2907 N N . THR A 1 366 ? 11.745 7.589 17.548 1.00 50.78 366 THR A N 1
ATOM 2908 C CA . THR A 1 366 ? 11.244 8.417 18.653 1.00 50.78 366 THR A CA 1
ATOM 2909 C C . THR A 1 366 ? 9.753 8.116 18.909 1.00 50.78 366 THR A C 1
ATOM 2911 O O . THR A 1 366 ? 8.993 7.963 17.949 1.00 50.78 366 THR A O 1
ATOM 2914 N N . PRO A 1 367 ? 9.290 8.025 20.174 1.00 53.78 367 PRO A N 1
ATOM 2915 C CA . PRO A 1 367 ? 7.888 7.722 20.495 1.00 53.78 367 PRO A CA 1
ATOM 2916 C C . PRO A 1 367 ? 6.873 8.663 19.820 1.00 53.78 367 PRO A C 1
ATOM 2918 O O . PRO A 1 367 ? 5.749 8.260 19.529 1.00 53.78 367 PRO A O 1
ATOM 2921 N N . GLU A 1 368 ? 7.281 9.903 19.535 1.00 54.34 368 GLU A N 1
ATOM 2922 C CA . GLU A 1 368 ? 6.474 10.921 18.852 1.00 54.34 368 GLU A CA 1
ATOM 2923 C C . GLU A 1 368 ? 6.248 10.606 17.362 1.00 54.34 368 GLU A C 1
ATOM 2925 O O . GLU A 1 368 ? 5.138 10.791 16.861 1.00 54.34 368 GLU A O 1
ATOM 2930 N N . GLU A 1 369 ? 7.256 10.080 16.655 1.00 53.81 369 GLU A N 1
ATOM 2931 C CA . GLU A 1 369 ? 7.126 9.658 15.251 1.00 53.81 369 GLU A CA 1
ATOM 2932 C C . GLU A 1 369 ? 6.209 8.439 15.124 1.00 53.81 369 GLU A C 1
ATOM 2934 O O . GLU A 1 369 ? 5.333 8.412 14.260 1.00 53.81 369 GLU A O 1
ATOM 2939 N N . GLN A 1 370 ? 6.342 7.454 16.018 1.00 54.28 370 GLN A N 1
ATOM 2940 C CA . GLN A 1 370 ? 5.460 6.282 16.035 1.00 54.28 370 GLN A CA 1
ATOM 2941 C C . GLN A 1 370 ? 4.008 6.662 16.356 1.00 54.28 370 GLN A C 1
ATOM 2943 O O . GLN A 1 370 ? 3.077 6.126 15.753 1.00 54.28 370 GLN A O 1
ATOM 2948 N N . GLU A 1 371 ? 3.792 7.612 17.269 1.00 57.34 371 GLU A N 1
ATOM 2949 C CA . GLU A 1 371 ? 2.455 8.113 17.593 1.00 57.34 371 GLU A CA 1
ATOM 2950 C C . GLU A 1 371 ? 1.839 8.902 16.426 1.00 57.34 371 GLU A C 1
ATOM 2952 O O . GLU A 1 371 ? 0.657 8.718 16.119 1.00 57.34 371 GLU A O 1
ATOM 2957 N N . GLN A 1 372 ? 2.632 9.714 15.717 1.00 61.00 372 GLN A N 1
ATOM 2958 C CA . GLN A 1 372 ? 2.190 10.389 14.493 1.00 61.00 372 GLN A CA 1
ATOM 2959 C C . GLN A 1 372 ? 1.854 9.401 13.375 1.00 61.00 372 GLN A C 1
ATOM 2961 O O . GLN A 1 372 ? 0.802 9.532 12.750 1.00 61.00 372 GLN A O 1
ATOM 2966 N N . VAL A 1 373 ? 2.699 8.393 13.146 1.00 58.84 373 VAL A N 1
ATOM 2967 C CA . VAL A 1 373 ? 2.473 7.345 12.140 1.00 58.84 373 VAL A CA 1
ATOM 2968 C C . VAL A 1 373 ? 1.222 6.535 12.470 1.00 58.84 373 VAL A C 1
ATOM 2970 O O . VAL A 1 373 ? 0.397 6.285 11.589 1.00 58.84 373 VAL A O 1
ATOM 2973 N N . PHE A 1 374 ? 1.018 6.179 13.736 1.00 60.62 374 PHE A N 1
ATOM 2974 C CA . PHE A 1 374 ? -0.178 5.471 14.184 1.00 60.62 374 PHE A CA 1
ATOM 2975 C C . PHE A 1 374 ? -1.444 6.320 14.022 1.00 60.62 374 PHE A C 1
ATOM 2977 O O . PHE A 1 374 ? -2.444 5.844 13.482 1.00 60.62 374 PHE A O 1
ATOM 2984 N N . ALA A 1 375 ? -1.403 7.597 14.415 1.00 58.38 375 ALA A N 1
ATOM 2985 C CA . ALA A 1 375 ? -2.520 8.520 14.232 1.00 58.38 375 ALA A CA 1
ATOM 2986 C C . ALA A 1 375 ? -2.842 8.746 12.744 1.00 58.38 375 ALA A C 1
ATOM 2988 O O . ALA A 1 375 ? -4.013 8.720 12.361 1.00 58.38 375 ALA A O 1
ATOM 2989 N N . ALA A 1 376 ? -1.821 8.908 11.898 1.00 60.94 376 ALA A N 1
ATOM 2990 C CA . ALA A 1 376 ? -1.958 9.049 10.450 1.00 60.94 376 ALA A CA 1
ATOM 2991 C C . ALA A 1 376 ? -2.523 7.778 9.794 1.00 60.94 376 ALA A C 1
ATOM 2993 O O . ALA A 1 376 ? -3.405 7.867 8.936 1.00 60.94 376 ALA A O 1
ATOM 2994 N N . SER A 1 377 ? -2.079 6.601 10.238 1.00 62.25 377 SER A N 1
ATOM 2995 C CA . SER A 1 377 ? -2.558 5.299 9.757 1.00 62.25 377 SER A CA 1
ATOM 2996 C C . SER A 1 377 ? -4.017 5.062 10.141 1.00 62.25 377 SER A C 1
ATOM 2998 O O . SER A 1 377 ? -4.827 4.698 9.290 1.00 62.25 377 SER A O 1
ATOM 3000 N N . ILE A 1 378 ? -4.395 5.359 11.391 1.00 59.81 378 ILE A N 1
ATOM 3001 C CA . ILE A 1 378 ? -5.793 5.304 11.845 1.00 59.81 378 ILE A CA 1
ATOM 3002 C C . ILE A 1 378 ? -6.656 6.308 11.083 1.00 59.81 378 ILE A C 1
ATOM 3004 O O . ILE A 1 378 ? -7.779 5.986 10.701 1.00 59.81 378 ILE A O 1
ATOM 3008 N N . HIS A 1 379 ? -6.160 7.524 10.859 1.00 62.44 379 HIS A N 1
ATOM 3009 C CA . HIS A 1 379 ? -6.889 8.555 10.130 1.00 62.44 379 HIS A CA 1
ATOM 3010 C C . HIS A 1 379 ? -7.138 8.153 8.670 1.00 62.44 379 HIS A C 1
ATOM 3012 O O . HIS A 1 379 ? -8.268 8.262 8.185 1.00 62.44 379 HIS A O 1
ATOM 3018 N N . SER A 1 380 ? -6.111 7.630 7.999 1.00 60.34 380 SER A N 1
ATOM 3019 C CA . SER A 1 380 ? -6.196 7.130 6.623 1.00 60.34 380 SER A CA 1
ATOM 3020 C C . SER A 1 380 ? -7.134 5.926 6.536 1.00 60.34 380 SER A C 1
ATOM 3022 O O . SER A 1 380 ? -8.040 5.933 5.702 1.00 60.34 380 SER A O 1
ATOM 3024 N N . LEU A 1 381 ? -7.025 4.963 7.466 1.00 62.00 381 LEU A N 1
ATOM 3025 C CA . LEU A 1 381 ? -7.959 3.836 7.573 1.00 62.00 381 LEU A CA 1
ATOM 3026 C C . LEU A 1 381 ? -9.385 4.336 7.753 1.00 62.00 381 LEU A C 1
ATOM 3028 O O . LEU A 1 381 ? -10.279 3.894 7.050 1.00 62.00 381 LEU A O 1
ATOM 3032 N N . ALA A 1 382 ? -9.624 5.236 8.704 1.00 56.00 382 ALA A N 1
ATOM 3033 C CA . ALA A 1 382 ? -10.962 5.710 9.020 1.00 56.00 382 ALA A CA 1
ATOM 3034 C C . ALA A 1 382 ? -11.632 6.369 7.808 1.00 56.00 382 ALA A C 1
ATOM 3036 O O . ALA A 1 382 ? -12.832 6.180 7.600 1.00 56.00 382 ALA A O 1
ATOM 3037 N N . LYS A 1 383 ? -10.865 7.110 7.000 1.00 61.31 383 LYS A N 1
ATOM 3038 C CA . LYS A 1 383 ? -11.347 7.721 5.758 1.00 61.31 383 LYS A CA 1
ATOM 3039 C C . LYS A 1 383 ? -11.592 6.685 4.664 1.00 61.31 383 LYS A C 1
ATOM 3041 O O . LYS A 1 383 ? -12.687 6.659 4.108 1.00 61.31 383 LYS A O 1
ATOM 3046 N N . ILE A 1 384 ? -10.626 5.806 4.402 1.00 60.62 384 ILE A N 1
ATOM 3047 C CA . ILE A 1 384 ? -10.741 4.751 3.385 1.00 60.62 384 ILE A CA 1
ATOM 3048 C C . ILE A 1 384 ? -11.892 3.806 3.737 1.00 60.62 384 ILE A C 1
ATOM 3050 O O . ILE A 1 384 ? -12.767 3.576 2.912 1.00 60.62 384 ILE A O 1
ATOM 3054 N N . ALA A 1 385 ? -11.975 3.349 4.985 1.00 55.84 385 ALA A N 1
ATOM 3055 C CA . ALA A 1 385 ? -13.072 2.539 5.499 1.00 55.84 385 ALA A CA 1
ATOM 3056 C C . ALA A 1 385 ? -14.424 3.251 5.362 1.00 55.84 385 ALA A C 1
ATOM 3058 O O . ALA A 1 385 ? -15.393 2.619 4.960 1.00 55.84 385 ALA A O 1
ATOM 3059 N N . ALA A 1 386 ? -14.517 4.554 5.651 1.00 54.09 386 ALA A N 1
ATOM 3060 C CA . ALA A 1 386 ? -15.762 5.302 5.472 1.00 54.09 386 ALA A CA 1
ATOM 3061 C C . ALA A 1 386 ? -16.193 5.385 3.998 1.00 54.09 386 ALA A C 1
ATOM 3063 O O . ALA A 1 386 ? -17.384 5.254 3.708 1.00 54.09 386 ALA A O 1
ATOM 3064 N N . ILE A 1 387 ? -15.247 5.574 3.073 1.00 55.25 387 ILE A N 1
ATOM 3065 C CA . ILE A 1 387 ? -15.528 5.622 1.633 1.00 55.25 387 ILE A CA 1
ATOM 3066 C C . ILE A 1 387 ? -15.910 4.235 1.120 1.00 55.25 387 ILE A C 1
ATOM 3068 O O . ILE A 1 387 ? -16.971 4.080 0.524 1.00 55.25 387 ILE A O 1
ATOM 3072 N N . PHE A 1 388 ? -15.123 3.209 1.435 1.00 53.38 388 PHE A N 1
ATOM 3073 C CA . PHE A 1 388 ? -15.416 1.829 1.059 1.00 53.38 388 PHE A CA 1
ATOM 3074 C C . PHE A 1 388 ? -16.748 1.352 1.630 1.00 53.38 388 PHE A C 1
ATOM 3076 O O . PHE A 1 388 ? -17.512 0.726 0.919 1.00 53.38 388 PHE A O 1
ATOM 3083 N N . VAL A 1 389 ? -17.087 1.678 2.877 1.00 51.66 389 VAL A N 1
ATOM 3084 C CA . VAL A 1 389 ? -18.379 1.295 3.475 1.00 51.66 389 VAL A CA 1
ATOM 3085 C C . VAL A 1 389 ? -19.540 2.030 2.820 1.00 51.66 389 VAL A C 1
ATOM 3087 O O . VAL A 1 389 ? -20.618 1.460 2.692 1.00 51.66 389 VAL A O 1
ATOM 3090 N N . LYS A 1 390 ? -19.338 3.277 2.382 1.00 52.19 390 LYS A N 1
ATOM 3091 C CA . LYS A 1 390 ? -20.341 4.028 1.623 1.00 52.19 390 LYS A CA 1
ATOM 3092 C C . LYS A 1 390 ? -20.533 3.446 0.220 1.00 52.19 390 LYS A C 1
ATOM 3094 O O . LYS A 1 390 ? -21.668 3.359 -0.235 1.00 52.19 390 LYS A O 1
ATOM 3099 N N . GLU A 1 391 ? -19.459 3.038 -0.447 1.00 50.44 391 GLU A N 1
ATOM 3100 C CA . GLU A 1 391 ? -19.478 2.616 -1.856 1.00 50.44 391 GLU A CA 1
ATOM 3101 C C . GLU A 1 391 ? -19.733 1.125 -2.066 1.00 50.44 391 GLU A C 1
ATOM 3103 O O . GLU A 1 391 ? -20.429 0.746 -2.999 1.00 50.44 391 GLU A O 1
ATOM 3108 N N . LEU A 1 392 ? -19.248 0.280 -1.163 1.00 48.78 392 LEU A N 1
ATOM 3109 C CA . LEU A 1 392 ? -19.585 -1.139 -1.105 1.00 48.78 392 LEU A CA 1
ATOM 3110 C C . LEU A 1 392 ? -20.867 -1.388 -0.317 1.00 48.78 392 LEU A C 1
ATOM 3112 O O . LEU A 1 392 ? -21.228 -2.548 -0.130 1.00 48.78 392 LEU A O 1
ATOM 3116 N N . SER A 1 393 ? -21.552 -0.333 0.149 1.00 46.28 393 SER A N 1
ATOM 3117 C CA . SER A 1 393 ? -22.818 -0.479 0.865 1.00 46.28 393 SER A CA 1
ATOM 3118 C C . SER A 1 393 ? -23.773 -1.362 0.078 1.00 46.28 393 SER A C 1
ATOM 3120 O O . SER A 1 393 ? -24.279 -2.284 0.692 1.00 46.28 393 SER A O 1
ATOM 3122 N N . ASP A 1 394 ? -23.882 -1.187 -1.247 1.00 43.12 394 ASP A N 1
ATOM 3123 C CA . ASP A 1 394 ? -24.745 -1.964 -2.151 1.00 43.12 394 ASP A CA 1
ATOM 3124 C C . ASP A 1 394 ? -24.291 -3.421 -2.387 1.00 43.12 394 ASP A C 1
ATOM 3126 O O . ASP A 1 394 ? -25.129 -4.302 -2.570 1.00 43.12 394 ASP A O 1
ATOM 3130 N N . VAL A 1 395 ? -22.983 -3.709 -2.329 1.00 42.19 395 VAL A N 1
ATOM 3131 C CA . VAL A 1 395 ? -22.411 -5.064 -2.522 1.00 42.19 395 VAL A CA 1
ATOM 3132 C C . VAL A 1 395 ? -22.402 -5.868 -1.213 1.00 42.19 395 VAL A C 1
ATOM 3134 O O . VAL A 1 395 ? -22.542 -7.089 -1.214 1.00 42.19 395 VAL A O 1
ATOM 3137 N N . LEU A 1 396 ? -22.273 -5.186 -0.073 1.00 42.25 396 LEU A N 1
ATOM 3138 C CA . LEU A 1 396 ? -22.196 -5.772 1.269 1.00 42.25 396 LEU A CA 1
ATOM 3139 C C . LEU A 1 396 ? -23.561 -5.886 1.970 1.00 42.25 396 LEU A C 1
ATOM 3141 O O . LEU A 1 396 ? -23.606 -6.428 3.078 1.00 42.25 396 LEU A O 1
ATOM 3145 N N . ILE A 1 397 ? -24.667 -5.419 1.357 1.00 42.75 397 ILE A N 1
ATOM 3146 C CA . ILE A 1 397 ? -26.024 -5.450 1.957 1.00 42.75 397 ILE A CA 1
ATOM 3147 C C . ILE A 1 397 ? -26.401 -6.859 2.431 1.00 42.75 397 ILE A C 1
ATOM 3149 O O . ILE A 1 397 ? -27.056 -7.003 3.465 1.00 42.75 397 ILE A O 1
ATOM 3153 N N . GLU A 1 398 ? -25.953 -7.908 1.739 1.00 40.03 398 GLU A N 1
ATOM 3154 C CA . GLU A 1 398 ? -26.312 -9.283 2.099 1.00 40.03 398 GLU A CA 1
ATOM 3155 C C . GLU A 1 398 ? -25.506 -9.857 3.279 1.00 40.03 398 GLU A C 1
ATOM 3157 O O . GLU A 1 398 ? -25.945 -10.828 3.890 1.00 40.03 398 GLU A O 1
ATOM 3162 N N . HIS A 1 399 ? -24.366 -9.263 3.662 1.00 39.31 399 HIS A N 1
ATOM 3163 C CA . HIS A 1 399 ? -23.467 -9.820 4.683 1.00 39.31 399 HIS A CA 1
ATOM 3164 C C . HIS A 1 399 ? -23.115 -8.803 5.790 1.00 39.31 399 HIS A C 1
ATOM 3166 O O . HIS A 1 399 ? -21.971 -8.407 5.990 1.00 39.31 399 HIS A O 1
ATOM 3172 N N . HIS A 1 400 ? -24.133 -8.526 6.610 1.00 44.41 400 HIS A N 1
ATOM 3173 C CA . HIS A 1 400 ? -24.077 -8.120 8.024 1.00 44.41 400 HIS A CA 1
ATOM 3174 C C . HIS A 1 400 ? -23.755 -6.663 8.420 1.00 44.41 400 HIS A C 1
ATOM 3176 O O . HIS A 1 400 ? -22.644 -6.147 8.302 1.00 44.41 400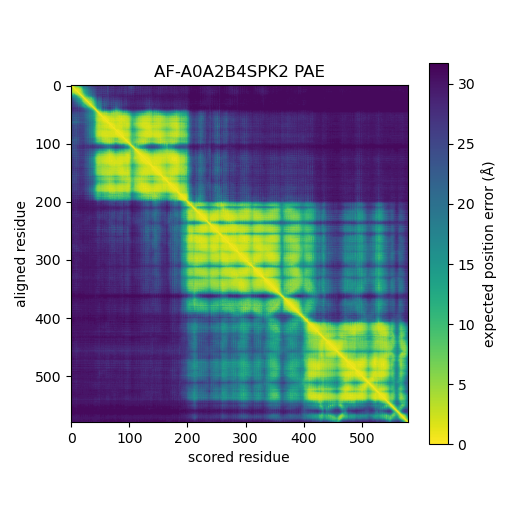 HIS A O 1
ATOM 3182 N N . ALA A 1 401 ? -24.709 -6.106 9.179 1.00 37.94 401 ALA A N 1
ATOM 3183 C CA . ALA A 1 401 ? -24.477 -5.136 10.245 1.00 37.94 401 ALA A CA 1
ATOM 3184 C C . ALA A 1 401 ? -23.418 -5.677 11.228 1.00 37.94 401 ALA A C 1
ATOM 3186 O O . ALA A 1 401 ? -23.654 -6.652 11.941 1.00 37.94 401 ALA A O 1
ATOM 3187 N N . GLY A 1 402 ? -22.231 -5.076 11.223 1.00 44.72 402 GLY A N 1
ATOM 3188 C CA . GLY A 1 402 ? -21.078 -5.522 12.011 1.00 44.72 402 GLY A CA 1
ATOM 3189 C C . GLY A 1 402 ? -19.762 -5.498 11.237 1.00 44.72 402 GLY A C 1
ATOM 3190 O O . GLY A 1 402 ? -18.713 -5.621 11.858 1.00 44.72 402 GLY A O 1
ATOM 3191 N N . LEU A 1 403 ? -19.795 -5.295 9.914 1.00 42.84 403 LEU A N 1
ATOM 3192 C CA . LEU A 1 403 ? -18.584 -5.181 9.100 1.00 42.84 403 LEU A CA 1
ATOM 3193 C C . LEU A 1 403 ? -17.651 -4.067 9.609 1.00 42.84 403 LEU A C 1
ATOM 3195 O O . LEU A 1 403 ? -16.476 -4.316 9.809 1.00 42.84 403 LEU A O 1
ATOM 3199 N N . PHE A 1 404 ? -18.185 -2.897 9.974 1.00 46.12 404 PHE A N 1
ATOM 3200 C CA . PHE A 1 404 ? -17.386 -1.767 10.479 1.00 46.12 404 PHE A CA 1
ATOM 3201 C C . PHE A 1 404 ? -16.630 -2.062 11.793 1.00 46.12 404 PHE A C 1
ATOM 3203 O O . PHE A 1 404 ? -15.542 -1.538 12.016 1.00 46.12 404 PHE A O 1
ATOM 3210 N N . ASP A 1 405 ? -17.181 -2.928 12.652 1.00 46.72 405 ASP A N 1
ATOM 3211 C CA . ASP A 1 405 ? -16.511 -3.416 13.870 1.00 46.72 405 ASP A CA 1
ATOM 3212 C C . ASP A 1 405 ? -15.592 -4.620 13.609 1.00 46.72 405 ASP A C 1
ATOM 3214 O O . ASP A 1 405 ? -14.668 -4.866 14.386 1.00 46.72 405 ASP A O 1
ATOM 3218 N N . LYS A 1 406 ? -15.832 -5.358 12.518 1.00 47.59 406 LYS A N 1
ATOM 3219 C CA . LYS A 1 406 ? -14.966 -6.434 12.011 1.00 47.59 406 LYS A CA 1
ATOM 3220 C C . LYS A 1 406 ? -13.799 -5.925 11.154 1.00 47.59 406 LYS A C 1
ATOM 3222 O O . LYS A 1 406 ? -12.905 -6.703 10.893 1.00 47.59 406 LYS A O 1
ATOM 3227 N N . MET A 1 407 ? -13.801 -4.661 10.727 1.00 48.75 407 MET A N 1
ATOM 3228 C CA . MET A 1 407 ? -12.790 -4.048 9.847 1.00 48.75 407 MET A CA 1
ATOM 3229 C C . MET A 1 407 ? -11.564 -3.493 10.603 1.00 48.75 407 MET A C 1
ATOM 3231 O O . MET A 1 407 ? -10.942 -2.538 10.142 1.00 48.75 407 MET A O 1
ATOM 3235 N N . GLY A 1 408 ? -11.261 -3.988 11.809 1.00 52.34 408 GLY A N 1
ATOM 3236 C CA . GLY A 1 408 ? -10.130 -3.529 12.633 1.00 52.34 408 GLY A CA 1
ATOM 3237 C C . GLY A 1 408 ? -10.205 -2.095 13.186 1.00 52.34 408 GLY A C 1
ATOM 3238 O O . GLY A 1 408 ? -9.753 -1.854 14.304 1.00 52.34 408 GLY A O 1
ATOM 3239 N N . ALA A 1 409 ? -10.832 -1.141 12.490 1.00 53.69 409 ALA A N 1
ATOM 3240 C CA . ALA A 1 409 ? -10.872 0.277 12.859 1.00 53.69 409 ALA A CA 1
ATOM 3241 C C . ALA A 1 409 ? -11.433 0.499 14.270 1.00 53.69 409 ALA A C 1
ATOM 3243 O O . ALA A 1 409 ? -10.832 1.209 15.074 1.00 53.69 409 ALA A O 1
ATOM 3244 N N . GLY A 1 410 ? -12.544 -0.166 14.608 1.00 59.78 410 GLY A N 1
ATOM 3245 C CA . GLY A 1 410 ? -13.130 -0.112 15.949 1.00 59.78 410 GLY A CA 1
ATOM 3246 C C . GLY A 1 410 ? -12.192 -0.644 17.041 1.00 59.78 410 GLY A C 1
ATOM 3247 O O . GLY A 1 410 ? -12.155 -0.076 18.131 1.00 59.78 410 GLY A O 1
ATOM 3248 N N . LYS A 1 411 ? -11.396 -1.686 16.752 1.00 62.94 411 LYS A N 1
ATOM 3249 C CA . LYS A 1 411 ? -10.387 -2.239 17.676 1.00 62.94 411 LYS A CA 1
ATOM 3250 C C . LYS A 1 411 ? -9.208 -1.289 17.854 1.00 62.94 411 LYS A C 1
ATOM 3252 O O . LYS A 1 411 ? -8.846 -0.991 18.986 1.00 62.94 411 LYS A O 1
ATOM 3257 N N . CYS A 1 412 ? -8.659 -0.767 16.762 1.00 57.97 412 CYS A N 1
ATOM 3258 C CA . CYS A 1 412 ? -7.505 0.136 16.773 1.00 57.97 412 CYS A CA 1
ATOM 3259 C C . CYS A 1 412 ? -7.831 1.443 17.498 1.00 57.97 412 CYS A C 1
ATOM 3261 O O . CYS A 1 412 ? -7.094 1.903 18.369 1.00 57.97 412 CYS A O 1
ATOM 3263 N N . PHE A 1 413 ? -9.008 1.996 17.210 1.00 66.00 413 PHE A N 1
ATOM 3264 C CA . PHE A 1 413 ? -9.511 3.170 17.903 1.00 66.00 413 PHE A CA 1
ATOM 3265 C C . PHE A 1 413 ? -9.755 2.888 19.388 1.00 66.00 413 PHE A C 1
ATOM 3267 O O . PHE A 1 413 ? -9.471 3.728 20.240 1.00 66.00 413 PHE A O 1
ATOM 3274 N N . ASN A 1 414 ? -10.231 1.685 19.721 1.00 72.25 414 ASN A N 1
ATOM 3275 C CA . ASN A 1 414 ? -10.363 1.262 21.107 1.00 72.25 414 ASN A CA 1
ATOM 3276 C C . ASN A 1 414 ? -8.999 1.173 21.817 1.00 72.25 414 ASN A C 1
ATOM 3278 O O . ASN A 1 414 ? -8.895 1.621 22.955 1.00 72.25 414 ASN A O 1
ATOM 3282 N N . ILE A 1 415 ? -7.949 0.672 21.153 1.00 65.69 415 ILE A N 1
ATOM 3283 C CA . ILE A 1 415 ? -6.572 0.657 21.682 1.00 65.69 415 ILE A CA 1
ATOM 3284 C C . ILE A 1 415 ? -6.092 2.086 21.963 1.00 65.69 415 ILE A C 1
ATOM 3286 O O . ILE A 1 415 ? -5.656 2.365 23.080 1.00 65.69 415 ILE A O 1
ATOM 3290 N N . TYR A 1 416 ? -6.243 3.003 21.000 1.00 67.44 416 TYR A N 1
ATOM 3291 C CA . TYR A 1 416 ? -5.890 4.418 21.172 1.00 67.44 416 TYR A CA 1
ATOM 3292 C C . TYR A 1 416 ? -6.611 5.045 22.374 1.00 67.44 416 TYR A C 1
ATOM 3294 O O . TYR A 1 416 ? -5.982 5.627 23.260 1.00 67.44 416 TYR A O 1
ATOM 3302 N N . VAL A 1 417 ? -7.936 4.871 22.451 1.00 75.06 417 VAL A N 1
ATOM 3303 C CA . VAL A 1 417 ? -8.747 5.396 23.556 1.00 75.06 417 VAL A CA 1
ATOM 3304 C C . VAL A 1 417 ? -8.318 4.771 24.886 1.00 75.06 417 VAL A C 1
ATOM 3306 O O . VAL A 1 417 ? -8.163 5.491 25.868 1.00 75.06 417 VAL A O 1
ATOM 3309 N N . HIS A 1 418 ? -8.060 3.463 24.948 1.00 75.62 418 HIS A N 1
ATOM 3310 C CA . HIS A 1 418 ? -7.576 2.810 26.166 1.00 75.62 418 HIS A CA 1
ATOM 3311 C C . HIS A 1 418 ? -6.182 3.280 26.595 1.00 75.62 418 HIS A C 1
ATOM 3313 O O . HIS A 1 418 ? -5.959 3.423 27.802 1.00 75.62 418 HIS A O 1
ATOM 3319 N N . LYS A 1 419 ? -5.272 3.556 25.650 1.00 70.94 419 LYS A N 1
ATOM 3320 C CA . LYS A 1 419 ? -3.960 4.155 25.937 1.00 70.94 419 LYS A CA 1
ATOM 3321 C C . LYS A 1 419 ? -4.152 5.539 26.552 1.00 70.94 419 LYS A C 1
ATOM 3323 O O . LYS A 1 419 ? -3.720 5.754 27.680 1.00 70.94 419 LYS A O 1
ATOM 3328 N N . HIS A 1 420 ? -4.928 6.414 25.907 1.00 76.06 420 HIS A N 1
ATOM 3329 C CA . HIS A 1 420 ? -5.262 7.748 26.431 1.00 76.06 420 HIS A CA 1
ATOM 3330 C C . HIS A 1 420 ? -5.898 7.699 27.828 1.00 76.06 420 HIS A C 1
ATOM 3332 O O . HIS A 1 420 ? -5.503 8.443 28.726 1.00 76.06 420 HIS A O 1
ATOM 3338 N N . LEU A 1 421 ? -6.860 6.795 28.039 1.00 80.62 421 LEU A N 1
ATOM 3339 C CA . LEU A 1 421 ? -7.534 6.598 29.327 1.00 80.62 421 LEU A CA 1
ATOM 3340 C C . LEU A 1 421 ? -6.576 6.134 30.430 1.00 80.62 421 LEU A C 1
ATOM 3342 O O . LEU A 1 421 ? -6.742 6.538 31.584 1.00 80.62 421 LEU A O 1
ATOM 3346 N N . SER A 1 422 ? -5.609 5.282 30.083 1.00 75.62 422 SER A N 1
ATOM 3347 C CA . SER A 1 422 ? -4.625 4.731 31.016 1.00 75.62 422 SER A CA 1
ATOM 3348 C C . SER A 1 422 ? -3.544 5.756 31.356 1.00 75.62 422 SER A C 1
ATOM 3350 O O . SER A 1 422 ? -3.331 6.019 32.536 1.00 75.62 422 SER A O 1
ATOM 3352 N N . THR A 1 423 ? -2.936 6.396 30.351 1.00 74.31 423 THR A N 1
ATOM 3353 C CA . THR A 1 423 ? -1.901 7.431 30.524 1.00 74.31 423 THR A CA 1
ATOM 3354 C C . THR A 1 423 ? -2.405 8.591 31.381 1.00 74.31 423 THR A C 1
ATOM 3356 O O . THR A 1 423 ? -1.707 9.053 32.280 1.00 74.31 423 THR A O 1
ATOM 3359 N N . ASN A 1 424 ? -3.654 9.014 31.169 1.00 77.75 424 ASN A N 1
ATOM 3360 C CA . ASN A 1 424 ? -4.242 10.148 31.883 1.00 77.75 424 ASN A CA 1
ATOM 3361 C C . ASN A 1 424 ? -5.026 9.755 33.148 1.00 77.75 424 ASN A C 1
ATOM 3363 O O . ASN A 1 424 ? -5.649 10.614 33.768 1.00 77.75 424 ASN A O 1
ATOM 3367 N N . ASN A 1 425 ? -5.029 8.473 33.542 1.00 82.50 425 ASN A N 1
ATOM 3368 C CA . ASN A 1 425 ? -5.755 7.960 34.714 1.00 82.50 425 ASN A CA 1
ATOM 3369 C C . ASN A 1 425 ? -7.233 8.409 34.790 1.00 82.50 425 ASN A C 1
ATOM 3371 O O . ASN A 1 425 ? -7.750 8.721 35.862 1.00 82.50 425 ASN A O 1
ATOM 3375 N N . ILE A 1 426 ? -7.926 8.426 33.647 1.00 85.06 426 ILE A N 1
ATOM 3376 C CA . ILE A 1 426 ? -9.270 9.019 33.522 1.00 85.06 426 ILE A CA 1
ATOM 3377 C C . ILE A 1 426 ? -10.352 8.148 34.180 1.00 85.06 426 ILE A C 1
ATOM 3379 O O . ILE A 1 426 ? -11.317 8.663 34.749 1.00 85.06 426 ILE A O 1
ATOM 3383 N N . LEU A 1 427 ? -10.230 6.819 34.087 1.00 82.81 427 LEU A N 1
ATOM 3384 C CA . LEU A 1 427 ? -11.258 5.898 34.580 1.00 82.81 427 LEU A CA 1
ATOM 3385 C C . LEU A 1 427 ? -11.219 5.743 36.105 1.00 82.81 427 LEU A C 1
ATOM 3387 O O . LEU A 1 427 ? -10.179 5.436 36.697 1.00 82.81 427 LEU A O 1
ATOM 3391 N N . CYS A 1 428 ? -12.394 5.837 36.729 1.00 78.12 428 CYS A N 1
ATOM 3392 C CA . CYS A 1 428 ? -12.596 5.661 38.161 1.00 78.12 428 CYS A CA 1
ATOM 3393 C C . CYS A 1 428 ? -12.009 4.330 38.653 1.00 78.12 428 CYS A C 1
ATOM 3395 O O . CYS A 1 428 ? -12.266 3.268 38.084 1.00 78.12 428 CYS A O 1
ATOM 3397 N N . LYS A 1 429 ? -11.238 4.364 39.747 1.00 77.31 429 LYS A N 1
ATOM 3398 C CA . LYS A 1 429 ? -10.534 3.195 40.314 1.00 77.31 429 LYS A CA 1
ATOM 3399 C C . LYS A 1 429 ? -11.466 2.038 40.698 1.00 77.31 429 LYS A C 1
ATOM 3401 O O . LYS A 1 429 ? -11.050 0.890 40.668 1.00 77.31 429 LYS A O 1
ATOM 3406 N N . HIS A 1 430 ? -12.731 2.332 40.994 1.00 73.56 430 HIS A N 1
ATOM 3407 C CA . HIS A 1 430 ? -13.734 1.341 41.393 1.00 73.56 430 HIS A CA 1
ATOM 3408 C C . HIS A 1 430 ? -14.382 0.600 40.210 1.00 73.56 430 HIS A C 1
ATOM 3410 O O . HIS A 1 430 ? -15.176 -0.322 40.420 1.00 73.56 430 HIS A O 1
ATOM 3416 N N . GLN A 1 431 ? -14.058 0.983 38.969 1.00 76.31 431 GLN A N 1
ATOM 3417 C CA . GLN A 1 431 ? -14.428 0.247 37.761 1.00 76.31 431 GLN A CA 1
ATOM 3418 C C . GLN A 1 431 ? -13.366 -0.810 37.454 1.00 76.31 431 GLN A C 1
ATOM 3420 O O . GLN A 1 431 ? -12.216 -0.454 37.207 1.00 76.31 431 GLN A O 1
ATOM 3425 N N . HIS A 1 432 ? -13.748 -2.091 37.453 1.00 70.94 432 HIS A N 1
ATOM 3426 C CA . HIS A 1 432 ? -12.828 -3.211 37.199 1.00 70.94 432 HIS A CA 1
ATOM 3427 C C . HIS A 1 432 ? -12.963 -3.821 35.796 1.00 70.94 432 HIS A C 1
ATOM 3429 O O . HIS A 1 432 ? -11.987 -4.321 35.250 1.00 70.94 432 HIS A O 1
ATOM 3435 N N . ARG A 1 433 ? -14.153 -3.809 35.185 1.00 68.25 433 ARG A N 1
ATOM 3436 C CA . ARG A 1 433 ? -14.368 -4.501 33.904 1.00 68.25 433 ARG A CA 1
ATOM 3437 C C . ARG A 1 433 ? -13.826 -3.705 32.717 1.00 68.25 433 ARG A C 1
ATOM 3439 O O . ARG A 1 433 ? -13.912 -2.481 32.717 1.00 68.25 433 ARG A O 1
ATOM 3446 N N . PHE A 1 434 ? -13.338 -4.427 31.701 1.00 65.19 434 PHE A N 1
ATOM 3447 C CA . PHE A 1 434 ? -12.745 -3.883 30.467 1.00 65.19 434 PHE A CA 1
ATOM 3448 C C . PHE A 1 434 ? -11.538 -2.965 30.724 1.00 65.19 434 PHE A C 1
ATOM 3450 O O . PHE A 1 434 ? -11.257 -2.052 29.953 1.00 65.19 434 PHE A O 1
ATOM 3457 N N . ARG A 1 435 ? -10.819 -3.205 31.824 1.00 68.81 435 ARG A N 1
ATOM 3458 C CA . ARG A 1 435 ? -9.548 -2.552 32.133 1.00 68.81 435 ARG A CA 1
ATOM 3459 C C . ARG A 1 435 ? -8.465 -3.604 32.231 1.00 68.81 435 ARG A C 1
ATOM 3461 O O . ARG A 1 435 ? -8.700 -4.698 32.738 1.00 68.81 435 ARG A O 1
ATOM 3468 N N . SER A 1 436 ? -7.273 -3.250 31.768 1.00 68.75 436 SER A N 1
ATOM 3469 C CA . SER A 1 436 ? -6.117 -4.127 31.899 1.00 68.75 436 SER A CA 1
ATOM 3470 C C . SER A 1 436 ? -5.873 -4.461 33.376 1.00 68.75 436 SER A C 1
ATOM 3472 O O . SER A 1 436 ? -5.991 -3.590 34.241 1.00 68.75 436 SER A O 1
ATOM 3474 N N . ARG A 1 437 ? -5.543 -5.728 33.656 1.00 71.94 437 ARG A N 1
ATOM 3475 C CA . ARG A 1 437 ? -5.204 -6.265 34.992 1.00 71.94 437 ARG A CA 1
ATOM 3476 C C . ARG A 1 437 ? -6.336 -6.261 36.035 1.00 71.94 437 ARG A C 1
ATOM 3478 O O . ARG A 1 437 ? -6.083 -6.583 37.194 1.00 71.94 437 ARG A O 1
ATOM 3485 N N . LEU A 1 438 ? -7.573 -5.937 35.655 1.00 75.88 438 LEU A N 1
ATOM 3486 C CA . LEU A 1 438 ? -8.742 -5.978 36.538 1.00 75.88 438 LEU A CA 1
ATOM 3487 C C . LEU A 1 438 ? -9.807 -6.926 35.970 1.00 75.88 438 LEU A C 1
ATOM 3489 O O . LEU A 1 438 ? -10.020 -6.993 34.762 1.00 75.88 438 LEU A O 1
ATOM 3493 N N . SER A 1 439 ? -10.477 -7.676 36.845 1.00 76.19 439 SER A N 1
ATOM 3494 C CA . SER A 1 439 ? -11.472 -8.676 36.461 1.00 76.19 439 SER A CA 1
ATOM 3495 C C . SER A 1 439 ? -12.678 -8.659 37.404 1.00 76.19 439 SER A C 1
ATOM 3497 O O . SER A 1 439 ? -12.697 -7.943 38.412 1.00 76.19 439 SER A O 1
ATOM 3499 N N . CYS A 1 440 ? -13.709 -9.442 37.076 1.00 70.94 440 CYS A N 1
ATOM 3500 C CA . CYS A 1 440 ? -14.854 -9.631 37.971 1.00 70.94 440 CYS A CA 1
ATOM 3501 C C . CYS A 1 440 ? -14.421 -10.278 39.296 1.00 70.94 440 CYS A C 1
ATOM 3503 O O . CYS A 1 440 ? -14.929 -9.918 40.355 1.00 70.94 440 CYS A O 1
ATOM 3505 N N . GLU A 1 441 ? -13.450 -11.186 39.246 1.00 77.62 441 GLU A N 1
ATOM 3506 C CA . GLU A 1 441 ? -12.889 -11.879 40.402 1.00 77.62 441 GLU A CA 1
ATOM 3507 C C . GLU A 1 441 ? -12.126 -10.913 41.306 1.00 77.62 441 GLU A C 1
ATOM 3509 O O . GLU A 1 441 ? -12.381 -10.891 42.510 1.00 77.62 441 GLU A O 1
ATOM 3514 N N . THR A 1 442 ? -11.249 -10.061 40.751 1.00 79.62 442 THR A N 1
ATOM 3515 C CA . THR A 1 442 ? -10.514 -9.082 41.575 1.00 79.62 442 THR A CA 1
ATOM 3516 C C . THR A 1 442 ? -11.473 -8.136 42.284 1.00 79.62 442 THR A C 1
ATOM 3518 O O . THR A 1 442 ? -11.278 -7.803 43.451 1.00 79.62 442 THR A O 1
ATOM 3521 N N . GLN A 1 443 ? -12.561 -7.759 41.613 1.00 74.06 443 GLN A N 1
ATOM 3522 C CA . GLN A 1 443 ? -13.588 -6.919 42.204 1.00 74.06 443 GLN A CA 1
ATOM 3523 C C . GLN A 1 443 ? -14.348 -7.611 43.335 1.00 74.06 443 GLN A C 1
ATOM 3525 O O . GLN A 1 443 ? -14.538 -7.015 44.398 1.00 74.06 443 GLN A O 1
ATOM 3530 N N . LEU A 1 444 ? -14.768 -8.859 43.109 1.00 79.12 444 LEU A N 1
ATOM 3531 C CA . LEU A 1 444 ? -15.501 -9.653 44.088 1.00 79.12 444 LEU A CA 1
ATOM 3532 C C . LEU A 1 444 ? -14.661 -9.888 45.346 1.00 79.12 444 LEU A C 1
ATOM 3534 O O . LEU A 1 444 ? -15.148 -9.663 46.451 1.00 79.12 444 LEU A O 1
ATOM 3538 N N . VAL A 1 445 ? -13.392 -10.271 45.181 1.00 83.25 445 VAL A N 1
ATOM 3539 C CA . VAL A 1 445 ? -12.452 -10.475 46.293 1.00 83.25 445 VAL A CA 1
ATOM 3540 C C . VAL A 1 445 ? -12.320 -9.203 47.121 1.00 83.25 445 VAL A C 1
ATOM 3542 O O . VAL A 1 445 ? -12.455 -9.240 48.343 1.00 83.25 445 VAL A O 1
ATOM 3545 N N . SER A 1 446 ? -12.114 -8.057 46.470 1.00 79.12 446 SER A N 1
ATOM 3546 C CA . SER A 1 446 ? -11.988 -6.797 47.193 1.00 79.12 446 SER A CA 1
ATOM 3547 C C . SER A 1 446 ? -13.289 -6.396 47.909 1.00 79.12 446 SER A C 1
ATOM 3549 O O . SER A 1 446 ? -13.209 -5.785 48.975 1.00 79.12 446 SER A O 1
ATOM 3551 N N . ALA A 1 447 ? -14.469 -6.701 47.351 1.00 77.06 447 ALA A N 1
ATOM 3552 C CA . ALA A 1 447 ? -15.761 -6.389 47.974 1.00 77.06 447 ALA A CA 1
ATOM 3553 C C . ALA A 1 447 ? -16.018 -7.267 49.207 1.00 77.06 447 ALA A C 1
ATOM 3555 O O . ALA A 1 447 ? -16.364 -6.752 50.268 1.00 77.06 447 ALA A O 1
ATOM 3556 N N . ILE A 1 448 ? -15.758 -8.574 49.094 1.00 83.69 448 ILE A N 1
ATOM 3557 C CA . ILE A 1 448 ? -15.841 -9.519 50.215 1.00 83.69 448 ILE A CA 1
ATOM 3558 C C . ILE A 1 448 ? -14.890 -9.099 51.336 1.00 83.69 448 ILE A C 1
ATOM 3560 O O . ILE A 1 448 ? -15.283 -9.103 52.498 1.00 83.69 448 ILE A O 1
ATOM 3564 N N . HIS A 1 449 ? -13.659 -8.705 50.999 1.00 84.62 449 HIS A N 1
ATOM 3565 C CA . HIS A 1 449 ? -12.686 -8.245 51.985 1.00 84.62 449 HIS A CA 1
ATOM 3566 C C . HIS A 1 449 ? -13.180 -7.020 52.770 1.00 84.62 449 HIS A C 1
ATOM 3568 O O . HIS A 1 449 ? -13.024 -6.967 53.989 1.00 84.62 449 HIS A O 1
ATOM 3574 N N . GLU A 1 450 ? -13.817 -6.055 52.103 1.00 78.75 450 GLU A N 1
ATOM 3575 C CA . GLU A 1 450 ? -14.387 -4.880 52.770 1.00 78.75 450 GLU A CA 1
ATOM 3576 C C . GLU A 1 450 ? -15.554 -5.256 53.686 1.00 78.75 450 GLU A C 1
ATOM 3578 O O . GLU A 1 450 ? -15.564 -4.861 54.851 1.00 78.75 450 GLU A O 1
ATOM 3583 N N . TRP A 1 451 ? -16.500 -6.063 53.203 1.00 82.06 451 TRP A N 1
ATOM 3584 C CA . TRP A 1 451 ? -17.624 -6.521 54.024 1.00 82.06 451 TRP A CA 1
ATOM 3585 C C . TRP A 1 451 ? -17.152 -7.317 55.239 1.00 82.06 451 TRP A C 1
ATOM 3587 O O . TRP A 1 451 ? -17.605 -7.063 56.352 1.00 82.06 451 TRP A O 1
ATOM 3597 N N . ALA A 1 452 ? -16.193 -8.225 55.050 1.00 84.75 452 ALA A N 1
ATOM 3598 C CA . ALA A 1 452 ? -15.587 -8.977 56.140 1.00 84.75 452 ALA A CA 1
ATOM 3599 C C . ALA A 1 452 ? -14.899 -8.051 57.154 1.00 84.75 452 ALA A C 1
ATOM 3601 O O . ALA A 1 452 ? -15.030 -8.259 58.358 1.00 84.75 452 ALA A O 1
ATOM 3602 N N . SER A 1 453 ? -14.220 -7.000 56.688 1.00 84.19 453 SER A N 1
ATOM 3603 C CA . SER A 1 453 ? -13.554 -6.024 57.557 1.00 84.19 453 SER A CA 1
ATOM 3604 C C . SER A 1 453 ? -14.549 -5.215 58.397 1.00 84.19 453 SER A C 1
ATOM 3606 O O . SER A 1 453 ? -14.316 -5.026 59.589 1.00 84.19 453 SER A O 1
ATOM 3608 N N . ILE A 1 454 ? -15.679 -4.791 57.812 1.00 81.62 454 ILE A N 1
ATOM 3609 C CA . ILE A 1 454 ? -16.761 -4.095 58.535 1.00 81.62 454 ILE A CA 1
ATOM 3610 C C . ILE A 1 454 ? -17.370 -5.016 59.599 1.00 81.62 454 ILE A C 1
ATOM 3612 O O . ILE A 1 454 ? -17.546 -4.614 60.748 1.00 81.62 454 I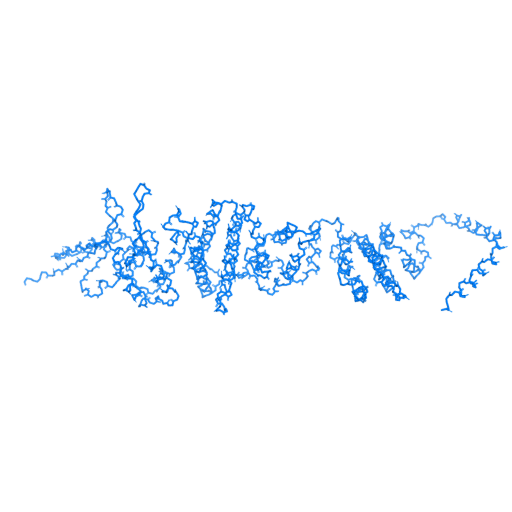LE A O 1
ATOM 3616 N N . LEU A 1 455 ? -17.639 -6.273 59.244 1.00 81.88 455 LEU A N 1
ATOM 3617 C CA . LEU A 1 455 ? -18.188 -7.255 60.180 1.00 81.88 455 LEU A CA 1
ATOM 3618 C C . LEU A 1 455 ? -17.208 -7.583 61.316 1.00 81.88 455 LEU A C 1
ATOM 3620 O O . LEU A 1 455 ? -17.631 -7.763 62.457 1.00 81.88 455 LEU A O 1
ATOM 3624 N N . ASN A 1 456 ? -15.899 -7.606 61.041 1.00 88.31 456 ASN A N 1
ATOM 3625 C CA . ASN A 1 456 ? -14.870 -7.881 62.045 1.00 88.31 456 ASN A CA 1
ATOM 3626 C C . ASN A 1 456 ? -14.809 -6.805 63.144 1.00 88.31 456 ASN A C 1
ATOM 3628 O O . ASN A 1 456 ? -14.541 -7.119 64.301 1.00 88.31 456 ASN A O 1
ATOM 3632 N N . ILE A 1 457 ? -15.119 -5.547 62.811 1.00 86.94 457 ILE A N 1
ATOM 3633 C CA . ILE A 1 457 ? -15.243 -4.454 63.792 1.00 86.94 457 ILE A CA 1
ATOM 3634 C C . ILE A 1 457 ? -16.654 -4.343 64.392 1.00 86.94 457 ILE A C 1
ATOM 3636 O O . ILE A 1 457 ? -16.969 -3.341 65.027 1.00 86.94 457 ILE A O 1
ATOM 3640 N N . LYS A 1 458 ? -17.506 -5.361 64.194 1.00 85.44 458 LYS A N 1
ATOM 3641 C CA . LYS A 1 458 ? -18.925 -5.382 64.593 1.00 85.44 458 LYS A CA 1
ATOM 3642 C C . LYS A 1 458 ? -19.749 -4.224 64.008 1.00 85.44 458 LYS A C 1
ATOM 3644 O O . LYS A 1 458 ? -20.760 -3.834 64.585 1.00 85.44 458 LYS A O 1
ATOM 3649 N N . GLY A 1 459 ? -19.320 -3.674 62.873 1.00 77.50 459 GLY A N 1
ATOM 3650 C CA . GLY A 1 459 ? -20.081 -2.678 62.127 1.00 77.50 459 GLY A CA 1
ATOM 3651 C C . GLY A 1 459 ? -21.227 -3.311 61.336 1.00 77.50 459 GLY A C 1
ATOM 3652 O O . GLY A 1 459 ? -21.286 -4.528 61.149 1.00 77.50 459 GLY A O 1
ATOM 3653 N N . GLN A 1 460 ? -22.128 -2.471 60.831 1.00 77.88 460 GLN A N 1
ATOM 3654 C CA . GLN A 1 460 ? -23.193 -2.881 59.916 1.00 77.88 460 GLN A CA 1
ATOM 3655 C C . GLN A 1 460 ? -22.811 -2.515 58.479 1.00 77.88 460 GLN A C 1
ATOM 3657 O O . GLN A 1 460 ? -22.438 -1.370 58.221 1.00 77.88 460 GLN A O 1
ATOM 3662 N N . ALA A 1 461 ?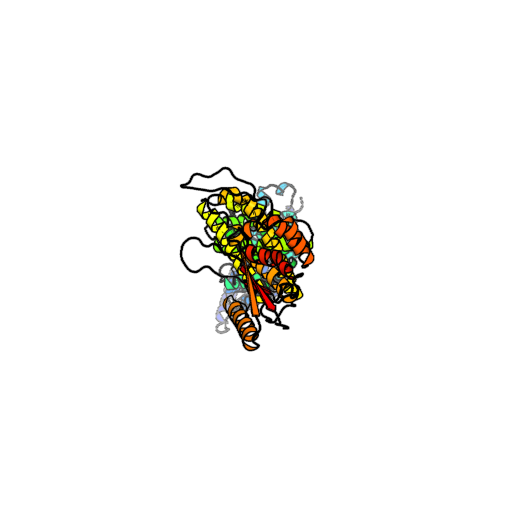 -22.932 -3.477 57.559 1.00 74.25 461 ALA A N 1
ATOM 3663 C CA . ALA A 1 461 ? -22.741 -3.278 56.125 1.00 74.25 461 ALA A CA 1
ATOM 3664 C C . ALA A 1 461 ? -24.088 -3.353 55.392 1.00 74.25 461 ALA A C 1
ATOM 3666 O O . ALA A 1 461 ? -24.643 -4.439 55.225 1.00 74.25 461 ALA A O 1
ATOM 3667 N N . ASP A 1 462 ? -24.592 -2.212 54.923 1.00 75.75 462 ASP A N 1
ATOM 3668 C CA . ASP A 1 462 ? -25.778 -2.172 54.059 1.00 75.75 462 ASP A CA 1
ATOM 3669 C C . ASP A 1 462 ? -25.352 -2.167 52.590 1.00 75.75 462 ASP A C 1
ATOM 3671 O O . ASP A 1 462 ? -24.467 -1.402 52.206 1.00 75.75 462 ASP A O 1
ATOM 3675 N N . VAL A 1 463 ? -25.985 -3.007 51.764 1.00 73.62 463 VAL A N 1
ATOM 3676 C CA . VAL A 1 463 ? -25.606 -3.216 50.359 1.00 73.62 463 VAL A CA 1
ATOM 3677 C C . VAL A 1 463 ? -26.765 -2.851 49.430 1.00 73.62 463 VAL A C 1
ATOM 3679 O O . VAL A 1 463 ? -27.797 -3.519 49.431 1.00 73.62 463 VAL A O 1
ATOM 3682 N N . ILE A 1 464 ? -26.590 -1.828 48.587 1.00 72.75 464 ILE A N 1
ATOM 3683 C CA . ILE A 1 464 ? -27.577 -1.448 47.558 1.00 72.75 464 ILE A CA 1
ATOM 3684 C C . ILE A 1 464 ? -27.105 -1.953 46.201 1.00 72.75 464 ILE A C 1
ATOM 3686 O O . ILE A 1 464 ? -26.024 -1.574 45.765 1.00 72.75 464 ILE A O 1
ATOM 3690 N N . GLN A 1 465 ? -27.925 -2.759 45.518 1.00 71.06 465 GLN A N 1
ATOM 3691 C CA . GLN A 1 465 ? -27.672 -3.214 44.147 1.00 71.06 465 GLN A CA 1
ATOM 3692 C C . GLN A 1 465 ? -28.570 -2.469 43.150 1.00 71.06 465 GLN A C 1
ATOM 3694 O O . GLN A 1 465 ? -29.792 -2.568 43.235 1.00 71.06 465 GLN A O 1
ATOM 3699 N N . LEU A 1 466 ? -27.981 -1.761 42.183 1.00 72.50 466 LEU A N 1
ATOM 3700 C CA . LEU A 1 466 ? -28.714 -1.019 41.144 1.00 72.50 466 LEU A CA 1
ATOM 3701 C C . LEU A 1 466 ? -28.533 -1.668 39.771 1.00 72.50 466 LEU A C 1
ATOM 3703 O O . LEU A 1 466 ? -27.401 -1.748 39.306 1.00 72.50 466 LEU A O 1
ATOM 3707 N N . ASP A 1 467 ? -29.621 -2.072 39.107 1.00 74.00 467 ASP A N 1
ATOM 3708 C CA . ASP A 1 467 ? -29.601 -2.656 37.753 1.00 74.00 467 ASP A CA 1
ATOM 3709 C C . ASP A 1 467 ? -30.049 -1.626 36.698 1.00 74.00 467 ASP A C 1
ATOM 3711 O O . ASP A 1 467 ? -31.141 -1.056 36.786 1.00 74.00 467 ASP A O 1
ATOM 3715 N N . LEU A 1 468 ? -29.211 -1.370 35.687 1.00 74.50 468 LEU A N 1
ATOM 3716 C CA . LEU A 1 468 ? -29.528 -0.421 34.613 1.00 74.50 468 LEU A CA 1
ATOM 3717 C C . LEU A 1 468 ? -30.294 -1.105 33.472 1.00 74.50 468 LEU A C 1
ATOM 3719 O O . LEU A 1 468 ? -29.740 -1.878 32.690 1.00 74.50 468 LEU A O 1
ATOM 3723 N N . SER A 1 469 ? -31.570 -0.748 33.310 1.00 77.19 469 SER A N 1
ATOM 3724 C CA . SER A 1 469 ? -32.406 -1.275 32.222 1.00 77.19 469 SER A CA 1
ATOM 3725 C C . SER A 1 469 ? -31.888 -0.874 30.833 1.00 77.19 469 SER A C 1
ATOM 3727 O O . SER A 1 469 ? -31.844 0.312 30.504 1.00 77.19 469 SER A O 1
ATOM 3729 N N . LYS A 1 470 ? -31.566 -1.868 29.989 1.00 75.81 470 LYS A N 1
ATOM 3730 C CA . LYS A 1 470 ? -31.069 -1.673 28.610 1.00 75.81 470 LYS A CA 1
ATOM 3731 C C . LYS A 1 470 ? -29.906 -0.670 28.539 1.00 75.81 470 LYS A C 1
ATOM 3733 O O . LYS A 1 470 ? -29.927 0.273 27.750 1.00 75.81 470 LYS A O 1
ATOM 3738 N N . ALA A 1 471 ? -28.915 -0.851 29.414 1.00 77.75 471 ALA A N 1
ATOM 3739 C CA . ALA A 1 471 ? -27.856 0.126 29.669 1.00 77.75 471 ALA A CA 1
ATOM 3740 C C . ALA A 1 471 ? -27.142 0.617 28.395 1.00 77.75 471 ALA A C 1
ATOM 3742 O O . ALA A 1 471 ? -26.965 1.821 28.220 1.00 77.75 471 ALA A O 1
ATOM 3743 N N . TYR A 1 472 ? -26.803 -0.299 27.484 1.00 80.44 472 TYR A N 1
ATOM 3744 C CA . TYR A 1 472 ? -26.148 0.036 26.219 1.00 80.44 472 TYR A CA 1
ATOM 3745 C C . TYR A 1 472 ? -27.067 0.766 25.234 1.00 80.44 472 TYR A C 1
ATOM 3747 O O . TYR A 1 472 ? -26.597 1.667 24.549 1.00 80.44 472 TYR A O 1
ATOM 3755 N N . ASP A 1 473 ? -28.365 0.453 25.201 1.00 82.38 473 ASP A N 1
ATOM 3756 C CA . ASP A 1 473 ? -29.324 1.020 24.234 1.00 82.38 473 ASP A CA 1
ATOM 3757 C C . ASP A 1 473 ? -29.780 2.438 24.621 1.00 82.38 473 ASP A C 1
ATOM 3759 O O . ASP A 1 473 ? -30.251 3.216 23.788 1.00 82.38 473 ASP A O 1
ATOM 3763 N N . LYS A 1 474 ? -29.643 2.795 25.903 1.00 86.12 474 LYS A N 1
ATOM 3764 C CA . LYS A 1 474 ? -30.105 4.074 26.466 1.00 86.12 474 LYS A CA 1
ATOM 3765 C C . LYS A 1 474 ? -29.023 5.151 26.569 1.00 86.12 474 LYS A C 1
ATOM 3767 O O . LYS A 1 474 ? -29.289 6.231 27.098 1.00 86.12 474 LYS A O 1
ATOM 3772 N N . VAL A 1 475 ? -27.811 4.895 26.077 1.00 89.50 475 VAL A N 1
ATOM 3773 C CA . VAL A 1 475 ? -26.723 5.885 26.106 1.00 89.50 475 VAL A CA 1
ATOM 3774 C C . VAL A 1 475 ? -27.092 7.100 25.251 1.00 89.50 475 VAL A C 1
ATOM 3776 O O . VAL A 1 475 ? -27.311 6.989 24.048 1.00 89.50 475 VAL A O 1
ATOM 3779 N N . SER A 1 476 ? -27.153 8.283 25.858 1.00 93.00 476 SER A N 1
ATOM 3780 C CA . SER A 1 476 ? -27.451 9.523 25.136 1.00 93.00 476 SER A CA 1
ATOM 3781 C C . SER A 1 476 ? -26.224 9.984 24.344 1.00 93.00 476 SER A C 1
ATOM 3783 O O . SER A 1 476 ? -25.194 10.290 24.946 1.00 93.00 476 SER A O 1
ATOM 3785 N N . HIS A 1 477 ? -26.328 10.073 23.011 1.00 93.50 477 HIS A N 1
ATOM 3786 C CA . HIS A 1 477 ? -25.197 10.482 22.162 1.00 93.50 477 HIS A CA 1
ATOM 3787 C C . HIS A 1 477 ? -24.679 11.893 22.479 1.00 93.50 477 HIS A C 1
ATOM 3789 O O . HIS A 1 477 ? -23.470 12.020 22.659 1.00 93.50 477 HIS A O 1
ATOM 3795 N N . PRO A 1 478 ? -25.520 12.942 22.633 1.00 93.81 478 PRO A N 1
ATOM 3796 C CA . PRO A 1 478 ? -25.018 14.280 22.958 1.00 93.81 478 PRO A CA 1
ATOM 3797 C C . PRO A 1 478 ? -24.268 14.327 24.294 1.00 93.81 478 PRO A C 1
ATOM 3799 O O . PRO A 1 478 ? -23.204 14.935 24.385 1.00 93.81 478 PRO A O 1
ATOM 3802 N N . LYS A 1 479 ? -24.791 13.641 25.321 1.00 93.81 479 LYS A N 1
ATOM 3803 C CA . LYS A 1 479 ? -24.147 13.569 26.641 1.00 93.81 479 LYS A CA 1
ATOM 3804 C C . LYS A 1 479 ? -22.829 12.805 26.583 1.00 93.81 479 LYS A C 1
ATOM 3806 O O . LYS A 1 479 ? -21.855 13.247 27.182 1.00 93.81 479 LYS A O 1
ATOM 3811 N N . LEU A 1 480 ? -22.793 11.685 25.860 1.00 93.31 480 LEU A N 1
ATOM 3812 C CA . LEU A 1 480 ? -21.567 10.922 25.649 1.00 93.31 480 LEU A CA 1
ATOM 3813 C C . LEU A 1 480 ? -20.505 11.795 24.975 1.00 93.31 480 LEU A C 1
ATOM 3815 O O . LEU A 1 480 ? -19.431 11.957 25.534 1.00 93.31 480 LEU A O 1
ATOM 3819 N N . LEU A 1 481 ? -20.821 12.424 23.840 1.00 93.00 481 LEU A N 1
ATOM 3820 C CA . LEU A 1 481 ? -19.877 13.281 23.114 1.00 93.00 481 LEU A CA 1
ATOM 3821 C C . LEU A 1 481 ? -19.355 14.441 23.971 1.00 93.00 481 LEU A C 1
ATOM 3823 O O . LEU A 1 481 ? -18.162 14.734 23.943 1.00 93.00 481 LEU A O 1
ATOM 3827 N N . HIS A 1 482 ? -20.222 15.059 24.776 1.00 94.12 482 HIS A N 1
ATOM 3828 C CA . HIS A 1 482 ? -19.803 16.088 25.721 1.00 94.12 482 HIS A CA 1
ATOM 3829 C C . HIS A 1 482 ? -18.788 15.548 26.739 1.00 94.12 482 HIS A C 1
ATOM 3831 O O . HIS A 1 482 ? -17.715 16.127 26.895 1.00 94.12 482 HIS A O 1
ATOM 3837 N N . LYS A 1 483 ? -19.063 14.399 27.366 1.00 92.88 483 LYS A N 1
ATOM 3838 C CA . LYS A 1 483 ? -18.132 13.778 28.323 1.00 92.88 483 LYS A CA 1
ATOM 3839 C C . LYS A 1 483 ? -16.795 13.407 27.690 1.00 92.88 483 LYS A C 1
ATOM 3841 O O . LYS A 1 483 ? -15.754 13.691 28.267 1.00 92.88 483 LYS A O 1
ATOM 3846 N N . LEU A 1 484 ? -16.804 12.829 26.487 1.00 90.94 484 LEU A N 1
ATOM 3847 C CA . LEU A 1 484 ? -15.571 12.506 25.759 1.00 90.94 484 LEU A CA 1
ATOM 3848 C C . LEU A 1 484 ? -14.698 13.753 25.560 1.00 90.94 484 LEU A C 1
ATOM 3850 O O . LEU A 1 484 ? -13.495 13.695 25.809 1.00 90.94 484 LEU A O 1
ATOM 3854 N N . SER A 1 485 ? -15.310 14.891 25.210 1.00 90.62 485 SER A N 1
ATOM 3855 C CA . SER A 1 485 ? -14.585 16.159 25.069 1.00 90.62 485 SER A CA 1
ATOM 3856 C C . SER A 1 485 ? -13.960 16.651 26.381 1.00 90.62 485 SER A C 1
ATOM 3858 O O . SER A 1 485 ? -12.837 17.156 26.370 1.00 90.62 485 SER A O 1
ATOM 3860 N N . GLN A 1 486 ? -14.640 16.439 27.516 1.00 90.81 486 GLN A N 1
ATOM 3861 C CA . GLN A 1 486 ? -14.122 16.756 28.853 1.00 90.81 486 GLN A CA 1
ATOM 3862 C C . GLN A 1 486 ? -12.988 15.817 29.281 1.00 90.81 486 GLN A C 1
ATOM 3864 O O . GLN A 1 486 ? -12.099 16.228 30.018 1.00 90.81 486 GLN A O 1
ATOM 3869 N N . TYR A 1 487 ? -12.980 14.579 28.785 1.00 88.50 487 TYR A N 1
ATOM 3870 C CA . TYR A 1 487 ? -11.891 13.618 28.981 1.00 88.50 487 TYR A CA 1
ATOM 3871 C C . TYR A 1 487 ? -10.695 13.840 28.038 1.00 88.50 487 TYR A C 1
ATOM 3873 O O . TYR A 1 487 ? -9.792 13.006 27.987 1.00 88.50 487 TYR A O 1
ATOM 3881 N N . GLY A 1 488 ? -10.668 14.944 27.285 1.00 82.50 488 GLY A N 1
ATOM 3882 C CA . GLY A 1 488 ? -9.562 15.296 26.389 1.00 82.50 488 GLY A CA 1
ATOM 3883 C C . GLY A 1 488 ? -9.630 14.647 25.004 1.00 82.50 488 GLY A C 1
ATOM 3884 O O . GLY A 1 488 ? -8.730 14.857 24.199 1.00 82.50 488 GLY A O 1
ATOM 3885 N N . ILE A 1 489 ? -10.696 13.904 24.683 1.00 82.31 489 ILE A N 1
ATOM 3886 C CA . ILE A 1 489 ? -10.907 13.369 23.332 1.00 82.31 489 ILE A CA 1
ATOM 3887 C C . ILE A 1 489 ? -11.546 14.464 22.475 1.00 82.31 489 ILE A C 1
ATOM 3889 O O . ILE A 1 489 ? -12.738 14.749 22.595 1.00 82.31 489 ILE A O 1
ATOM 3893 N N . GLN A 1 490 ? -10.748 15.093 21.614 1.00 80.31 490 GLN A N 1
ATOM 3894 C CA . GLN A 1 490 ? -11.148 16.256 20.816 1.00 80.31 490 GLN A CA 1
ATOM 3895 C C . GLN A 1 490 ? -10.819 16.070 19.325 1.00 80.31 490 GLN A C 1
ATOM 3897 O O . GLN A 1 490 ? -10.353 15.012 18.900 1.00 80.31 490 GLN A O 1
ATOM 3902 N N . GLY A 1 491 ? -11.118 17.088 18.512 1.00 76.12 491 GLY A N 1
ATOM 3903 C CA . GLY A 1 491 ? -10.766 17.125 17.091 1.00 76.12 491 GLY A CA 1
ATOM 3904 C C . GLY A 1 491 ? -11.370 15.983 16.271 1.00 76.12 491 GLY A C 1
ATOM 3905 O O . GLY A 1 491 ? -12.539 15.618 16.437 1.00 76.12 491 GLY A O 1
ATOM 3906 N N . GLN A 1 492 ? -10.559 15.421 15.374 1.00 59.16 492 GLN A N 1
ATOM 3907 C CA . GLN A 1 492 ? -10.989 14.409 14.410 1.00 59.16 492 GLN A CA 1
ATOM 3908 C C . GLN A 1 492 ? -11.456 13.110 15.080 1.00 59.16 492 GLN A C 1
ATOM 3910 O O . GLN A 1 492 ? -12.429 12.500 14.640 1.00 59.16 492 GLN A O 1
ATOM 3915 N N . THR A 1 493 ? -10.831 12.734 16.197 1.00 66.50 493 THR A N 1
ATOM 3916 C CA . THR A 1 493 ? -11.198 11.569 17.012 1.00 66.50 493 THR A CA 1
ATOM 3917 C C . THR A 1 493 ? -12.634 11.696 17.530 1.00 66.50 493 THR A C 1
ATOM 3919 O O . THR A 1 493 ? -13.445 10.780 17.392 1.00 66.50 493 THR A O 1
ATOM 3922 N N . LEU A 1 494 ? -13.005 12.867 18.057 1.00 77.19 494 LEU A N 1
ATOM 3923 C CA . LEU A 1 494 ? -14.366 13.116 18.541 1.00 77.19 494 LEU A CA 1
ATOM 3924 C C . LEU A 1 494 ? -15.394 13.158 17.396 1.00 77.19 494 LEU A C 1
ATOM 3926 O O . LEU A 1 494 ? -16.509 12.651 17.545 1.00 77.19 494 LEU A O 1
ATOM 3930 N N . LEU A 1 495 ? -15.023 13.736 16.247 1.00 71.62 495 LEU A N 1
ATOM 3931 C CA . LEU A 1 495 ? -15.867 13.760 15.046 1.00 71.62 495 LEU A CA 1
ATOM 3932 C C . LEU A 1 495 ? -16.132 12.353 14.505 1.00 71.62 495 LEU A C 1
ATOM 3934 O O . LEU A 1 495 ? -17.266 12.048 14.133 1.00 71.62 495 LEU A O 1
ATOM 3938 N N . TRP A 1 496 ? -15.123 11.483 14.527 1.00 74.44 496 TRP A N 1
ATOM 3939 C CA . TRP A 1 496 ? -15.270 10.088 14.136 1.00 74.44 496 TRP A CA 1
ATOM 3940 C C . TRP A 1 496 ? -16.252 9.350 15.052 1.00 74.44 496 TRP A C 1
ATOM 3942 O O . TRP A 1 496 ? -17.191 8.729 14.558 1.00 74.44 496 TRP A O 1
ATOM 3952 N N . ILE A 1 497 ? -16.130 9.498 16.380 1.00 75.62 497 ILE A N 1
ATOM 3953 C CA . ILE A 1 497 ? -17.069 8.877 17.337 1.00 75.62 497 ILE A CA 1
ATOM 3954 C C . ILE A 1 497 ? -18.492 9.414 17.126 1.00 75.62 497 ILE A C 1
ATOM 3956 O O . ILE A 1 497 ? -19.467 8.664 17.187 1.00 75.62 497 ILE A O 1
ATOM 3960 N N . LYS A 1 498 ? -18.635 10.712 16.835 1.00 81.44 498 LYS A N 1
ATOM 3961 C CA . LYS A 1 498 ? -19.931 11.299 16.475 1.00 81.44 498 LYS A CA 1
ATOM 3962 C C . LYS A 1 498 ? -20.505 10.641 15.220 1.00 81.44 498 LYS A C 1
ATOM 3964 O O . LYS A 1 498 ? -21.691 10.312 15.222 1.00 81.44 498 LYS A O 1
ATOM 3969 N N . GLY A 1 499 ? -19.690 10.421 14.190 1.00 76.00 499 GLY A N 1
ATOM 3970 C CA . GLY A 1 499 ? -20.069 9.688 12.980 1.00 76.00 499 GLY A CA 1
ATOM 3971 C C . GLY A 1 499 ? -20.493 8.247 13.275 1.00 76.00 499 GLY A C 1
ATOM 3972 O O . GLY A 1 499 ? -21.575 7.843 12.867 1.00 76.00 499 GLY A O 1
ATOM 3973 N N . PHE A 1 500 ? -19.706 7.524 14.076 1.00 77.88 500 PHE A N 1
ATOM 3974 C CA . PHE A 1 500 ? -19.973 6.148 14.511 1.00 77.88 500 PHE A CA 1
ATOM 3975 C C . PHE A 1 500 ? -21.327 5.983 15.224 1.00 77.88 500 PHE A C 1
ATOM 3977 O O . PHE A 1 500 ? -21.991 4.954 15.100 1.00 77.88 500 PHE A O 1
ATOM 3984 N N . LEU A 1 501 ? -21.767 7.000 15.970 1.00 82.56 501 LEU A N 1
ATOM 3985 C CA . LEU A 1 501 ? -23.038 6.969 16.697 1.00 82.56 501 LEU A CA 1
ATOM 3986 C C . LEU A 1 501 ? -24.239 7.444 15.858 1.00 82.56 501 LEU A C 1
ATOM 3988 O O . LEU A 1 501 ? -25.359 6.984 16.101 1.00 82.56 501 LEU A O 1
ATOM 3992 N N . SER A 1 502 ? -24.016 8.342 14.892 1.00 79.56 502 SER A N 1
ATOM 3993 C CA . SER A 1 502 ? -25.061 9.084 14.167 1.00 79.56 502 SER A CA 1
ATOM 3994 C C . SER A 1 502 ? -25.589 8.354 12.925 1.00 79.56 502 SER A C 1
ATOM 3996 O O . SER A 1 502 ? -24.943 7.467 12.384 1.00 79.56 502 SER A O 1
ATOM 3998 N N . ASN A 1 503 ? -26.771 8.761 12.437 1.00 77.62 503 ASN A N 1
ATOM 3999 C CA . ASN A 1 503 ? -27.380 8.299 11.173 1.00 77.62 503 ASN A CA 1
ATOM 4000 C C . ASN A 1 503 ? -27.559 6.776 11.030 1.00 77.62 503 ASN A C 1
ATOM 4002 O O . ASN A 1 503 ? -27.671 6.259 9.921 1.00 77.62 503 ASN A O 1
ATOM 4006 N N . ARG A 1 504 ? -27.645 6.054 12.149 1.00 79.31 504 ARG A N 1
ATOM 4007 C CA . ARG A 1 504 ? -27.875 4.609 12.149 1.00 79.31 504 ARG A CA 1
ATOM 4008 C C . ARG A 1 504 ? -29.362 4.281 12.030 1.00 79.31 504 ARG A C 1
ATOM 4010 O O . ARG A 1 504 ? -30.220 4.996 12.555 1.00 79.31 504 ARG A O 1
ATOM 4017 N N . SER A 1 505 ? -29.661 3.164 11.377 1.00 77.75 505 SER A N 1
ATOM 4018 C CA . SER A 1 505 ? -30.996 2.570 11.343 1.00 77.75 505 SER A CA 1
ATOM 4019 C C . SER A 1 505 ? -30.930 1.089 11.711 1.00 77.75 505 SER A C 1
ATOM 4021 O O . SER A 1 505 ? -29.876 0.467 11.603 1.00 77.75 505 SER A O 1
ATOM 4023 N N . GLN A 1 506 ? -32.039 0.544 12.199 1.00 80.69 506 GLN A N 1
ATOM 4024 C CA . GLN A 1 506 ? -32.172 -0.856 12.587 1.00 80.69 506 GLN A CA 1
ATOM 4025 C C . GLN A 1 506 ? -33.479 -1.438 12.045 1.00 80.69 506 GLN A C 1
ATOM 4027 O O . GLN A 1 506 ? -34.507 -0.757 12.029 1.00 80.69 506 GLN A O 1
ATOM 4032 N N . SER A 1 507 ? -33.453 -2.704 11.642 1.00 79.75 507 SER A N 1
ATOM 4033 C CA . SER A 1 507 ? -34.634 -3.497 11.294 1.00 79.75 507 SER A CA 1
ATOM 4034 C C . SER A 1 507 ? -34.522 -4.885 11.923 1.00 79.75 507 SER A C 1
ATOM 4036 O O . SER A 1 507 ? -33.434 -5.333 12.286 1.00 79.75 507 SER A O 1
ATOM 4038 N N . VAL A 1 508 ? -35.658 -5.554 12.099 1.00 79.94 508 VAL A N 1
ATOM 4039 C CA . VAL A 1 508 ? -35.723 -6.921 12.627 1.00 79.94 508 VAL A CA 1
ATOM 4040 C C . VAL A 1 508 ? -36.025 -7.859 11.467 1.00 79.94 508 VAL A C 1
ATOM 4042 O O . VAL A 1 508 ? -36.955 -7.594 10.709 1.00 79.94 508 VAL A O 1
ATOM 4045 N N . SER A 1 509 ? -35.251 -8.937 11.329 1.00 77.94 509 SER A N 1
ATOM 4046 C CA . SER A 1 509 ? -35.525 -10.010 10.370 1.00 77.94 509 SER A CA 1
ATOM 4047 C C . SER A 1 509 ? -36.036 -11.240 11.108 1.00 77.94 509 SER A C 1
ATOM 4049 O O . SER A 1 509 ? -35.393 -11.706 12.050 1.00 77.94 509 SER A O 1
ATOM 4051 N N . VAL A 1 510 ? -37.189 -11.761 10.693 1.00 82.81 510 VAL A N 1
ATOM 4052 C CA . VAL A 1 510 ? -37.741 -13.026 11.191 1.00 82.81 510 VAL A CA 1
ATOM 4053 C C . VAL A 1 510 ? -38.095 -13.879 9.983 1.00 82.81 510 VAL A C 1
ATOM 4055 O O . VAL A 1 510 ? -38.905 -13.470 9.156 1.00 82.81 510 VAL A O 1
ATOM 4058 N N . ASN A 1 511 ? -37.478 -15.059 9.867 1.00 82.38 511 ASN A N 1
ATOM 4059 C CA . ASN A 1 511 ? -37.689 -15.993 8.753 1.00 82.38 511 ASN A CA 1
ATOM 4060 C C . ASN A 1 511 ? -37.515 -15.348 7.360 1.00 82.38 511 ASN A C 1
ATOM 4062 O O . ASN A 1 511 ? -38.285 -15.624 6.445 1.00 82.38 511 ASN A O 1
ATOM 4066 N N . GLY A 1 512 ? -36.529 -14.455 7.210 1.00 77.19 512 GLY A N 1
ATOM 4067 C CA . GLY A 1 512 ? -36.236 -13.767 5.946 1.00 77.19 512 GLY A CA 1
ATOM 4068 C C . GLY A 1 512 ? -37.135 -12.564 5.638 1.00 77.19 512 GLY A C 1
ATOM 4069 O O . GLY A 1 512 ? -36.934 -11.903 4.624 1.00 77.19 512 GLY A O 1
ATOM 4070 N N . VAL A 1 513 ? -38.096 -12.236 6.507 1.00 76.31 513 VAL A N 1
ATOM 4071 C CA . VAL A 1 513 ? -38.949 -11.048 6.368 1.00 76.31 513 VAL A CA 1
ATOM 4072 C C . VAL A 1 513 ? -38.424 -9.931 7.266 1.00 76.31 513 VAL A C 1
ATOM 4074 O O . VAL A 1 513 ? -38.280 -10.117 8.475 1.00 76.31 513 VAL A O 1
ATOM 4077 N N . HIS A 1 514 ? -38.156 -8.763 6.677 1.00 81.25 514 HIS A N 1
ATOM 4078 C CA . HIS A 1 514 ? -37.612 -7.596 7.372 1.00 81.25 514 HIS A CA 1
ATOM 4079 C C . HIS A 1 514 ? -38.702 -6.597 7.779 1.00 81.25 514 HIS A C 1
ATOM 4081 O O . HIS A 1 514 ? -39.616 -6.301 7.011 1.00 81.25 514 HIS A O 1
ATOM 4087 N N . SER A 1 515 ? -38.574 -6.026 8.977 1.00 88.69 515 SER A N 1
ATOM 4088 C CA . SER A 1 515 ? -39.383 -4.885 9.410 1.00 88.69 515 SER A CA 1
ATOM 4089 C C . SER A 1 515 ? -38.994 -3.606 8.666 1.00 88.69 515 SER A C 1
ATOM 4091 O O . SER A 1 515 ? -37.874 -3.466 8.170 1.00 88.69 515 SER A O 1
ATOM 4093 N N . THR A 1 516 ? -39.874 -2.603 8.693 1.00 88.56 516 THR A N 1
ATOM 4094 C CA . THR A 1 516 ? -39.514 -1.244 8.270 1.00 88.56 516 THR A CA 1
ATOM 4095 C C . THR A 1 516 ? -38.318 -0.728 9.089 1.00 88.56 516 THR A C 1
ATOM 4097 O O . THR A 1 516 ? -38.342 -0.869 10.320 1.00 88.56 516 THR A O 1
ATOM 4100 N N . PRO A 1 517 ? -37.289 -0.132 8.458 1.00 85.75 517 PRO A N 1
ATOM 4101 C CA . PRO A 1 517 ? -36.143 0.427 9.170 1.00 85.75 517 PRO A CA 1
ATOM 4102 C C . PRO A 1 517 ? -36.545 1.561 10.120 1.00 85.75 517 PRO A C 1
ATOM 4104 O O . PRO A 1 517 ? -37.299 2.461 9.755 1.00 85.75 517 PRO A O 1
ATOM 4107 N N . CYS A 1 518 ? -36.006 1.543 11.336 1.00 85.69 518 CYS A N 1
ATOM 4108 C CA . CYS A 1 518 ? -36.208 2.573 12.352 1.00 85.69 518 CYS A CA 1
ATOM 4109 C C . CYS A 1 518 ? -34.883 3.270 12.674 1.00 85.69 518 CYS A C 1
ATOM 4111 O O . CYS A 1 518 ? -33.845 2.617 12.774 1.00 85.69 518 CYS A O 1
ATOM 4113 N N . LYS A 1 519 ? -34.898 4.596 12.847 1.00 86.31 519 LYS A N 1
ATOM 4114 C CA . LYS A 1 519 ? -33.696 5.367 13.202 1.00 86.31 519 LYS A CA 1
ATOM 4115 C C . LYS A 1 519 ? -33.262 5.083 14.641 1.00 86.31 519 LYS A C 1
ATOM 4117 O O . LYS A 1 519 ? -34.081 5.071 15.557 1.00 86.31 519 LYS A O 1
ATOM 4122 N N . VAL A 1 520 ? -31.957 4.933 14.846 1.00 84.69 520 VAL A N 1
ATOM 4123 C CA . VAL A 1 520 ? -31.353 4.740 16.169 1.00 84.69 520 VAL A CA 1
ATOM 4124 C C . VAL A 1 520 ? -30.974 6.102 16.747 1.00 84.69 520 VAL A C 1
ATOM 4126 O O . VAL A 1 520 ? -30.037 6.745 16.281 1.00 84.69 520 VAL A O 1
ATOM 4129 N N . ILE A 1 521 ? -31.718 6.546 17.761 1.00 87.31 521 ILE A N 1
ATOM 4130 C CA . ILE A 1 521 ? -31.551 7.869 18.396 1.00 87.31 521 ILE A CA 1
ATOM 4131 C C . ILE A 1 521 ? -30.704 7.839 19.678 1.00 87.31 521 ILE A C 1
ATOM 4133 O O . ILE A 1 521 ? -30.315 8.885 20.196 1.00 87.31 521 ILE A O 1
ATOM 4137 N N . SER A 1 522 ? -30.449 6.650 20.221 1.00 89.56 522 SER A N 1
ATOM 4138 C CA . SER A 1 522 ? -29.669 6.447 21.437 1.00 89.56 522 SER A CA 1
ATOM 4139 C C . SER A 1 522 ? -28.977 5.092 21.415 1.00 89.56 522 SER A C 1
ATOM 4141 O O . SER A 1 522 ? -29.330 4.198 20.648 1.00 89.56 522 SER A O 1
ATOM 4143 N N . GLY A 1 523 ? -27.991 4.956 22.288 1.00 86.50 523 GLY A N 1
ATOM 4144 C CA . GLY A 1 523 ? -27.285 3.721 22.548 1.00 86.50 523 GLY A CA 1
ATOM 4145 C C . GLY A 1 523 ? -25.994 3.578 21.761 1.00 86.50 523 GLY A C 1
ATOM 4146 O O . GLY A 1 523 ? -25.808 4.184 20.702 1.00 86.50 523 GLY A O 1
ATOM 4147 N N . VAL A 1 524 ? -25.092 2.762 22.289 1.00 84.31 524 VAL A N 1
ATOM 4148 C CA . VAL A 1 524 ? -23.878 2.334 21.586 1.00 84.31 524 VAL A CA 1
ATOM 4149 C C . VAL A 1 524 ? -24.158 1.015 20.853 1.00 84.31 524 VAL A C 1
ATOM 4151 O O . VAL A 1 524 ? -24.990 0.236 21.323 1.00 84.31 524 VAL A O 1
ATOM 4154 N N . PRO A 1 525 ? -23.536 0.745 19.692 1.00 75.00 525 PRO A N 1
ATOM 4155 C CA . PRO A 1 525 ? -23.785 -0.497 18.964 1.00 75.00 525 PRO A CA 1
ATOM 4156 C C . PRO A 1 525 ? -23.386 -1.723 19.801 1.00 75.00 525 PRO A C 1
ATOM 4158 O O . PRO A 1 525 ? -22.237 -1.847 20.227 1.00 75.00 525 PRO A O 1
ATOM 4161 N N . GLN A 1 526 ? -24.327 -2.635 20.046 1.00 65.81 526 GLN A N 1
ATOM 4162 C CA . GLN A 1 526 ? -24.020 -3.909 20.697 1.00 65.81 526 GLN A CA 1
ATOM 4163 C C . GLN A 1 526 ? -23.271 -4.824 19.721 1.00 65.81 526 GLN A C 1
ATOM 4165 O O . GLN A 1 526 ? -23.634 -4.908 18.552 1.00 65.81 526 GLN A O 1
ATOM 4170 N N . GLY A 1 527 ? -22.221 -5.496 20.199 1.00 63.84 527 GLY A N 1
ATOM 4171 C CA . GLY A 1 527 ? -21.309 -6.270 19.348 1.00 63.84 527 GLY A CA 1
ATOM 4172 C C . GLY A 1 527 ? -20.115 -5.469 18.817 1.00 63.84 527 GLY A C 1
ATOM 4173 O O . GLY A 1 527 ? -19.213 -6.071 18.244 1.00 63.84 527 GLY A O 1
ATOM 4174 N N . SER A 1 528 ? -20.075 -4.154 19.070 1.00 70.62 528 SER A N 1
ATOM 4175 C CA . SER A 1 528 ? -18.906 -3.323 18.777 1.00 70.62 528 SER A CA 1
ATOM 4176 C C . SER A 1 528 ? -17.799 -3.486 19.808 1.00 70.62 528 SER A C 1
ATOM 4178 O O . SER A 1 528 ? -18.068 -3.685 20.997 1.00 70.62 528 SER A O 1
ATOM 4180 N N . VAL A 1 529 ? -16.548 -3.348 19.367 1.00 72.25 529 VAL A N 1
ATOM 4181 C CA . VAL A 1 529 ? -15.384 -3.374 20.270 1.00 72.25 529 VAL A CA 1
ATOM 4182 C C . VAL A 1 529 ? -15.291 -2.076 21.073 1.00 72.25 529 VAL A C 1
ATOM 4184 O O . VAL A 1 529 ? -14.949 -2.095 22.252 1.00 72.25 529 VAL A O 1
ATOM 4187 N N . LEU A 1 530 ? -15.670 -0.952 20.459 1.00 78.06 530 LEU A N 1
ATOM 4188 C CA . LEU A 1 530 ? -15.620 0.371 21.080 1.00 78.06 530 LEU A CA 1
ATOM 4189 C C . LEU A 1 530 ? -16.821 0.654 22.007 1.00 78.06 530 LEU A C 1
ATOM 4191 O O . LEU A 1 530 ? -16.726 1.467 22.928 1.00 78.06 530 LEU A O 1
ATOM 4195 N N . GLY A 1 531 ? -17.961 -0.012 21.798 1.00 82.56 531 GLY A N 1
ATOM 4196 C CA . GLY A 1 531 ? -19.192 0.199 22.566 1.00 82.56 531 GLY A CA 1
ATOM 4197 C C . GLY A 1 531 ? -19.023 0.054 24.082 1.00 82.56 531 GLY A C 1
ATOM 4198 O O . GLY A 1 531 ? -19.434 0.961 24.813 1.00 82.56 531 GLY A O 1
ATOM 4199 N N . PRO A 1 532 ? -18.399 -1.029 24.586 1.00 81.81 532 PRO A N 1
ATOM 4200 C CA . PRO A 1 532 ? -18.072 -1.178 26.002 1.00 81.81 532 PRO A CA 1
ATOM 4201 C C . PRO A 1 532 ? -17.258 -0.011 26.572 1.00 81.81 532 PRO A C 1
ATOM 4203 O O . PRO A 1 532 ? -17.590 0.492 27.644 1.00 81.81 532 PRO A O 1
ATOM 4206 N N . THR A 1 533 ? -16.250 0.469 25.847 1.00 84.12 533 THR A N 1
ATOM 4207 C CA . THR A 1 533 ? -15.366 1.560 26.286 1.00 84.12 533 THR A CA 1
ATOM 4208 C C . THR A 1 533 ? -16.096 2.894 26.345 1.00 84.12 533 THR A C 1
ATOM 4210 O O . THR A 1 533 ? -16.021 3.599 27.352 1.00 84.12 533 THR A O 1
ATOM 4213 N N . LEU A 1 534 ? -16.899 3.211 25.326 1.00 87.62 534 LEU A N 1
ATOM 4214 C CA . LEU A 1 534 ? -17.755 4.401 25.334 1.00 87.62 534 LEU A CA 1
ATOM 4215 C C . LEU A 1 534 ? -18.754 4.369 26.491 1.00 87.62 534 LEU A C 1
ATOM 4217 O O . LEU A 1 534 ? -19.018 5.395 27.118 1.00 87.62 534 LEU A O 1
ATOM 4221 N N . PHE A 1 535 ? -19.290 3.189 26.804 1.00 87.06 535 PHE A N 1
ATOM 4222 C CA . PHE A 1 535 ? -20.174 3.017 27.948 1.00 87.06 535 PHE A CA 1
ATOM 4223 C C . PHE A 1 535 ? -19.450 3.258 29.281 1.00 87.06 535 PHE A C 1
ATOM 4225 O O . PHE A 1 535 ? -19.987 3.965 30.132 1.00 87.06 535 PHE A O 1
ATOM 4232 N N . LEU A 1 536 ? -18.228 2.742 29.460 1.00 85.69 536 LEU A N 1
ATOM 4233 C CA . LEU A 1 536 ? -17.424 2.995 30.665 1.00 85.69 536 LEU A CA 1
ATOM 4234 C C . LEU A 1 536 ? -17.182 4.486 30.886 1.00 85.69 536 LEU A C 1
ATOM 4236 O O . LEU A 1 536 ? -17.388 4.978 31.995 1.00 85.69 536 LEU A O 1
ATOM 4240 N N . MET A 1 537 ? -16.808 5.207 29.827 1.00 88.00 537 MET A N 1
ATOM 4241 C CA . MET A 1 537 ? -16.627 6.658 29.878 1.00 88.00 537 MET A CA 1
ATOM 4242 C C . MET A 1 537 ? -17.947 7.369 30.201 1.00 88.00 537 MET A C 1
ATOM 4244 O O . MET A 1 537 ? -17.968 8.305 30.994 1.00 88.00 537 MET A O 1
ATOM 4248 N N . TYR A 1 538 ? -19.071 6.898 29.650 1.00 89.75 538 TYR A N 1
ATOM 4249 C CA . TYR A 1 538 ? -20.390 7.469 29.924 1.00 89.75 538 TYR A CA 1
ATOM 4250 C C . TYR A 1 538 ? -20.801 7.377 31.397 1.00 89.75 538 TYR A C 1
ATOM 4252 O O . TYR A 1 538 ? -21.430 8.307 31.900 1.00 89.75 538 TYR A O 1
ATOM 4260 N N . ILE A 1 539 ? -20.479 6.272 32.077 1.00 85.69 539 ILE A N 1
ATOM 4261 C CA . ILE A 1 539 ? -20.851 6.033 33.482 1.00 85.69 539 ILE A CA 1
ATOM 4262 C C . ILE A 1 539 ? -19.759 6.438 34.484 1.00 85.69 539 ILE A C 1
ATOM 4264 O O . ILE A 1 539 ? -19.897 6.173 35.677 1.00 85.69 539 ILE A O 1
ATOM 4268 N N . ASN A 1 540 ? -18.643 7.000 34.020 1.00 86.06 540 ASN A N 1
ATOM 4269 C CA . ASN A 1 540 ? -17.441 7.191 34.833 1.00 86.06 540 ASN A CA 1
ATOM 4270 C C . ASN A 1 540 ? -17.647 8.145 36.024 1.00 86.06 540 ASN A C 1
ATOM 4272 O O . ASN A 1 540 ? -17.045 7.966 37.078 1.00 86.06 540 ASN A O 1
ATOM 4276 N N . ASP A 1 541 ? -18.538 9.118 35.872 1.00 82.56 541 ASP A N 1
ATOM 4277 C CA . ASP A 1 541 ? -18.880 10.155 36.848 1.00 82.56 541 ASP A CA 1
ATOM 4278 C C . ASP A 1 541 ? -20.064 9.796 37.760 1.00 82.56 541 ASP A C 1
ATOM 4280 O O . ASP A 1 541 ? -20.384 10.566 38.659 1.00 82.56 541 ASP A O 1
ATOM 4284 N N . ILE A 1 542 ? -20.697 8.626 37.594 1.00 78.25 542 ILE A N 1
ATOM 4285 C CA . ILE A 1 542 ? -21.889 8.234 38.376 1.00 78.25 542 ILE A CA 1
ATOM 4286 C C . ILE A 1 542 ? -21.632 8.164 39.892 1.00 78.25 542 ILE A C 1
ATOM 4288 O O . ILE A 1 542 ? -22.568 8.166 40.685 1.00 78.25 542 ILE A O 1
ATOM 4292 N N . VAL A 1 543 ? -20.360 8.105 40.287 1.00 68.38 543 VAL A N 1
ATOM 4293 C CA . VAL A 1 543 ? -19.899 8.042 41.680 1.00 68.38 543 VAL A CA 1
ATOM 4294 C C . VAL A 1 543 ? -19.272 9.333 42.183 1.00 68.38 543 VAL A C 1
ATOM 4296 O O . VAL A 1 543 ? -18.894 9.384 43.348 1.00 68.38 543 VAL A O 1
ATOM 4299 N N . GLY A 1 544 ? -19.160 10.365 41.341 1.00 65.75 544 GLY A N 1
ATOM 4300 C CA . GLY A 1 544 ? -18.465 11.609 41.685 1.00 65.75 544 GLY A CA 1
ATOM 4301 C C . GLY A 1 544 ? -19.060 12.331 42.897 1.00 65.75 544 GLY A C 1
ATOM 4302 O O . GLY A 1 544 ? -18.315 12.884 43.700 1.00 65.75 544 GLY A O 1
ATOM 4303 N N . ASP A 1 545 ? -20.382 12.250 43.072 1.00 66.25 545 ASP A N 1
ATOM 4304 C CA . ASP A 1 545 ? -21.114 12.970 44.125 1.00 66.25 545 ASP A CA 1
ATOM 4305 C C . ASP A 1 545 ? -21.501 12.097 45.330 1.00 66.25 545 ASP A C 1
ATOM 4307 O O . ASP A 1 545 ? -22.139 12.563 46.279 1.00 66.25 545 ASP A O 1
ATOM 4311 N N . ILE A 1 546 ? -21.137 10.814 45.322 1.00 67.06 546 ILE A N 1
ATOM 4312 C CA . ILE A 1 546 ? -21.520 9.881 46.379 1.00 67.06 546 ILE A CA 1
ATOM 4313 C C . ILE A 1 546 ? -20.367 9.793 47.393 1.00 67.06 546 ILE A C 1
ATOM 4315 O O . ILE A 1 546 ? -19.261 9.368 47.077 1.00 67.06 546 ILE A O 1
ATOM 4319 N N . LYS A 1 547 ? -20.634 10.195 48.642 1.00 60.34 547 LYS A N 1
ATOM 4320 C CA . LYS A 1 547 ? -19.630 10.282 49.725 1.00 60.34 547 LYS A CA 1
ATOM 4321 C C . LYS A 1 547 ? -19.335 8.954 50.447 1.00 60.34 547 LYS A C 1
ATOM 4323 O O . LYS A 1 547 ? -18.499 8.936 51.345 1.00 60.34 547 LYS A O 1
ATOM 4328 N N . SER A 1 548 ? -20.045 7.872 50.126 1.00 62.59 548 SER A N 1
ATOM 4329 C CA . SER A 1 548 ? -19.867 6.542 50.735 1.00 62.59 548 SER A CA 1
ATOM 4330 C C . SER A 1 548 ? -18.839 5.693 49.974 1.00 62.59 548 SER A C 1
ATOM 4332 O O . SER A 1 548 ? -18.429 6.057 48.876 1.00 62.59 548 SER A O 1
ATOM 4334 N N . ASN A 1 549 ? -18.448 4.532 50.514 1.00 59.91 549 ASN A N 1
ATOM 4335 C CA . ASN A 1 549 ? -17.643 3.564 49.762 1.00 59.91 549 ASN A CA 1
ATOM 4336 C C . ASN A 1 549 ? -18.500 2.930 48.650 1.00 59.91 549 ASN A C 1
ATOM 4338 O O . ASN A 1 549 ? -19.588 2.401 48.897 1.00 59.91 549 ASN A O 1
ATOM 4342 N N . ILE A 1 550 ? -18.035 3.005 47.401 1.00 57.97 550 ILE A N 1
ATOM 4343 C CA . ILE A 1 550 ? -18.810 2.595 46.220 1.00 57.97 550 ILE A CA 1
ATOM 4344 C C . ILE A 1 550 ? -17.994 1.661 45.350 1.00 57.97 550 ILE A C 1
ATOM 4346 O O . ILE A 1 550 ? -16.812 1.898 45.110 1.00 57.97 550 ILE A O 1
ATOM 4350 N N . ARG A 1 551 ? -18.650 0.641 44.788 1.00 59.41 551 ARG A N 1
ATOM 4351 C CA . ARG A 1 551 ? -18.046 -0.269 43.814 1.00 59.41 551 ARG A CA 1
ATOM 4352 C C . ARG A 1 551 ? -18.959 -0.499 42.611 1.00 59.41 551 ARG A C 1
ATOM 4354 O O . ARG A 1 551 ? -20.169 -0.671 42.734 1.00 59.41 551 ARG A O 1
ATOM 4361 N N . HIS A 1 552 ? -18.380 -0.529 41.411 1.00 53.94 552 HIS A N 1
ATOM 4362 C CA . HIS A 1 552 ? -19.129 -0.779 40.173 1.00 53.94 552 HIS A CA 1
ATOM 4363 C C . HIS A 1 552 ? -19.121 -2.264 39.827 1.00 53.94 552 HIS A C 1
ATOM 4365 O O . HIS A 1 552 ? -18.250 -2.686 39.069 1.00 53.94 552 HIS A O 1
ATOM 4371 N N . HIS A 1 553 ? -20.051 -3.071 40.334 1.00 50.56 553 HIS A N 1
ATOM 4372 C CA . HIS A 1 553 ? -20.028 -4.492 39.994 1.00 50.56 553 HIS A CA 1
ATOM 4373 C C . HIS A 1 553 ? -20.512 -4.760 38.565 1.00 50.56 553 HIS A C 1
ATOM 4375 O O . HIS A 1 553 ? -21.545 -4.288 38.084 1.00 50.56 553 HIS A O 1
ATOM 4381 N N . TYR A 1 554 ? -19.760 -5.606 37.878 1.00 50.28 554 TYR A N 1
ATOM 4382 C CA . TYR A 1 554 ? -20.257 -6.302 36.707 1.00 50.28 554 TYR A CA 1
ATOM 4383 C C . TYR A 1 554 ? -20.427 -7.764 37.081 1.00 50.28 554 TYR A C 1
ATOM 4385 O O . TYR A 1 554 ? -19.453 -8.431 37.418 1.00 50.28 554 TYR A O 1
ATOM 4393 N N . VAL A 1 555 ? -21.660 -8.261 37.027 1.00 41.22 555 VAL A N 1
ATOM 4394 C CA . VAL A 1 555 ? -21.949 -9.670 37.296 1.00 41.22 555 VAL A CA 1
ATOM 4395 C C . VAL A 1 555 ? -22.384 -10.314 35.981 1.00 41.22 555 VAL A C 1
ATOM 4397 O O . VAL A 1 555 ? -23.436 -9.942 35.458 1.00 41.22 555 VAL A O 1
ATOM 4400 N N . PRO A 1 556 ? -21.611 -11.253 35.408 1.00 37.22 556 PRO A N 1
ATOM 4401 C CA . PRO A 1 556 ? -22.149 -12.138 34.388 1.00 37.22 556 PRO A CA 1
ATOM 4402 C C . PRO A 1 556 ? -23.198 -13.044 35.047 1.00 37.22 556 PRO A C 1
ATOM 4404 O O . PRO A 1 556 ? -22.925 -13.690 36.057 1.00 37.22 556 PRO A O 1
ATOM 4407 N N . THR A 1 557 ? -24.423 -13.060 34.522 1.00 36.09 557 THR A N 1
ATOM 4408 C CA . THR A 1 557 ? -25.466 -13.979 34.994 1.00 36.09 557 THR A CA 1
ATOM 4409 C C . THR A 1 557 ? -25.049 -15.423 34.712 1.00 36.09 557 THR A C 1
ATOM 4411 O O . THR A 1 557 ? -24.708 -15.727 33.566 1.00 36.09 557 THR A O 1
ATOM 4414 N N . PRO A 1 558 ? -25.097 -16.331 35.701 1.00 35.41 558 PRO A N 1
ATOM 4415 C CA . PRO A 1 558 ? -24.960 -17.745 35.429 1.00 35.41 558 PRO A CA 1
ATOM 4416 C C . PRO A 1 558 ? -26.278 -18.294 34.875 1.00 35.41 558 PRO A C 1
ATOM 4418 O O . PRO A 1 558 ? -27.334 -18.098 35.469 1.00 35.41 558 PRO A O 1
ATOM 4421 N N . LEU A 1 559 ? -26.140 -19.041 33.778 1.00 32.44 559 LEU A N 1
ATOM 4422 C CA . LEU A 1 559 ? -27.054 -20.061 33.255 1.00 32.44 559 LEU A CA 1
ATOM 4423 C C . LEU A 1 559 ? -28.386 -19.592 32.648 1.00 32.44 559 LEU A C 1
ATOM 4425 O O . LEU A 1 559 ? -29.311 -19.178 33.333 1.00 32.44 559 LEU A O 1
ATOM 4429 N N . GLY A 1 560 ? -28.500 -19.856 31.342 1.00 34.12 560 GLY A N 1
ATOM 4430 C CA . GLY A 1 560 ? -29.771 -20.153 30.686 1.00 34.12 560 GLY A CA 1
ATOM 4431 C C . GLY A 1 560 ? -30.521 -18.940 30.149 1.00 34.12 560 GLY A C 1
ATOM 4432 O O . GLY A 1 560 ? -31.154 -18.205 30.892 1.00 34.12 560 GLY A O 1
ATOM 4433 N N . THR A 1 561 ? -30.529 -18.832 28.823 1.00 29.95 561 THR A N 1
ATOM 4434 C CA . THR A 1 561 ? -31.339 -17.925 27.992 1.00 29.95 561 THR A CA 1
ATOM 4435 C C . THR A 1 561 ? -30.910 -16.451 28.002 1.00 29.95 561 THR A C 1
ATOM 4437 O O . THR A 1 561 ? -31.038 -15.716 28.972 1.00 29.95 561 THR A O 1
ATOM 4440 N N . ASP A 1 562 ? -30.385 -16.068 26.840 1.00 30.38 562 ASP A N 1
ATOM 4441 C CA . ASP A 1 562 ? -29.957 -14.753 26.380 1.00 30.38 562 ASP A CA 1
ATOM 4442 C C . ASP A 1 562 ? -28.721 -14.091 27.019 1.00 30.38 562 ASP A C 1
ATOM 4444 O O . ASP A 1 562 ? -28.627 -13.805 28.211 1.00 30.38 562 ASP A O 1
ATOM 4448 N N . ARG A 1 563 ? -27.759 -13.766 26.144 1.00 32.06 563 ARG A N 1
ATOM 4449 C CA . ARG A 1 563 ? -26.499 -13.058 26.423 1.00 32.06 563 ARG A CA 1
ATOM 4450 C C . ARG A 1 563 ? -26.733 -11.575 26.776 1.00 32.06 563 ARG A C 1
ATOM 4452 O O . ARG A 1 563 ? -26.242 -10.692 26.079 1.00 32.06 563 ARG A O 1
ATOM 4459 N N . TRP A 1 564 ? -27.468 -11.277 27.844 1.00 38.47 564 TRP A N 1
ATOM 4460 C CA . TRP A 1 564 ? -27.661 -9.904 28.324 1.00 38.47 564 TRP A CA 1
ATOM 4461 C C . TRP A 1 564 ? -26.690 -9.590 29.467 1.00 38.47 564 TRP A C 1
ATOM 4463 O O . TRP A 1 564 ? -26.806 -10.120 30.569 1.00 38.47 564 TRP A O 1
ATOM 4473 N N . TYR A 1 565 ? -25.733 -8.690 29.232 1.00 43.44 565 TYR A N 1
ATOM 4474 C CA . TYR A 1 565 ? -24.892 -8.151 30.303 1.00 43.44 565 TYR A CA 1
ATOM 4475 C C . TYR A 1 565 ? -25.712 -7.179 31.163 1.00 43.44 565 TYR A C 1
ATOM 4477 O O . TYR A 1 565 ? -26.117 -6.120 30.683 1.00 43.44 565 TYR A O 1
ATOM 4485 N N . ARG A 1 566 ? -25.940 -7.515 32.438 1.00 44.75 566 ARG A N 1
ATOM 4486 C CA . ARG A 1 566 ? -26.541 -6.606 33.428 1.00 44.75 566 ARG A CA 1
ATOM 4487 C C . ARG A 1 566 ? -25.442 -5.885 34.209 1.00 44.75 566 ARG A C 1
ATOM 4489 O O . ARG A 1 566 ? -24.542 -6.524 34.753 1.00 44.75 566 ARG A O 1
ATOM 4496 N N . LEU A 1 567 ? -25.498 -4.554 34.252 1.00 48.00 567 LEU A N 1
ATOM 4497 C CA . LEU A 1 567 ? -24.616 -3.750 35.102 1.00 48.00 567 LEU A CA 1
ATOM 4498 C C . LEU A 1 567 ? -25.258 -3.627 36.485 1.00 48.00 567 LEU A C 1
ATOM 4500 O O . LEU A 1 567 ? -26.388 -3.152 36.562 1.00 48.00 567 LEU A O 1
ATOM 4504 N N . ARG A 1 568 ? -24.536 -3.993 37.554 1.00 55.03 568 ARG A N 1
ATOM 4505 C CA . ARG A 1 568 ? -25.004 -3.834 38.938 1.00 55.03 568 ARG A CA 1
ATOM 4506 C C . ARG A 1 568 ? -24.097 -2.903 39.736 1.00 55.03 568 ARG A C 1
ATOM 4508 O O . ARG A 1 568 ? -23.009 -3.293 40.130 1.00 55.03 568 ARG A O 1
ATOM 4515 N N . ILE A 1 569 ? -24.531 -1.690 40.051 1.00 55.34 569 ILE A N 1
ATOM 4516 C CA . ILE A 1 569 ? -23.751 -0.838 40.969 1.00 55.34 569 ILE A CA 1
ATOM 4517 C C . ILE A 1 569 ? -23.994 -1.329 42.392 1.00 55.34 569 ILE A C 1
ATOM 4519 O O . ILE A 1 569 ? -25.152 -1.521 42.760 1.00 55.34 569 ILE A O 1
ATOM 4523 N N . ILE A 1 570 ? -22.922 -1.545 43.164 1.00 56.00 570 ILE A N 1
ATOM 4524 C CA . ILE A 1 570 ? -23.010 -1.931 44.570 1.00 56.00 570 ILE A CA 1
ATOM 4525 C C . ILE A 1 570 ? -22.479 -0.812 45.466 1.00 56.00 570 ILE A C 1
ATOM 4527 O O . ILE A 1 570 ? -21.302 -0.457 45.423 1.00 56.00 570 ILE A O 1
ATOM 4531 N N . LEU A 1 571 ? -23.356 -0.279 46.311 1.00 54.59 571 LEU A N 1
ATOM 4532 C CA . LEU A 1 571 ? -23.009 0.701 47.342 1.00 54.59 571 LEU A CA 1
ATOM 4533 C C . LEU A 1 571 ? -22.926 -0.022 48.683 1.00 54.59 571 LEU A C 1
ATOM 4535 O O . LEU A 1 571 ? -23.852 -0.765 49.000 1.00 54.59 571 LEU A O 1
ATOM 4539 N N . SER A 1 572 ? -21.836 0.167 49.431 1.00 55.19 572 SER A N 1
ATOM 4540 C CA . SER A 1 572 ? -21.669 -0.401 50.775 1.00 55.19 572 SER A CA 1
ATOM 4541 C C . SER A 1 572 ? -21.571 0.723 51.800 1.00 55.19 572 SER A C 1
ATOM 4543 O O . SER A 1 572 ? -20.741 1.621 51.664 1.00 55.19 572 SER A O 1
ATOM 4545 N N . PHE A 1 573 ? -22.422 0.689 52.820 1.00 58.56 573 PHE A N 1
ATOM 4546 C CA . PHE A 1 573 ? -22.455 1.708 53.870 1.00 58.56 573 PHE A CA 1
ATOM 4547 C C . PHE A 1 573 ? -21.975 1.109 55.182 1.00 58.56 573 PHE A C 1
ATOM 4549 O O . PHE A 1 573 ? -22.454 0.049 55.571 1.00 58.56 573 PHE A O 1
ATOM 4556 N N . ASN A 1 574 ? -21.058 1.800 55.862 1.00 55.81 574 ASN A N 1
ATOM 4557 C CA . ASN A 1 574 ? -20.693 1.491 57.237 1.00 55.81 574 ASN A CA 1
ATOM 4558 C C . ASN A 1 574 ? -21.465 2.430 58.163 1.00 55.81 574 ASN A C 1
ATOM 4560 O O . ASN A 1 574 ? -21.211 3.637 58.180 1.00 55.81 574 ASN A O 1
ATOM 4564 N N . LYS A 1 575 ? -22.411 1.883 58.923 1.00 53.25 575 LYS A N 1
ATOM 4565 C CA . LYS A 1 575 ? -23.002 2.598 60.051 1.00 53.25 575 LYS A CA 1
ATOM 4566 C C . LYS A 1 575 ? -22.171 2.262 61.284 1.00 53.25 575 LYS A C 1
ATOM 4568 O O . LYS A 1 575 ? -22.223 1.137 61.777 1.00 53.25 575 LYS A O 1
ATOM 4573 N N . THR A 1 576 ? -21.419 3.231 61.799 1.00 49.41 576 THR A N 1
ATOM 4574 C CA . THR A 1 576 ? -20.987 3.168 63.197 1.00 49.41 576 THR A CA 1
ATOM 4575 C C . THR A 1 576 ? -22.245 3.234 64.050 1.00 49.41 576 THR A C 1
ATOM 4577 O O . THR A 1 576 ? -22.930 4.256 64.054 1.00 49.41 576 THR A O 1
ATOM 4580 N N . LEU A 1 577 ? -22.571 2.132 64.724 1.00 44.09 577 LEU A N 1
ATOM 4581 C CA . LEU A 1 577 ? -23.529 2.121 65.824 1.00 44.09 577 LEU A CA 1
ATOM 4582 C C . LEU A 1 577 ? -22.924 2.973 66.946 1.00 44.09 577 LEU A C 1
ATOM 4584 O O . LEU A 1 577 ? -22.134 2.491 67.751 1.00 44.09 577 LEU A O 1
ATOM 4588 N N . THR A 1 578 ? -23.195 4.273 66.924 1.00 42.97 578 THR A N 1
ATOM 4589 C CA . THR A 1 578 ? -23.159 5.077 68.143 1.00 42.97 578 THR A CA 1
ATOM 4590 C C . THR A 1 578 ? -24.481 4.818 68.847 1.00 42.97 578 THR A C 1
ATOM 4592 O O . THR A 1 578 ? -25.525 5.168 68.288 1.00 42.97 578 THR A O 1
ATOM 4595 N N . ASP A 1 579 ? -24.406 4.139 69.993 1.00 36.78 579 ASP A N 1
ATOM 4596 C CA . ASP A 1 579 ? -25.513 3.972 70.943 1.00 36.78 579 ASP A CA 1
ATOM 4597 C C . ASP A 1 579 ? -26.121 5.319 71.363 1.00 36.78 579 ASP A C 1
ATOM 4599 O O . ASP A 1 579 ? -25.347 6.298 71.527 1.00 36.78 579 ASP A O 1
#

Sequence (579 aa):
MSRSVTMYRYMRSVKKNKFSKHGALKSAKATLNDINQKQSMHKRSSFGLFALLPREMRFRIFGFTPLSDLGQLSLTSRLLTDEVVNYIHSKDALLAIVPNIQFKSERESSQIFISVKTGYCWNHFKDLGTLLKRATCLFSTKERLKEVGIVLDKLKDTHSKICTTLGSDTAYSCYGKFLHSFVAGWEDDEKFKAYLAIKGTVDWNSLQSCPTYFGVEDAELMELADALKILHVYCDSKDWNEDDFISVFEELTGTPSDWCWENIAKLLKLCGESVCFEVLGNKAMNGRVHELSYLGYYLGQVLGQDDIIYGKENGIQCFSNTMRQILAVMPSSRDQAALTSSLFNVWEDNILSLGEGLQEDLDATTPEEQEQVFAASIHSLAKIAAIFVKELSDVLIEHHAGLFDKMGAGKCFNIYVHKHLSTNNILCKHQHRFRSRLSCETQLVSAIHEWASILNIKGQADVIQLDLSKAYDKVSHPKLLHKLSQYGIQGQTLLWIKGFLSNRSQSVSVNGVHSTPCKVISGVPQGSVLGPTLFLMYINDIVGDIKSNIRHHYVPTPLGTDRWYRLRIILSFNKTLTD

Foldseek 3Di:
DPPPVVVVVVVVVVVVPPPPPPPVVVVVVVVVVVVVVPPPDDPQPLCHPCVVDDLVVVLVVVLVDQLLVLLVQLQSDVVSLVSSLVSLLDPSCLSLLQDDDDDDDPVCPDPVNLVVVLVSLLVSLLSLLSNLLSSCVVPDLVVSLVSVVSSVVSCPVVLVVCCVPNNNVSSVSSPVSNPCSNCPPPDPVSVVVNCCVVCVQADVVQQQDAPDPQGDDLRSLLVVLVVLLVLQVCQPDPVHHLVNSLVVLCCVCCPPHHGDLSSNLSSLVSNDLVSVLSNLLVCLQVLVLLSSLSNLLNNLLNLLVCCVVVVHCPSLVSSLVSVVSSLVSHPDLVSSVVSVLNNLVSLLVVLVVLLVVLVDPDDDDDNVSSVVSSVSSLVSLLSNVVSCCVVCVVSCVVPDDCVSLVSNSLVSLLSVVLVLCVVVVPFDPQDFPPHPPGDLVNNVVVVVVVCVVLVVVVWDKDKDKDWDDVLQLAAQLVLLLVLCVVSVQDDPSSVSVSVQQPPDWDWDDDPNDIDDIDGRRHGHDPVHPCSVVSSSSSCRCVCVPPPADWHWHWDQDDDDDDPDTITIIMTIHTDDPPD